Protein AF-0000000085069603 (afdb_homodimer)

Nearest PDB structures (foldseek):
  4pjw-assembly1_A  TM=3.486E-01  e=2.344E+00  Homo sapiens
  9dze-assembly1_h  TM=1.915E-01  e=5.834E-01  synthetic construct
  6xr2-assembly1_C  TM=2.823E-01  e=5.447E+00  synthetic construct
  6e9z-assembly1_B  TM=1.936E-01  e=4.055E+00  synthetic construct
  5cwm-assembly1_A  TM=2.375E-01  e=9.032E+00  synthetic construct

InterPro domains:
  IP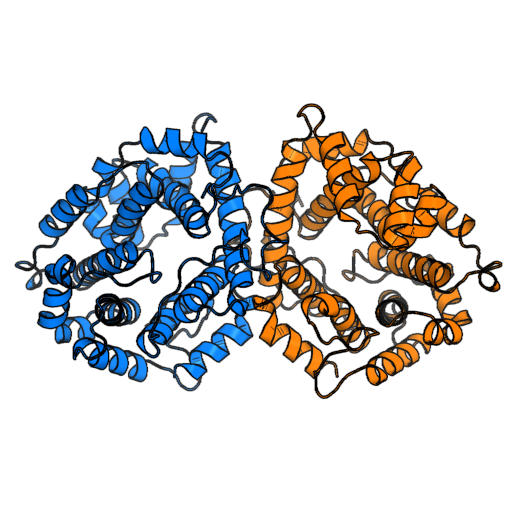R021928 Protein of unknown function DUF3541 [PF12060] (2-325)

Radius of gyration: 27.63 Å; Cα contacts (8 Å, |Δi|>4): 1005; chains: 2; bounding box: 57×89×57 Å

Secondary structure (DSSP, 8-state):
-HHHHHHHHHHHGGGS-HHHHHHHHHHHHHHH--GGGHHHHHHHHHHHHHHHHHHHTTTTSTTHHHHHHHHHHHTS-SSHHHHHHHHHHTT-TTHHIIIIIIIHHHHHHHHTTEE-TTHHHHHHHHHHS-HHHHHT-HHHHHHHHHHHHHHHHHHHHTTS---HHHHHHHHHHHS-GGGGGG--HHHHHHHHHHHHHHHHHHTTTTTS---TTTTHHHHHHHHHTHHHHHHHS-HHHHHHHHHHHHHTT-TTSHHHHHHHHHHHHH-BTTTTB---TT----HHHHHHHHHHHHHHHT--SS------GGG-TTTTTS--TT-EEPP-/-HHHHHHHHHHHGGGS-HHHHHHHHHHHHHHH--GGGHHHHHHHHHHHHHHHHHHHTTTTSTTHHHHHHHHHHHTS-SSHHHHHHHHHHTT-TTHHIIIIIIIHHHHHHHHTTEE-TTHHHHHHHHHHS-HHHHHT-HHHHHHHHHHHHHHHHHHHHHTS---HHHHHHHHHHHS-GGGGGG--HHHHHHHHHHHHHHHHHHTTTTTS---TTTTHHHHHHHHHTHHHHHHHS-HHHHHHHHHHHHHTT-TTSHHHHHHHHHHHHH-BTTTTB---TT----HHHHHHHHHHHHHHHT--SS------GGG-TTTTTS--TT-EEPP-

Sequence (656 aa):
MYQGIKNNLEEHLFELPPRVQGHYGIRQYRMTGDSKYANAALVDLFVVTEAQAFYACNLDKPDFIEDQAEQAISVLGKGPRAKARKKALQPFPEFIFYTDVLLRYSSRINEFGFNGPCHDKLIAALKKADLKTGLTDKAMIETWAAQLVNYVYWAKQIGVGDYLADYKKAFIEVYPDSKDAKLNKKQYRNKLYGMTHFIFAASEYYQHNVDAKEFAWILDHFENNIDRILKDATDDIIAEVGISFLLAGMPNHPVVEKTQQHMINAFDTKEQIIPSPRGNPDLVIGEHRNVLAMMLLDWPETLHKGPYLSELKATKKYLPKQVTPLKKMYQGIKNNLEEHLFELPPRVQGHYGIRQYRMTGDSKYANAALVDLFVVTEAQAFYACNLDKPDFIEDQAEQAISVLGKGPRAKARKKALQPFPEFIFYTDVLLRYSSRINEFGFNGPCHDKLIAALKKADLKTGLTDKAMIETWAAQLVNYVYWAKQIGVGDYLADYKKAFIEVYPDSKDAKLNKKQYRNKLYGMTHFIFAASEYYQHNVDAKEFAWILDHFENNIDRILKDATDDIIAEVGISFLLAGMPNHPVVEKTQQHMINAFDTKEQIIPSPRGNPDLVIGEHRNVLAMMLLDWPETLHKGPYLSELKATKKYLPKQVTPLKK

Foldseek 3Di:
DLVLQVCLCVVCVVVADLLLLLVLLFLVCQQPVDCVSVVSVQSNLVVLLVLCCVQLVCVPPPCSLVVVLVVQLVVLDDDPLSVLQNVLCVVPSSLCCLQVRLLVSQLSNVLLQWGHFNNVSNLVVLLPDDNLCSLLDLSNCQRCLLSSLLSQLSCVSSVSDHCNVVNVVSLCVSPPVVCLVVDDLSSNQSNLNNLLSNQCSQCVRSAAADACVVSVVSLVSCVVCVVVCLVRYFLLSLLSNLVSCVSNVNCPDVSLVVNLVSLVVQADPVLSFRAGPVRHSDCNVRVNSRSSSSCSNQRHPGTHGHNNQCPDPSRVVPHDPGIGGHDD/DLVLQVCLCVVCVVVADLLLLLVLLFLVCQQPVDCVSVVSVQSNLVVLLVLCCVQLVCVPPPCSLVVVLVVQLVVLDDDPLSVLQNVLCVVPSSLCCLQVRLLVSQLSNVLLQWGHFNNVSNLVVNLPDDNLCLLLDLSNCQRPLLSSLLSQLSCVSSVSDHCNVVNVVSLCVSPPVVCLVVDDLSSNQSNLNNLLSNQCSVCVRSNAADACVVSVVSLVSCVVCVVVCLVRYFLLSLLSNLVSCVSNVNCPDVSLVVNLVSLVVQADPVLSFRAGPVRHSDCNVRVNSRSSSSCSNQRHPGTHGHNNQCPDPSRVVPHDPRIGGHDD

Solvent-accessible surface area (backbone atoms only — not comparable to full-atom values): 34128 Å² total; per-residue (Å²): 106,58,65,44,35,50,50,52,47,49,52,45,35,47,45,32,48,48,61,57,30,10,54,53,16,32,53,51,21,11,48,65,63,47,66,59,26,48,22,17,29,48,41,27,50,37,52,36,42,40,44,32,39,55,52,31,63,39,60,83,43,85,66,37,61,59,53,49,11,51,51,58,59,67,66,59,62,82,47,72,69,32,49,50,43,55,60,44,31,63,89,44,52,51,52,55,35,55,37,75,42,53,37,48,33,51,36,55,37,39,54,35,44,26,42,46,37,45,44,68,55,39,48,55,52,51,53,70,48,77,56,66,63,60,56,46,30,66,59,33,47,70,66,36,27,34,59,46,39,42,46,33,48,31,31,40,72,72,68,50,44,82,43,55,71,58,32,53,53,38,51,43,69,74,56,40,78,91,51,53,87,74,44,52,65,71,53,44,39,40,51,51,40,21,53,39,27,52,52,36,46,70,14,63,67,53,29,41,68,46,61,46,76,80,43,36,78,51,53,51,50,48,62,77,38,42,70,57,42,72,71,63,40,54,72,53,51,41,28,39,54,22,37,47,38,45,37,33,71,36,73,84,41,67,60,31,53,54,32,42,51,52,50,62,71,52,48,35,80,86,78,29,39,47,43,42,99,88,60,51,71,52,58,80,82,26,43,64,49,40,51,41,42,38,44,52,71,61,66,56,96,55,60,23,67,47,59,45,44,76,75,35,86,81,33,42,88,69,62,68,76,57,51,41,71,55,83,130,105,58,66,44,34,50,51,51,47,49,54,44,34,48,45,32,47,49,61,58,30,10,55,52,16,34,52,50,22,10,48,63,63,47,66,59,25,46,23,18,30,49,42,27,49,37,52,35,41,40,44,32,39,55,52,31,62,39,60,84,44,85,65,36,59,60,53,48,12,53,52,58,60,67,67,60,62,82,47,71,68,31,50,50,44,54,60,43,31,62,89,46,53,50,52,54,34,54,36,76,43,52,38,48,33,50,37,54,37,38,55,35,42,26,42,45,34,43,43,68,58,38,48,55,53,51,52,71,48,76,57,64,62,62,55,46,29,66,58,34,45,71,66,35,28,34,59,45,39,41,44,32,48,29,30,42,73,73,68,51,42,85,42,55,71,60,31,52,53,38,50,43,69,74,58,41,77,90,48,52,88,75,44,52,62,70,54,43,41,37,50,52,41,21,53,38,26,51,52,37,45,69,16,64,67,52,30,43,68,47,62,46,77,82,42,37,80,51,53,51,50,48,63,77,38,42,71,58,44,73,69,64,41,52,72,53,52,42,28,40,53,24,37,46,38,45,37,34,73,36,73,83,40,68,59,33,54,54,33,41,52,51,50,60,70,53,47,35,80,86,78,28,40,46,43,43,99,86,59,51,70,52,58,80,82,26,44,66,50,40,50,41,42,37,44,52,70,60,64,56,96,56,59,24,67,48,60,48,42,76,76,34,88,82,34,42,89,69,62,67,77,57,52,40,72,57,82,129

pLDDT: mean 97.71, std 2.39, range [68.44, 98.94]

Structure (mmCIF, N/CA/C/O backbone):
data_AF-0000000085069603-model_v1
#
loop_
_entity.id
_entity.type
_entity.pdbx_description
1 polymer 'DUF3541 domain-containing protein'
#
loop_
_atom_site.group_PDB
_atom_site.id
_atom_site.type_symbol
_atom_site.label_atom_id
_atom_site.label_alt_id
_atom_site.label_comp_id
_atom_site.label_asym_id
_atom_site.label_entity_id
_atom_site.label_seq_id
_atom_site.pdbx_PDB_ins_code
_atom_site.Cartn_x
_atom_site.Cartn_y
_atom_site.Cartn_z
_atom_site.occupancy
_atom_site.B_iso_or_equiv
_atom_site.auth_seq_id
_atom_site.auth_comp_id
_atom_site.auth_asym_id
_atom_site.auth_atom_id
_atom_site.pdbx_PDB_model_num
ATOM 1 N N . MET A 1 1 ? -25.672 10.859 9.375 1 94.94 1 MET A N 1
ATOM 2 C CA . MET A 1 1 ? -24.531 11.445 8.672 1 94.94 1 MET A CA 1
ATOM 3 C C . MET A 1 1 ? -23.266 10.664 8.945 1 94.94 1 MET A C 1
ATOM 5 O O . MET A 1 1 ? -22.625 10.148 8.016 1 94.94 1 MET A O 1
ATOM 9 N N . TYR A 1 2 ? -22.891 10.438 10.211 1 96.56 2 TYR A N 1
ATOM 10 C CA . TYR A 1 2 ? -21.656 9.742 10.562 1 96.56 2 TYR A CA 1
ATOM 11 C C . TYR A 1 2 ? -21.594 8.367 9.906 1 96.56 2 TYR A C 1
ATOM 13 O O . TYR A 1 2 ? -20.656 8.062 9.164 1 96.56 2 TYR A O 1
ATOM 21 N N . GLN A 1 3 ? -22.656 7.602 10.07 1 96.81 3 GLN A N 1
ATOM 22 C CA . GLN A 1 3 ? -22.672 6.242 9.539 1 96.81 3 GLN A CA 1
ATOM 23 C C . GLN A 1 3 ? -22.672 6.246 8.016 1 96.81 3 GLN A C 1
ATOM 25 O O . GLN A 1 3 ? -22.078 5.367 7.391 1 96.81 3 GLN A O 1
ATOM 30 N N . GLY A 1 4 ? -23.391 7.168 7.496 1 97 4 GLY A N 1
ATOM 31 C CA . GLY A 1 4 ? -23.422 7.27 6.047 1 97 4 GLY A CA 1
ATOM 32 C C . GLY A 1 4 ? -22.047 7.52 5.445 1 97 4 GLY A C 1
ATOM 33 O O . GLY A 1 4 ? -21.656 6.852 4.48 1 97 4 GLY A O 1
ATOM 34 N N . ILE A 1 5 ? -21.297 8.484 6.023 1 97.81 5 ILE A N 1
ATOM 35 C CA . ILE A 1 5 ? -19.953 8.797 5.539 1 97.81 5 ILE A CA 1
ATOM 36 C C . ILE A 1 5 ? -19.031 7.598 5.742 1 97.81 5 ILE A C 1
ATOM 38 O O . ILE A 1 5 ? -18.312 7.207 4.828 1 97.81 5 ILE A O 1
ATOM 42 N N . LYS A 1 6 ? -19.078 6.992 6.902 1 98.06 6 LYS A N 1
ATOM 43 C CA . LYS A 1 6 ? -18.219 5.859 7.246 1 98.06 6 LYS A CA 1
ATOM 44 C C . LYS A 1 6 ? -18.438 4.699 6.277 1 98.06 6 LYS A C 1
ATOM 46 O O . LYS A 1 6 ? -17.469 4.141 5.742 1 98.06 6 LYS A O 1
ATOM 51 N N . ASN A 1 7 ? -19.656 4.344 6.051 1 96.81 7 ASN A N 1
ATOM 52 C CA . ASN A 1 7 ? -19.984 3.238 5.156 1 96.81 7 ASN A CA 1
ATOM 53 C C . ASN A 1 7 ? -19.516 3.52 3.729 1 96.81 7 ASN A C 1
ATOM 55 O O . ASN A 1 7 ? -18.969 2.639 3.062 1 96.81 7 ASN A O 1
ATOM 59 N N . ASN A 1 8 ? -19.812 4.723 3.295 1 97 8 ASN A N 1
ATOM 60 C CA . ASN A 1 8 ? -19.406 5.109 1.949 1 97 8 ASN A CA 1
ATOM 61 C C . ASN A 1 8 ? -17.891 5.016 1.77 1 97 8 ASN A C 1
ATOM 63 O O . ASN A 1 8 ? -17.422 4.43 0.796 1 97 8 ASN A O 1
ATOM 67 N N . LEU A 1 9 ? -17.125 5.543 2.699 1 97.88 9 LEU A N 1
ATOM 68 C CA . LEU A 1 9 ? -15.664 5.523 2.623 1 97.88 9 LEU A CA 1
ATOM 69 C C . LEU A 1 9 ? -15.133 4.098 2.73 1 97.88 9 LEU A C 1
ATOM 71 O O . LEU A 1 9 ? -14.32 3.67 1.909 1 97.88 9 LEU A O 1
ATOM 75 N N . GLU A 1 10 ? -15.656 3.314 3.66 1 97.62 10 GLU A N 1
ATOM 76 C CA . GLU A 1 10 ? -15.086 1.996 3.92 1 97.62 10 GLU A CA 1
ATOM 77 C C . GLU A 1 10 ? -15.445 1.011 2.812 1 97.62 10 GLU A C 1
ATOM 79 O O . GLU A 1 10 ? -14.656 0.117 2.488 1 97.62 10 GLU A O 1
ATOM 84 N N . GLU A 1 11 ? -16.578 1.19 2.215 1 95.25 11 GLU A N 1
ATOM 85 C CA . GLU A 1 11 ? -16.969 0.355 1.084 1 95.25 11 GLU A CA 1
ATOM 86 C C . GLU A 1 11 ? -16.078 0.602 -0.125 1 95.25 11 GLU A C 1
ATOM 88 O O . GLU A 1 11 ? -15.875 -0.292 -0.952 1 95.25 11 GLU A O 1
ATOM 93 N N . HIS A 1 12 ? -15.484 1.813 -0.223 1 97.12 12 HIS A N 1
ATOM 94 C CA . HIS A 1 12 ? -14.758 2.195 -1.429 1 97.12 12 HIS A CA 1
ATOM 95 C C . HIS A 1 12 ? -13.281 2.441 -1.13 1 97.12 12 HIS A C 1
ATOM 97 O O . HIS A 1 12 ? -12.523 2.846 -2.014 1 97.12 12 HIS A O 1
ATOM 103 N N . LEU A 1 13 ? -12.875 2.172 0.067 1 98.25 13 LEU A N 1
ATOM 104 C CA . LEU A 1 13 ? -11.547 2.58 0.505 1 98.25 13 LEU A CA 1
ATOM 105 C C . LEU A 1 13 ? -10.469 1.942 -0.365 1 98.25 13 LEU A C 1
ATOM 107 O O . LEU A 1 13 ? -9.5 2.604 -0.739 1 98.25 13 LEU A O 1
ATOM 111 N N . PHE A 1 14 ? -10.656 0.683 -0.821 1 97.62 14 PHE A N 1
ATOM 112 C CA . PHE A 1 14 ? -9.664 -0.039 -1.6 1 97.62 14 PHE A CA 1
ATOM 113 C C . PHE A 1 14 ? -9.508 0.576 -2.986 1 97.62 14 PHE A C 1
ATOM 115 O O . PHE A 1 14 ? -8.523 0.314 -3.682 1 97.62 14 PHE A O 1
ATOM 122 N N . GLU A 1 15 ? -10.492 1.395 -3.398 1 98.06 15 GLU A N 1
ATOM 123 C CA . GLU A 1 15 ? -10.469 2.025 -4.715 1 98.06 15 GLU A CA 1
ATOM 124 C C . GLU A 1 15 ? -9.656 3.314 -4.699 1 98.06 15 GLU A C 1
ATOM 126 O O . GLU A 1 15 ? -9.32 3.857 -5.754 1 98.06 15 GLU A O 1
ATOM 131 N N . LEU A 1 16 ? -9.305 3.812 -3.547 1 98.56 16 LEU A N 1
ATOM 132 C CA . LEU A 1 16 ? -8.664 5.113 -3.393 1 98.56 16 LEU A CA 1
ATOM 133 C C . LEU A 1 16 ? -7.148 4.977 -3.393 1 98.56 16 LEU A C 1
ATOM 135 O O . LEU A 1 16 ? -6.617 3.902 -3.092 1 98.56 16 LEU A O 1
ATOM 139 N N . PRO A 1 17 ? -6.438 6.059 -3.705 1 98.62 17 PRO A N 1
ATOM 140 C CA . PRO A 1 17 ? -4.973 5.996 -3.688 1 98.62 17 PRO A CA 1
ATOM 141 C C . PRO A 1 17 ? -4.418 5.562 -2.332 1 98.62 17 PRO A C 1
ATOM 143 O O . PRO A 1 17 ? -5.02 5.848 -1.294 1 98.62 17 PRO A O 1
ATOM 146 N N . PRO A 1 18 ? -3.262 4.949 -2.326 1 98.75 18 PRO A N 1
ATOM 147 C CA . PRO A 1 18 ? -2.713 4.332 -1.117 1 98.75 18 PRO A CA 1
ATOM 148 C C . PRO A 1 18 ? -2.604 5.316 0.047 1 98.75 18 PRO A C 1
ATOM 150 O O . PRO A 1 18 ? -2.955 4.977 1.181 1 98.75 18 PRO A O 1
ATOM 153 N N . ARG A 1 19 ? -2.193 6.551 -0.194 1 98.38 19 ARG A N 1
ATOM 154 C CA . ARG A 1 19 ? -2.023 7.508 0.896 1 98.38 19 ARG A CA 1
ATOM 155 C C . ARG A 1 19 ? -3.369 7.914 1.483 1 98.38 19 ARG A C 1
ATOM 157 O O . ARG A 1 19 ? -3.465 8.227 2.672 1 98.38 19 ARG A O 1
ATOM 164 N N . VAL A 1 20 ? -4.418 7.93 0.64 1 98.62 20 VAL A N 1
ATOM 165 C CA . VAL A 1 20 ? -5.758 8.25 1.119 1 98.62 20 VAL A CA 1
ATOM 166 C C . VAL A 1 20 ? -6.277 7.113 2 1 98.62 20 VAL A C 1
ATOM 168 O O . VAL A 1 20 ? -6.883 7.359 3.045 1 98.62 20 VAL A O 1
ATOM 171 N N . GLN A 1 21 ? -6.008 5.836 1.604 1 98.69 21 GLN A N 1
ATOM 172 C CA . GLN A 1 21 ? -6.348 4.691 2.443 1 98.69 21 GLN A CA 1
ATOM 173 C C . GLN A 1 21 ? -5.688 4.801 3.816 1 98.69 21 GLN A C 1
ATOM 175 O O . GLN A 1 21 ? -6.348 4.613 4.84 1 98.69 21 GLN A O 1
ATOM 180 N N . GLY A 1 22 ? -4.402 5.09 3.74 1 98.81 22 GLY A N 1
ATOM 181 C CA . GLY A 1 22 ? -3.637 5.223 4.969 1 98.81 22 GLY A CA 1
ATOM 182 C C . GLY A 1 22 ? -4.148 6.324 5.879 1 98.81 22 GLY A C 1
ATOM 183 O O . GLY A 1 22 ? -4.262 6.129 7.09 1 98.81 22 GLY A O 1
ATOM 184 N N . HIS A 1 23 ? -4.387 7.492 5.211 1 98.69 23 HIS A N 1
ATOM 185 C CA . HIS A 1 23 ? -4.895 8.633 5.961 1 98.69 23 HIS A CA 1
ATOM 186 C C . HIS A 1 23 ? -6.164 8.273 6.727 1 98.69 23 HIS A C 1
ATOM 188 O O . HIS A 1 23 ? -6.273 8.555 7.922 1 98.69 23 HIS A O 1
ATOM 194 N N . TYR A 1 24 ? -7.105 7.602 6.105 1 98.81 24 TYR A N 1
ATOM 195 C CA . TYR A 1 24 ? -8.344 7.164 6.738 1 98.81 24 TYR A CA 1
ATOM 196 C C . TYR A 1 24 ? -8.07 6.168 7.859 1 98.81 24 TYR A C 1
ATOM 198 O O . TYR A 1 24 ? -8.562 6.328 8.977 1 98.81 24 TYR A O 1
ATOM 206 N N . GLY A 1 25 ? -7.258 5.109 7.574 1 98.81 25 GLY A N 1
ATOM 207 C CA . GLY A 1 25 ? -6.969 4.059 8.539 1 98.81 25 GLY A CA 1
ATOM 208 C C . GLY A 1 25 ? -6.293 4.57 9.797 1 98.81 25 GLY A C 1
ATOM 209 O O . GLY A 1 25 ? -6.641 4.164 10.906 1 98.81 25 GLY A O 1
ATOM 210 N N . ILE A 1 26 ? -5.363 5.477 9.656 1 98.88 26 ILE A N 1
ATOM 211 C CA . ILE A 1 26 ? -4.613 6.027 10.781 1 98.88 26 ILE A CA 1
ATOM 212 C C . ILE A 1 26 ? -5.562 6.766 11.719 1 98.88 26 ILE A C 1
ATOM 214 O O . ILE A 1 26 ? -5.57 6.52 12.922 1 98.88 26 ILE A O 1
ATOM 218 N N . ARG A 1 27 ? -6.379 7.617 11.172 1 98.75 27 ARG A N 1
ATOM 219 C CA . ARG A 1 27 ? -7.277 8.414 12 1 98.75 27 ARG A CA 1
ATOM 220 C C . ARG A 1 27 ? -8.344 7.543 12.656 1 98.75 27 ARG A C 1
ATOM 222 O O . ARG A 1 27 ? -8.648 7.715 13.836 1 98.75 27 ARG A O 1
ATOM 229 N N . GLN A 1 28 ? -8.875 6.609 11.891 1 98.75 28 GLN A N 1
ATOM 230 C CA . GLN A 1 28 ? -9.883 5.73 12.484 1 98.75 28 GLN A CA 1
ATOM 231 C C . GLN A 1 28 ? -9.281 4.875 13.594 1 98.75 28 GLN A C 1
ATOM 233 O O . GLN A 1 28 ? -9.938 4.621 14.609 1 98.75 28 GLN A O 1
ATOM 238 N N . TYR A 1 29 ? -8.07 4.418 13.406 1 98.88 29 TYR A N 1
ATOM 239 C CA . TYR A 1 29 ? -7.414 3.678 14.477 1 98.88 29 TYR A CA 1
ATOM 240 C C . TYR A 1 29 ? -7.266 4.543 15.727 1 98.88 29 TYR A C 1
ATOM 242 O O . TYR A 1 29 ? -7.555 4.094 16.844 1 98.88 29 TYR A O 1
ATOM 250 N N . ARG A 1 30 ? -6.844 5.742 15.531 1 98.88 30 ARG A N 1
ATOM 251 C CA . ARG A 1 30 ? -6.586 6.625 16.656 1 98.88 30 ARG A CA 1
ATOM 252 C C . ARG A 1 30 ? -7.879 7 17.375 1 98.88 30 ARG A C 1
ATOM 254 O O . ARG A 1 30 ? -7.891 7.207 18.594 1 98.88 30 ARG A O 1
ATOM 261 N N . MET A 1 31 ? -9.016 7.051 16.625 1 98.69 31 MET A N 1
ATOM 262 C CA . MET A 1 31 ? -10.32 7.355 17.188 1 98.69 31 MET A CA 1
ATOM 263 C C . MET A 1 31 ? -10.898 6.137 17.906 1 98.69 31 MET A C 1
ATOM 265 O O . MET A 1 31 ? -11.617 6.281 18.906 1 98.69 31 MET A O 1
ATOM 269 N N . THR A 1 32 ? -10.531 4.863 17.453 1 98.44 32 THR A N 1
ATOM 270 C CA . THR A 1 32 ? -11.336 3.725 17.891 1 98.44 32 THR A CA 1
ATOM 271 C C . THR A 1 32 ? -10.469 2.689 18.594 1 98.44 32 THR A C 1
ATOM 273 O O . THR A 1 32 ? -10.977 1.856 19.344 1 98.44 32 THR A O 1
ATOM 276 N N . GLY A 1 33 ? -9.195 2.639 18.297 1 98.25 33 GLY A N 1
ATOM 277 C CA . GLY A 1 33 ? -8.328 1.583 18.797 1 98.25 33 GLY A CA 1
ATOM 278 C C . GLY A 1 33 ? -8.523 0.26 18.078 1 98.25 33 GLY A C 1
ATOM 279 O O . GLY A 1 33 ? -7.902 -0.743 18.422 1 98.25 33 GLY A O 1
ATOM 280 N N . ASP A 1 34 ? -9.375 0.226 17.062 1 98.25 34 ASP A N 1
ATOM 281 C CA . ASP A 1 34 ? -9.734 -1.01 16.375 1 98.25 34 ASP A CA 1
ATOM 282 C C . ASP A 1 34 ? -8.641 -1.426 15.383 1 98.25 34 ASP A C 1
ATOM 284 O O . ASP A 1 34 ? -8.328 -0.687 14.453 1 98.25 34 ASP A O 1
ATOM 288 N N . SER A 1 35 ? -8.141 -2.625 15.5 1 97.94 35 SER A N 1
ATOM 289 C CA . SER A 1 35 ? -7.035 -3.129 14.688 1 97.94 35 SER A CA 1
ATOM 290 C C . SER A 1 35 ? -7.477 -3.383 13.25 1 97.94 35 SER A C 1
ATOM 292 O O . SER A 1 35 ? -6.645 -3.574 12.367 1 97.94 35 SER A O 1
ATOM 294 N N . LYS A 1 36 ? -8.742 -3.373 12.961 1 97.69 36 LYS A N 1
ATOM 295 C CA . LYS A 1 36 ? -9.188 -3.584 11.586 1 97.69 36 LYS A CA 1
ATOM 296 C C . LYS A 1 36 ? -8.68 -2.475 10.664 1 97.69 36 LYS A C 1
ATOM 298 O O . LYS A 1 36 ? -8.625 -2.646 9.445 1 97.69 36 LYS A O 1
ATOM 303 N N . TYR A 1 37 ? -8.266 -1.306 11.234 1 98.69 37 TYR A N 1
ATOM 304 C CA . TYR A 1 37 ? -7.793 -0.173 10.445 1 98.69 37 TYR A CA 1
ATOM 305 C C . TYR A 1 37 ? -6.281 -0.222 10.266 1 98.69 37 TYR A C 1
ATOM 307 O O . TYR A 1 37 ? -5.711 0.591 9.531 1 98.69 37 TYR A O 1
ATOM 315 N N . ALA A 1 38 ? -5.617 -1.156 10.883 1 98.75 38 ALA A N 1
ATOM 316 C CA . ALA A 1 38 ? -4.156 -1.186 10.969 1 98.75 38 ALA A CA 1
ATOM 317 C C . ALA A 1 38 ? -3.535 -1.458 9.602 1 98.75 38 ALA A C 1
ATOM 319 O O . ALA A 1 38 ? -2.482 -0.906 9.273 1 98.75 38 ALA A O 1
ATOM 320 N N . ASN A 1 39 ? -4.16 -2.283 8.805 1 98.88 39 ASN A N 1
ATOM 321 C CA . ASN A 1 39 ? -3.578 -2.615 7.508 1 98.88 39 ASN A CA 1
ATOM 322 C C . ASN A 1 39 ? -3.67 -1.442 6.535 1 98.88 39 ASN A C 1
ATOM 324 O O . ASN A 1 39 ? -2.795 -1.262 5.688 1 98.88 39 ASN A O 1
ATOM 328 N N . ALA A 1 40 ? -4.734 -0.61 6.664 1 98.81 40 ALA A N 1
ATOM 329 C CA . ALA A 1 40 ? -4.766 0.631 5.895 1 98.81 40 ALA A CA 1
ATOM 330 C C . ALA A 1 40 ? -3.6 1.541 6.277 1 98.81 40 ALA A C 1
ATOM 332 O O . ALA A 1 40 ? -2.988 2.172 5.41 1 98.81 40 ALA A O 1
ATOM 333 N N . ALA A 1 41 ? -3.291 1.63 7.57 1 98.88 41 ALA A N 1
ATOM 334 C CA . ALA A 1 41 ? -2.125 2.379 8.031 1 98.88 41 ALA A CA 1
ATOM 335 C C . ALA A 1 41 ? -0.833 1.763 7.504 1 98.88 41 ALA A C 1
ATOM 337 O O . ALA A 1 41 ? 0.103 2.48 7.145 1 98.88 41 ALA A O 1
ATOM 338 N N . LEU A 1 42 ? -0.806 0.454 7.449 1 98.94 42 LEU A N 1
ATOM 339 C CA . LEU A 1 42 ? 0.361 -0.255 6.938 1 98.94 42 LEU A CA 1
ATOM 340 C C . LEU A 1 42 ? 0.605 0.092 5.473 1 98.94 42 LEU A C 1
ATOM 342 O O . LEU A 1 42 ? 1.754 0.231 5.047 1 98.94 42 LEU A O 1
ATOM 346 N N . VAL A 1 43 ? -0.442 0.233 4.676 1 98.94 43 VAL A N 1
ATOM 347 C CA . VAL A 1 43 ? -0.324 0.675 3.289 1 98.94 43 VAL A CA 1
ATOM 348 C C . VAL A 1 43 ? 0.389 2.023 3.236 1 98.94 43 VAL A C 1
ATOM 350 O O . VAL A 1 43 ? 1.275 2.232 2.402 1 98.94 43 VAL A O 1
ATOM 353 N N . ASP A 1 44 ? 0.047 2.953 4.137 1 98.94 44 ASP A N 1
ATOM 354 C CA . ASP A 1 44 ? 0.707 4.25 4.219 1 98.94 44 ASP A CA 1
ATOM 355 C C . ASP A 1 44 ? 2.193 4.094 4.523 1 98.94 44 ASP A C 1
ATOM 357 O O . ASP A 1 44 ? 3.031 4.781 3.934 1 98.94 44 ASP A O 1
ATOM 361 N N . LEU A 1 45 ? 2.514 3.234 5.461 1 98.94 45 LEU A N 1
ATOM 362 C CA . LEU A 1 45 ? 3.906 3.006 5.832 1 98.94 45 LEU A CA 1
ATOM 363 C C . LEU A 1 45 ? 4.723 2.557 4.625 1 98.94 45 LEU A C 1
ATOM 365 O O . LEU A 1 45 ? 5.863 2.988 4.441 1 98.94 45 LEU A O 1
ATOM 369 N N . PHE A 1 46 ? 4.129 1.684 3.799 1 98.94 46 PHE A N 1
ATOM 370 C CA . PHE A 1 46 ? 4.836 1.243 2.604 1 98.94 46 PHE A CA 1
ATOM 371 C C . PHE A 1 46 ? 5.121 2.422 1.679 1 98.94 46 PHE A C 1
ATOM 373 O O . PHE A 1 46 ? 6.227 2.549 1.148 1 98.94 46 PHE A O 1
ATOM 380 N N . VAL A 1 47 ? 4.156 3.287 1.507 1 98.94 47 VAL A N 1
ATOM 381 C CA . VAL A 1 47 ? 4.289 4.406 0.578 1 98.94 47 VAL A CA 1
ATOM 382 C C . VAL A 1 47 ? 5.387 5.352 1.061 1 98.94 47 VAL A C 1
ATOM 384 O O . VAL A 1 47 ? 6.273 5.727 0.293 1 98.94 47 VAL A O 1
ATOM 387 N N . VAL A 1 48 ? 5.363 5.684 2.342 1 98.88 48 VAL A N 1
ATOM 388 C CA . VAL A 1 48 ? 6.297 6.691 2.836 1 98.88 48 VAL A CA 1
ATOM 389 C C . VAL A 1 48 ? 7.688 6.078 2.98 1 98.88 48 VAL A C 1
ATOM 391 O O . VAL A 1 48 ? 8.695 6.758 2.783 1 98.88 48 VAL A O 1
ATOM 394 N N . THR A 1 49 ? 7.797 4.766 3.277 1 98.94 49 THR A N 1
ATOM 395 C CA . THR A 1 49 ? 9.086 4.09 3.342 1 98.94 49 THR A CA 1
ATOM 396 C C . THR A 1 49 ? 9.75 4.051 1.966 1 98.94 49 THR A C 1
ATOM 398 O O . THR A 1 49 ? 10.945 4.32 1.838 1 98.94 49 THR A O 1
ATOM 401 N N . GLU A 1 50 ? 8.953 3.711 0.983 1 98.88 50 GLU A N 1
ATOM 402 C CA . GLU A 1 50 ? 9.453 3.695 -0.389 1 98.88 50 GLU A CA 1
ATOM 403 C C . GLU A 1 50 ? 9.938 5.078 -0.814 1 98.88 50 GLU A C 1
ATOM 405 O O . GLU A 1 50 ? 11.016 5.207 -1.411 1 98.88 50 GLU A O 1
ATOM 410 N N . ALA A 1 51 ? 9.242 6.137 -0.485 1 98.69 51 ALA A N 1
ATOM 411 C CA . ALA A 1 51 ? 9.625 7.508 -0.8 1 98.69 51 ALA A CA 1
ATOM 412 C C . ALA A 1 51 ? 10.906 7.898 -0.069 1 98.69 51 ALA A C 1
ATOM 414 O O . ALA A 1 51 ? 11.828 8.461 -0.67 1 98.69 51 ALA A O 1
ATOM 415 N N . GLN A 1 52 ? 10.953 7.605 1.227 1 98.81 52 GLN A N 1
ATOM 416 C CA . GLN A 1 52 ? 12.148 7.953 1.985 1 98.81 52 GLN A CA 1
ATOM 417 C C . GLN A 1 52 ? 13.375 7.223 1.449 1 98.81 52 GLN A C 1
ATOM 419 O O . GLN A 1 52 ? 14.477 7.773 1.426 1 98.81 52 GLN A O 1
ATOM 424 N N . ALA A 1 53 ? 13.172 5.945 1.054 1 98.75 53 ALA A N 1
ATOM 425 C CA . ALA A 1 53 ? 14.281 5.199 0.467 1 98.75 53 ALA A CA 1
ATOM 426 C C . ALA A 1 53 ? 14.859 5.934 -0.742 1 98.75 53 ALA A C 1
ATOM 428 O O . ALA A 1 53 ? 16.078 6.066 -0.874 1 98.75 53 ALA A O 1
ATOM 429 N N . PHE A 1 54 ? 14.008 6.438 -1.569 1 98.75 54 PHE A N 1
ATOM 430 C CA . PHE A 1 54 ? 14.453 7.168 -2.75 1 98.75 54 PHE A CA 1
ATOM 431 C C . PHE A 1 54 ? 15.156 8.461 -2.354 1 98.75 54 PHE A C 1
ATOM 433 O O . PHE A 1 54 ? 16.25 8.75 -2.84 1 98.75 54 PHE A O 1
ATOM 440 N N . TYR A 1 55 ? 14.617 9.258 -1.474 1 98.75 55 TYR A N 1
ATOM 441 C CA . TYR A 1 55 ? 15.109 10.594 -1.17 1 98.75 55 TYR A CA 1
ATOM 442 C C . TYR A 1 55 ? 16.312 10.531 -0.231 1 98.75 55 TYR A C 1
ATOM 444 O O . TYR A 1 55 ? 17.375 11.055 -0.546 1 98.75 55 TYR A O 1
ATOM 452 N N . ALA A 1 56 ? 16.125 9.852 0.868 1 98.69 56 ALA A N 1
ATOM 453 C CA . ALA A 1 56 ? 17.141 9.883 1.922 1 98.69 56 ALA A CA 1
ATOM 454 C C . ALA A 1 56 ? 18.406 9.148 1.49 1 98.69 56 ALA A C 1
ATOM 456 O O . ALA A 1 56 ? 19.516 9.57 1.816 1 98.69 56 ALA A O 1
ATOM 457 N N . CYS A 1 57 ? 18.25 8.055 0.736 1 97.75 57 CYS A N 1
ATOM 458 C CA . CYS A 1 57 ? 19.422 7.254 0.378 1 97.75 57 CYS A CA 1
ATOM 459 C C . CYS A 1 57 ? 20.203 7.898 -0.759 1 97.75 57 CYS A C 1
ATOM 461 O O . CYS A 1 57 ? 21.328 7.496 -1.053 1 97.75 57 CYS A O 1
ATOM 463 N N . ASN A 1 58 ? 19.656 8.969 -1.324 1 98.19 58 ASN A N 1
ATOM 464 C CA . ASN A 1 58 ? 20.328 9.602 -2.449 1 98.19 58 ASN A CA 1
ATOM 465 C C . ASN A 1 58 ? 20.812 11.008 -2.092 1 98.19 58 ASN A C 1
ATOM 467 O O . ASN A 1 58 ? 21.281 11.75 -2.961 1 98.19 58 ASN A O 1
ATOM 471 N N . LEU A 1 59 ? 20.828 11.359 -0.836 1 98.5 59 LEU A N 1
ATOM 472 C CA . LEU A 1 59 ? 21.109 12.719 -0.385 1 98.5 59 LEU A CA 1
ATOM 473 C C . LEU A 1 59 ? 22.562 13.102 -0.677 1 98.5 59 LEU A C 1
ATOM 475 O O . LEU A 1 59 ? 22.875 14.289 -0.8 1 98.5 59 LEU A O 1
ATOM 479 N N . ASP A 1 60 ? 23.438 12.141 -0.82 1 97.12 60 ASP A N 1
ATOM 480 C CA . ASP A 1 60 ? 24.859 12.422 -1.018 1 97.12 60 ASP A CA 1
ATOM 481 C C . ASP A 1 60 ? 25.188 12.594 -2.5 1 97.12 60 ASP A C 1
ATOM 483 O O . ASP A 1 60 ? 26.297 12.961 -2.857 1 97.12 60 ASP A O 1
ATOM 487 N N . LYS A 1 61 ? 24.234 12.305 -3.381 1 97.62 61 LYS A N 1
ATOM 488 C CA . LYS A 1 61 ? 24.469 12.461 -4.812 1 97.62 61 LYS A CA 1
ATOM 489 C C . LYS A 1 61 ? 24.562 13.938 -5.199 1 97.62 61 LYS A C 1
ATOM 491 O O . LYS A 1 61 ? 23.812 14.766 -4.688 1 97.62 61 LYS A O 1
ATOM 496 N N . PRO A 1 62 ? 25.484 14.25 -6.117 1 97.94 62 PRO A N 1
ATOM 497 C CA . PRO A 1 62 ? 25.641 15.648 -6.523 1 97.94 62 PRO A CA 1
ATOM 498 C C . PRO A 1 62 ? 24.359 16.25 -7.074 1 97.94 62 PRO A C 1
ATOM 500 O O . PRO A 1 62 ? 23.641 15.602 -7.848 1 97.94 62 PRO A O 1
ATOM 503 N N . ASP A 1 63 ? 23.984 17.438 -6.629 1 98 63 ASP A N 1
ATOM 504 C CA . ASP A 1 63 ? 22.906 18.281 -7.125 1 98 63 ASP A CA 1
ATOM 505 C C . ASP A 1 63 ? 21.547 17.656 -6.824 1 98 63 ASP A C 1
ATOM 507 O O . ASP A 1 63 ? 20.516 18.156 -7.301 1 98 63 ASP A O 1
ATOM 511 N N . PHE A 1 64 ? 21.562 16.594 -6.051 1 98.56 64 PHE A N 1
ATOM 512 C CA . PHE A 1 64 ? 20.312 15.859 -5.824 1 98.56 64 PHE A CA 1
ATOM 513 C C . PHE A 1 64 ? 19.312 16.734 -5.078 1 98.56 64 PHE A C 1
ATOM 515 O O . PHE A 1 64 ? 18.141 16.797 -5.465 1 98.56 64 PHE A O 1
ATOM 522 N N . ILE A 1 65 ? 19.734 17.375 -4.043 1 98.44 65 ILE A N 1
ATOM 523 C CA . ILE A 1 65 ? 18.859 18.172 -3.209 1 98.44 65 ILE A CA 1
ATOM 524 C C . ILE A 1 65 ? 18.281 19.328 -4.031 1 98.44 65 ILE A C 1
ATOM 526 O O . ILE A 1 65 ? 17.062 19.562 -4.008 1 98.44 65 ILE A O 1
ATOM 530 N N . GLU A 1 66 ? 19.094 20 -4.762 1 98.19 66 GLU A N 1
ATOM 531 C CA . GLU A 1 66 ? 18.641 21.109 -5.602 1 98.19 66 GLU A CA 1
ATOM 532 C C . GLU A 1 66 ? 17.656 20.641 -6.656 1 98.19 66 GLU A C 1
ATOM 534 O O . GLU A 1 66 ? 16.625 21.281 -6.875 1 98.19 66 GLU A O 1
ATOM 539 N N . ASP A 1 67 ? 17.969 19.531 -7.273 1 98.56 67 ASP A N 1
ATOM 540 C CA . ASP A 1 67 ? 17.109 18.969 -8.312 1 98.56 67 ASP A CA 1
ATOM 541 C C . ASP A 1 67 ? 15.734 18.594 -7.75 1 98.56 67 ASP A C 1
ATOM 543 O O . ASP A 1 67 ? 14.703 18.891 -8.359 1 98.56 67 ASP A O 1
ATOM 547 N N . GLN A 1 68 ? 15.758 17.984 -6.598 1 98.56 68 GLN A N 1
ATOM 548 C CA . GLN A 1 68 ? 14.508 17.531 -5.996 1 98.56 68 GLN A CA 1
ATOM 549 C C . GLN A 1 68 ? 13.688 18.703 -5.469 1 98.56 68 GLN A C 1
ATOM 551 O O . GLN A 1 68 ? 12.461 18.672 -5.508 1 98.56 68 GLN A O 1
ATOM 556 N N . ALA A 1 69 ? 14.344 19.703 -4.961 1 98.44 69 ALA A N 1
ATOM 557 C CA . ALA A 1 69 ? 13.641 20.922 -4.562 1 98.44 69 ALA A CA 1
ATOM 558 C C . ALA A 1 69 ? 12.938 21.562 -5.754 1 98.44 69 ALA A C 1
ATOM 560 O O . ALA A 1 69 ? 11.773 21.969 -5.652 1 98.44 69 ALA A O 1
ATOM 561 N N . GLU A 1 70 ? 13.648 21.625 -6.859 1 98 70 GLU A N 1
ATOM 562 C CA . GLU A 1 70 ? 13.062 22.203 -8.07 1 98 70 GLU A CA 1
ATOM 563 C C . GLU A 1 70 ? 11.859 21.375 -8.539 1 98 70 GLU A C 1
ATOM 565 O O . GLU A 1 70 ? 10.859 21.938 -8.992 1 98 70 GLU A O 1
ATOM 570 N N . GLN A 1 71 ? 11.992 20.109 -8.453 1 97.56 71 GLN A N 1
ATOM 571 C CA . GLN A 1 71 ? 10.883 19.25 -8.828 1 97.56 71 GLN A CA 1
ATOM 572 C C . GLN A 1 71 ? 9.68 19.469 -7.914 1 97.56 71 GLN A C 1
ATOM 574 O O . GLN A 1 71 ? 8.539 19.516 -8.383 1 97.56 71 GLN A O 1
ATOM 579 N N . ALA A 1 72 ? 9.93 19.578 -6.605 1 97.38 72 ALA A N 1
ATOM 580 C CA . ALA A 1 72 ? 8.852 19.812 -5.648 1 97.38 72 ALA A CA 1
ATOM 581 C C . ALA A 1 72 ? 8.141 21.125 -5.934 1 97.38 72 ALA A C 1
ATOM 583 O O . ALA A 1 72 ? 6.918 21.219 -5.816 1 97.38 72 ALA A O 1
ATOM 584 N N . ILE A 1 73 ? 8.875 22.094 -6.301 1 97.69 73 ILE A N 1
ATOM 585 C CA . ILE A 1 73 ? 8.32 23.406 -6.613 1 97.69 73 ILE A CA 1
ATOM 586 C C . ILE A 1 73 ? 7.52 23.328 -7.91 1 97.69 73 ILE A C 1
ATOM 588 O O . ILE A 1 73 ? 6.445 23.922 -8.016 1 97.69 73 ILE A O 1
ATOM 592 N N . SER A 1 74 ? 7.957 22.547 -8.844 1 95.38 74 SER A N 1
ATOM 593 C CA . SER A 1 74 ? 7.363 22.484 -10.172 1 95.38 74 SER A CA 1
ATOM 594 C C . SER A 1 74 ? 5.969 21.859 -10.133 1 95.38 74 SER A C 1
ATOM 596 O O . SER A 1 74 ? 5.125 22.156 -10.977 1 95.38 74 SER A O 1
ATOM 598 N N . VAL A 1 75 ? 5.699 21.141 -9.07 1 93.31 75 VAL A N 1
ATOM 599 C CA . VAL A 1 75 ? 4.438 20.391 -9.07 1 93.31 75 VAL A CA 1
ATOM 600 C C . VAL A 1 75 ? 3.4 21.156 -8.242 1 93.31 75 VAL A C 1
ATOM 602 O O . VAL A 1 75 ? 2.258 20.703 -8.117 1 93.31 75 VAL A O 1
ATOM 605 N N . LEU A 1 76 ? 3.598 22.312 -7.508 1 93.12 76 LEU A N 1
ATOM 606 C CA . LEU A 1 76 ? 2.66 23.109 -6.715 1 93.12 76 LEU A CA 1
ATOM 607 C C . LEU A 1 76 ? 1.499 23.594 -7.578 1 93.12 76 LEU A C 1
ATOM 609 O O . LEU A 1 76 ? 0.421 23.891 -7.059 1 93.12 76 LEU A O 1
ATOM 613 N N . GLY A 1 77 ? 1.386 23.578 -8.742 1 89.62 77 GLY A N 1
ATOM 614 C CA . GLY A 1 77 ? 0.297 24.016 -9.602 1 89.62 77 GLY A CA 1
ATOM 615 C C . GLY A 1 77 ? 0.528 25.375 -10.211 1 89.62 77 GLY A C 1
ATOM 616 O O . GLY A 1 77 ? 1.666 25.844 -10.281 1 89.62 77 GLY A O 1
ATOM 617 N N . LYS A 1 78 ? -0.557 26.031 -10.688 1 90.62 78 LYS A N 1
ATOM 618 C CA . LYS A 1 78 ? -0.415 27.297 -11.414 1 90.62 78 LYS A CA 1
ATOM 619 C C . LYS A 1 78 ? -1.398 28.344 -10.898 1 90.62 78 LYS A C 1
ATOM 621 O O . LYS A 1 78 ? -1.396 29.484 -11.359 1 90.62 78 LYS A O 1
ATOM 626 N N . GLY A 1 79 ? -2.121 28 -9.852 1 90.81 79 GLY A N 1
ATOM 627 C CA . GLY A 1 79 ? -3.098 28.922 -9.305 1 90.81 79 GLY A CA 1
ATOM 628 C C . GLY A 1 79 ? -2.482 29.969 -8.398 1 90.81 79 GLY A C 1
ATOM 629 O O . GLY A 1 79 ? -1.269 29.969 -8.18 1 90.81 79 GLY A O 1
ATOM 630 N N . PRO A 1 80 ? -3.352 30.875 -8 1 90.62 80 PRO A N 1
ATOM 631 C CA . PRO A 1 80 ? -2.855 31.984 -7.195 1 90.62 80 PRO A CA 1
ATOM 632 C C . PRO A 1 80 ? -2.121 31.531 -5.938 1 90.62 80 PRO A C 1
ATOM 634 O O . PRO A 1 80 ? -1.082 32.094 -5.586 1 90.62 80 PRO A O 1
ATOM 637 N N . ARG A 1 81 ? -2.65 30.625 -5.301 1 90.88 81 ARG A N 1
ATOM 638 C CA . ARG A 1 81 ? -2 30.109 -4.102 1 90.88 81 ARG A CA 1
ATOM 639 C C . ARG A 1 81 ? -0.637 29.516 -4.43 1 90.88 81 ARG A C 1
ATOM 641 O O . ARG A 1 81 ? 0.339 29.75 -3.713 1 90.88 81 ARG A O 1
ATOM 648 N N . ALA A 1 82 ? -0.586 28.688 -5.473 1 94 82 ALA A N 1
ATOM 649 C CA . ALA A 1 82 ? 0.661 28.078 -5.914 1 94 82 ALA A CA 1
ATOM 650 C C . ALA A 1 82 ? 1.699 29.125 -6.281 1 94 82 ALA A C 1
ATOM 652 O O . ALA A 1 82 ? 2.877 29 -5.938 1 94 82 ALA A O 1
ATOM 653 N N . LYS A 1 83 ? 1.273 30.203 -6.934 1 95.56 83 LYS A N 1
ATOM 654 C CA . LYS A 1 83 ? 2.172 31.281 -7.32 1 95.56 83 LYS A CA 1
ATOM 655 C C . LYS A 1 83 ? 2.74 31.984 -6.094 1 95.56 83 LYS A C 1
ATOM 657 O O . LYS A 1 83 ? 3.926 32.312 -6.059 1 95.56 83 LYS A O 1
ATOM 662 N N . ALA A 1 84 ? 1.915 32.219 -5.152 1 95.81 84 ALA A N 1
ATOM 663 C CA . ALA A 1 84 ? 2.359 32.844 -3.914 1 95.81 84 ALA A CA 1
ATOM 664 C C . ALA A 1 84 ? 3.367 31.969 -3.18 1 95.81 84 ALA A C 1
ATOM 666 O O . ALA A 1 84 ? 4.348 32.469 -2.623 1 95.81 84 ALA A O 1
ATOM 667 N N . ARG A 1 85 ? 3.125 30.734 -3.211 1 96.75 85 ARG A N 1
ATOM 668 C CA . ARG A 1 85 ? 4.023 29.797 -2.557 1 96.75 85 ARG A CA 1
ATOM 669 C C . ARG A 1 85 ? 5.379 29.75 -3.256 1 96.75 85 ARG A C 1
ATOM 671 O O . ARG A 1 85 ? 6.422 29.734 -2.6 1 96.75 85 ARG A O 1
ATOM 678 N N . LYS A 1 86 ? 5.32 29.734 -4.59 1 97.38 86 LYS A N 1
ATOM 679 C CA . LYS A 1 86 ? 6.559 29.734 -5.359 1 97.38 86 LYS A CA 1
ATOM 680 C C . LYS A 1 86 ? 7.371 31 -5.082 1 97.38 86 LYS A C 1
ATOM 682 O O . LYS A 1 86 ? 8.594 30.938 -4.922 1 97.38 86 LYS A O 1
ATOM 687 N N . LYS A 1 87 ? 6.711 32.062 -5 1 97.5 87 LYS A N 1
ATOM 688 C CA . LYS A 1 87 ? 7.375 33.344 -4.711 1 97.5 87 LYS A CA 1
ATOM 689 C C . LYS A 1 87 ? 7.992 33.344 -3.316 1 97.5 87 LYS A C 1
ATOM 691 O O . LYS A 1 87 ? 9.117 33.781 -3.129 1 97.5 87 LYS A O 1
ATOM 696 N N . ALA A 1 88 ? 7.273 32.812 -2.369 1 97.69 88 ALA A N 1
ATOM 697 C CA . ALA A 1 88 ? 7.75 32.781 -0.989 1 97.69 88 ALA A CA 1
ATOM 698 C C . ALA A 1 88 ? 8.984 31.891 -0.862 1 97.69 88 ALA A C 1
ATOM 700 O O . ALA A 1 88 ? 9.852 32.125 -0.024 1 97.69 88 ALA A O 1
ATOM 701 N N . LEU A 1 89 ? 9.117 30.906 -1.742 1 98 89 LEU A N 1
ATOM 702 C CA . LEU A 1 89 ? 10.18 29.906 -1.657 1 98 89 LEU A CA 1
ATOM 703 C C . LEU A 1 89 ? 11.453 30.422 -2.326 1 98 89 LEU A C 1
ATOM 705 O O . LEU A 1 89 ? 12.539 29.859 -2.121 1 98 89 LEU A O 1
ATOM 709 N N . GLN A 1 90 ? 11.391 31.5 -3.086 1 97.56 90 GLN A N 1
ATOM 710 C CA . GLN A 1 90 ? 12.477 31.953 -3.949 1 97.56 90 GLN A CA 1
ATOM 711 C C . GLN A 1 90 ? 13.766 32.156 -3.152 1 97.56 90 GLN A C 1
ATOM 713 O O . GLN A 1 90 ? 14.844 31.781 -3.6 1 97.56 90 GLN A O 1
ATOM 718 N N . PRO A 1 91 ? 13.711 32.688 -1.986 1 97.19 91 PRO A N 1
ATOM 719 C CA . PRO A 1 91 ? 14.961 32.906 -1.255 1 97.19 91 PRO A CA 1
ATOM 720 C C . PRO A 1 91 ? 15.539 31.641 -0.658 1 97.19 91 PRO A C 1
ATOM 722 O O . PRO A 1 91 ? 16.703 31.609 -0.248 1 97.19 91 PRO A O 1
ATOM 725 N N . PHE A 1 92 ? 14.719 30.609 -0.546 1 95.88 92 PHE A N 1
ATOM 726 C CA . PHE A 1 92 ? 15.148 29.344 0.022 1 95.88 92 PHE A CA 1
ATOM 727 C C . PHE A 1 92 ? 14.492 28.172 -0.707 1 95.88 92 PHE A C 1
ATOM 729 O O . PHE A 1 92 ? 13.727 27.422 -0.109 1 95.88 92 PHE A O 1
ATOM 736 N N . PRO A 1 93 ? 14.9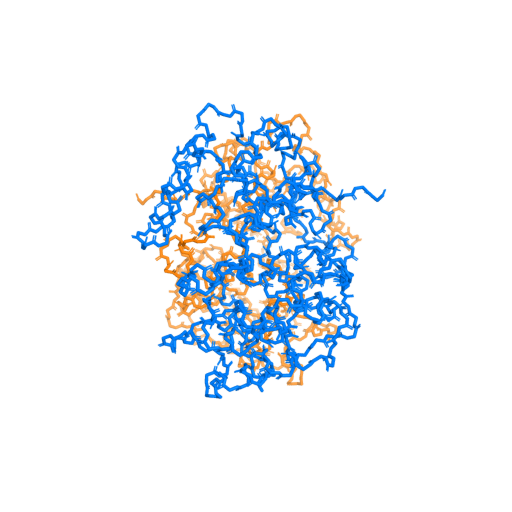06 27.906 -1.907 1 97.31 93 PRO A N 1
ATOM 737 C CA . PRO A 1 93 ? 14.227 26.922 -2.756 1 97.31 93 PRO A CA 1
ATOM 738 C C . PRO A 1 93 ? 14.32 25.5 -2.213 1 97.31 93 PRO A C 1
ATOM 740 O O . PRO A 1 93 ? 13.438 24.688 -2.461 1 97.31 93 PRO A O 1
ATOM 743 N N . GLU A 1 94 ? 15.375 25.203 -1.378 1 98.31 94 GLU A N 1
ATOM 744 C CA . GLU A 1 94 ? 15.555 23.844 -0.896 1 98.31 94 GLU A CA 1
ATOM 745 C C . GLU A 1 94 ? 14.695 23.562 0.336 1 98.31 94 GLU A C 1
ATOM 747 O O . GLU A 1 94 ? 14.539 22.422 0.75 1 98.31 94 GLU A O 1
ATOM 752 N N . PHE A 1 95 ? 14.078 24.641 0.872 1 98.62 95 PHE A N 1
ATOM 753 C CA . PHE A 1 95 ? 13.289 24.531 2.092 1 98.62 95 PHE A CA 1
ATOM 754 C C . PHE A 1 95 ? 12.18 23.5 1.93 1 98.62 95 PHE A C 1
ATOM 756 O O . PHE A 1 95 ? 11.953 22.672 2.82 1 98.62 95 PHE A O 1
ATOM 763 N N . ILE A 1 96 ? 11.594 23.516 0.774 1 98.5 96 ILE A N 1
ATOM 764 C CA . ILE A 1 96 ? 10.445 22.656 0.524 1 98.5 96 ILE A CA 1
ATOM 765 C C . ILE A 1 96 ? 10.898 21.188 0.507 1 98.5 96 ILE A C 1
ATOM 767 O O . ILE A 1 96 ? 10.148 20.297 0.927 1 98.5 96 ILE A O 1
ATOM 771 N N . PHE A 1 97 ? 12.094 20.922 0.04 1 98.81 97 PHE A N 1
ATOM 772 C CA . PHE A 1 97 ? 12.609 19.547 0.017 1 98.81 97 PHE A CA 1
ATOM 773 C C . PHE A 1 97 ? 12.859 19.047 1.432 1 98.81 97 PHE A C 1
ATOM 775 O O . PHE A 1 97 ? 12.477 17.922 1.773 1 98.81 97 PHE A O 1
ATOM 782 N N . TYR A 1 98 ? 13.477 19.828 2.299 1 98.88 98 TYR A N 1
ATOM 783 C CA . TYR A 1 98 ? 13.789 19.438 3.668 1 98.88 98 TYR A CA 1
ATOM 784 C C . TYR A 1 98 ? 12.516 19.219 4.477 1 98.88 98 TYR A C 1
ATOM 786 O O . TYR A 1 98 ? 12.445 18.312 5.309 1 98.88 98 TYR A O 1
ATOM 794 N N . THR A 1 99 ? 11.531 19.984 4.176 1 98.69 99 THR A N 1
ATOM 795 C CA . THR A 1 99 ? 10.367 20 5.047 1 98.69 99 THR A CA 1
ATOM 796 C C . THR A 1 99 ? 9.25 19.125 4.473 1 98.69 99 THR A C 1
ATOM 798 O O . THR A 1 99 ? 9.023 18.016 4.941 1 98.69 99 THR A O 1
ATOM 801 N N . ASP A 1 100 ? 8.719 19.438 3.254 1 98.06 100 ASP A N 1
ATOM 802 C CA . ASP A 1 100 ? 7.559 18.781 2.658 1 98.06 100 ASP A CA 1
ATOM 803 C C . ASP A 1 100 ? 7.934 17.406 2.117 1 98.06 100 ASP A C 1
ATOM 805 O O . ASP A 1 100 ? 7.059 16.625 1.713 1 98.06 100 ASP A O 1
ATOM 809 N N . VAL A 1 101 ? 9.227 17.078 2.09 1 98.44 101 VAL A N 1
ATOM 810 C CA . VAL A 1 101 ? 9.664 15.758 1.641 1 98.44 101 VAL A CA 1
ATOM 811 C C . VAL A 1 101 ? 10.328 15.008 2.797 1 98.44 101 VAL A C 1
ATOM 813 O O . VAL A 1 101 ? 9.719 14.109 3.389 1 98.44 101 VAL A O 1
ATOM 816 N N . LEU A 1 102 ? 11.477 15.461 3.287 1 98.88 102 LEU A N 1
ATOM 817 C CA . LEU A 1 102 ? 12.25 14.695 4.254 1 98.88 102 LEU A CA 1
ATOM 818 C C . LEU A 1 102 ? 11.539 14.633 5.602 1 98.88 102 LEU A C 1
ATOM 820 O O . LEU A 1 102 ? 11.352 13.555 6.164 1 98.88 102 LEU A O 1
ATOM 824 N N . LEU A 1 103 ? 11.117 15.758 6.152 1 98.88 103 LEU A N 1
ATOM 825 C CA . LEU A 1 103 ? 10.43 15.766 7.441 1 98.88 103 LEU A CA 1
ATOM 826 C C . LEU A 1 103 ? 9.102 15.016 7.352 1 98.88 103 LEU A C 1
ATOM 828 O O . LEU A 1 103 ? 8.742 14.273 8.266 1 98.88 103 LEU A O 1
ATOM 832 N N . ARG A 1 104 ? 8.398 15.258 6.254 1 98.62 104 ARG A N 1
ATOM 833 C CA . ARG A 1 104 ? 7.074 14.672 6.094 1 98.62 104 ARG A CA 1
ATOM 834 C C . ARG A 1 104 ? 7.133 13.148 6.18 1 98.62 104 ARG A C 1
ATOM 836 O O . ARG A 1 104 ? 6.414 12.539 6.977 1 98.62 104 ARG A O 1
ATOM 843 N N . TYR A 1 105 ? 7.977 12.484 5.438 1 98.69 105 TYR A N 1
ATOM 844 C CA . TYR A 1 105 ? 8.008 11.031 5.371 1 98.69 105 TYR A CA 1
ATOM 845 C C . TYR A 1 105 ? 8.641 10.445 6.633 1 98.69 105 TYR A C 1
ATOM 847 O O . TYR A 1 105 ? 8.141 9.461 7.18 1 98.69 105 TYR A O 1
ATOM 855 N N . SER A 1 106 ? 9.688 11.094 7.133 1 98.88 106 SER A N 1
ATOM 856 C CA . SER A 1 106 ? 10.367 10.547 8.297 1 98.88 106 SER A CA 1
ATOM 857 C C . SER A 1 106 ? 9.5 10.656 9.547 1 98.88 106 SER A C 1
ATOM 859 O O . SER A 1 106 ? 9.5 9.758 10.391 1 98.88 106 SER A O 1
ATOM 861 N N . SER A 1 107 ? 8.773 11.766 9.688 1 98.81 107 SER A N 1
ATOM 862 C CA . SER A 1 107 ? 7.906 11.922 10.852 1 98.81 107 SER A CA 1
ATOM 863 C C . SER A 1 107 ? 6.773 10.898 10.836 1 98.81 107 SER A C 1
ATOM 865 O O . SER A 1 107 ? 6.387 10.375 11.883 1 98.81 107 SER A O 1
ATOM 867 N N . ARG A 1 108 ? 6.211 10.648 9.656 1 98.81 108 ARG A N 1
ATOM 868 C CA . ARG A 1 108 ? 5.152 9.656 9.516 1 98.81 108 ARG A CA 1
ATOM 869 C C . ARG A 1 108 ? 5.656 8.266 9.883 1 98.81 108 ARG A C 1
ATOM 871 O O . ARG A 1 108 ? 4.977 7.516 10.586 1 98.81 108 ARG A O 1
ATOM 878 N N . ILE A 1 109 ? 6.797 7.875 9.375 1 98.88 109 ILE A N 1
ATOM 879 C CA . ILE A 1 109 ? 7.395 6.586 9.711 1 98.88 109 ILE A CA 1
ATOM 880 C C . ILE A 1 109 ? 7.617 6.496 11.219 1 98.88 109 ILE A C 1
ATOM 882 O O . ILE A 1 109 ? 7.312 5.473 11.836 1 98.88 109 ILE A O 1
ATOM 886 N N . ASN A 1 110 ? 8.086 7.602 11.773 1 98.81 110 ASN A N 1
ATOM 887 C CA . ASN A 1 110 ? 8.328 7.68 13.211 1 98.81 110 ASN A CA 1
ATOM 888 C C . ASN A 1 110 ? 7.043 7.496 14.016 1 98.81 110 ASN A C 1
ATOM 890 O O . ASN A 1 110 ? 7.043 6.848 15.062 1 98.81 110 ASN A O 1
ATOM 894 N N . GLU A 1 111 ? 5.922 8.055 13.539 1 98.38 111 GLU A N 1
ATOM 895 C CA . GLU A 1 111 ? 4.621 7.93 14.195 1 98.38 111 GLU A CA 1
ATOM 896 C C . GLU A 1 111 ? 4.219 6.461 14.328 1 98.38 111 GLU A C 1
ATOM 898 O O . GLU A 1 111 ? 3.479 6.102 15.25 1 98.38 111 GLU A O 1
ATOM 903 N N . PHE A 1 112 ? 4.719 5.641 13.445 1 98.69 112 PHE A N 1
ATOM 904 C CA . PHE A 1 112 ? 4.355 4.23 13.445 1 98.69 112 PHE A CA 1
ATOM 905 C C . PHE A 1 112 ? 5.32 3.424 14.312 1 98.69 112 PHE A C 1
ATOM 907 O O . PHE A 1 112 ? 5.176 2.207 14.438 1 98.69 112 PHE A O 1
ATOM 914 N N . GLY A 1 113 ? 6.34 4.066 14.883 1 97.94 113 GLY A N 1
ATOM 915 C CA . GLY A 1 113 ? 7.281 3.408 15.773 1 97.94 113 GLY A CA 1
ATOM 916 C C . GLY A 1 113 ? 8.531 2.912 15.062 1 97.94 113 GLY A C 1
ATOM 917 O O . GLY A 1 113 ? 9.133 1.923 15.477 1 97.94 113 GLY A O 1
ATOM 918 N N . PHE A 1 114 ? 8.914 3.607 13.906 1 98.81 114 PHE A N 1
ATOM 919 C CA . PHE A 1 114 ? 10.047 3.117 13.141 1 98.81 114 PHE A CA 1
ATOM 920 C C . PHE A 1 114 ? 10.977 4.262 12.75 1 98.81 114 PHE A C 1
ATOM 922 O O . PHE A 1 114 ? 10.57 5.426 12.75 1 98.81 114 PHE A O 1
ATOM 929 N N . ASN A 1 115 ? 12.242 3.93 12.523 1 98.69 115 ASN A N 1
ATOM 930 C CA . ASN A 1 115 ? 13.109 4.703 11.641 1 98.69 115 ASN A CA 1
ATOM 931 C C . ASN A 1 115 ? 13.086 4.16 10.211 1 98.69 115 ASN A C 1
ATOM 933 O O . ASN A 1 115 ? 13 2.949 10.008 1 98.69 115 ASN A O 1
ATOM 937 N N . GLY A 1 116 ? 13.117 5.055 9.258 1 98.62 116 GLY A N 1
ATOM 938 C CA . GLY A 1 116 ? 13.086 4.648 7.859 1 98.62 116 GLY A CA 1
ATOM 939 C C . GLY A 1 116 ? 14.461 4.41 7.27 1 98.62 116 GLY A C 1
ATOM 940 O O . GLY A 1 116 ? 15.469 4.496 7.98 1 98.62 116 GLY A O 1
ATOM 941 N N . PRO A 1 117 ? 14.539 4.035 5.988 1 98.75 117 PRO A N 1
ATOM 942 C CA . PRO A 1 117 ? 15.82 3.797 5.312 1 98.75 117 PRO A CA 1
ATOM 943 C C . PRO A 1 117 ? 16.688 5.047 5.25 1 98.75 117 PRO A C 1
ATOM 945 O O . PRO A 1 117 ? 16.188 6.156 5.07 1 98.75 117 PRO A O 1
ATOM 948 N N . CYS A 1 118 ? 18.062 4.871 5.453 1 98.31 118 CYS A N 1
ATOM 949 C CA . CYS A 1 118 ? 19.047 5.941 5.367 1 98.31 118 CYS A CA 1
ATOM 950 C C . CYS A 1 118 ? 18.75 7.031 6.391 1 98.31 118 CYS A C 1
ATOM 952 O O . CYS A 1 118 ? 18.938 8.219 6.113 1 98.31 118 CYS A O 1
ATOM 954 N N . HIS A 1 119 ? 18.297 6.602 7.551 1 98.5 119 HIS A N 1
ATOM 955 C CA . HIS A 1 119 ? 17.812 7.488 8.609 1 98.5 119 HIS A CA 1
ATOM 956 C C . HIS A 1 119 ? 18.922 8.438 9.07 1 98.5 119 HIS A C 1
ATOM 958 O O . HIS A 1 119 ? 18.688 9.641 9.195 1 98.5 119 HIS A O 1
ATOM 964 N N . ASP A 1 120 ? 20.141 7.867 9.281 1 98.25 120 ASP A N 1
ATOM 965 C CA . ASP A 1 120 ? 21.219 8.688 9.812 1 98.25 120 ASP A CA 1
ATOM 966 C C . ASP A 1 120 ? 21.625 9.766 8.805 1 98.25 120 ASP A C 1
ATOM 968 O O . ASP A 1 120 ? 21.922 10.898 9.195 1 98.25 120 ASP A O 1
ATOM 972 N N . LYS A 1 121 ? 21.641 9.391 7.551 1 98.06 121 LYS A N 1
ATOM 973 C CA . LYS A 1 121 ? 21.938 10.352 6.492 1 98.06 121 LYS A CA 1
ATOM 974 C C . LYS A 1 121 ? 20.891 11.453 6.441 1 98.06 121 LYS A C 1
ATOM 976 O O . LYS A 1 121 ? 21.234 12.633 6.27 1 98.06 121 LYS A O 1
ATOM 981 N N . LEU A 1 122 ? 19.656 11.078 6.562 1 98.81 122 LEU A N 1
ATOM 982 C CA . LEU A 1 122 ? 18.531 12.008 6.562 1 98.81 122 LEU A CA 1
ATOM 983 C C . LEU A 1 122 ? 18.641 12.977 7.734 1 98.81 122 LEU A C 1
ATOM 985 O O . LEU A 1 122 ? 18.5 14.195 7.551 1 98.81 122 LEU A O 1
ATOM 989 N N . ILE A 1 123 ? 18.922 12.469 8.914 1 98.81 123 ILE A N 1
ATOM 990 C CA . ILE A 1 123 ? 19.031 13.281 10.117 1 98.81 123 ILE A CA 1
ATOM 991 C C . ILE A 1 123 ? 20.172 14.281 9.977 1 98.81 123 ILE A C 1
ATOM 993 O O . ILE A 1 123 ? 20.031 15.461 10.305 1 98.81 123 ILE A O 1
ATOM 997 N N . ALA A 1 124 ? 21.312 13.781 9.484 1 98.56 124 ALA A N 1
ATOM 998 C CA . ALA A 1 124 ? 22.484 14.648 9.297 1 98.56 124 ALA A CA 1
ATOM 999 C C . ALA A 1 124 ? 22.156 15.797 8.344 1 98.56 124 ALA A C 1
ATOM 1001 O O . ALA A 1 124 ? 22.547 16.938 8.586 1 98.56 124 ALA A O 1
ATOM 1002 N N . ALA A 1 125 ? 21.453 15.5 7.281 1 98.62 125 ALA A N 1
ATOM 1003 C CA . ALA A 1 125 ? 21.094 16.516 6.293 1 98.62 125 ALA A CA 1
ATOM 1004 C C . ALA A 1 125 ? 20.156 17.562 6.895 1 98.62 125 ALA A C 1
ATOM 1006 O O . ALA A 1 125 ? 20.328 18.766 6.664 1 98.62 125 ALA A O 1
ATOM 1007 N N . LEU A 1 126 ? 19.203 17.125 7.664 1 98.75 126 LEU A N 1
ATOM 1008 C CA . LEU A 1 126 ? 18.203 18.016 8.25 1 98.75 126 LEU A CA 1
ATOM 1009 C C . LEU A 1 126 ? 18.828 18.891 9.328 1 98.75 126 LEU A C 1
ATOM 1011 O O . LEU A 1 126 ? 18.469 20.062 9.477 1 98.75 126 LEU A O 1
ATOM 1015 N N . LYS A 1 127 ? 19.797 18.359 10.039 1 98.44 127 LYS A N 1
ATOM 1016 C CA . LYS A 1 127 ? 20.453 19.125 11.086 1 98.44 127 LYS A CA 1
ATOM 1017 C C . LYS A 1 127 ? 21.328 20.219 10.5 1 98.44 127 LYS A C 1
ATOM 1019 O O . LYS A 1 127 ? 21.562 21.25 11.133 1 98.44 127 LYS A O 1
ATOM 1024 N N . LYS A 1 128 ? 21.797 20 9.32 1 97.56 128 LYS A N 1
ATOM 1025 C CA . LYS A 1 128 ? 22.656 20.969 8.648 1 97.56 128 LYS A CA 1
ATOM 1026 C C . LYS A 1 128 ? 21.844 22.078 7.977 1 97.56 128 LYS A C 1
ATOM 1028 O O . LYS A 1 128 ? 22.359 23.141 7.68 1 97.56 128 LYS A O 1
ATOM 1033 N N . ALA A 1 129 ? 20.594 21.859 7.715 1 97.5 129 ALA A N 1
ATOM 1034 C CA . ALA A 1 129 ? 19.734 22.781 6.977 1 97.5 129 ALA A CA 1
ATOM 1035 C C . ALA A 1 129 ? 19.328 23.969 7.848 1 97.5 129 ALA A C 1
ATOM 1037 O O . ALA A 1 129 ? 19.094 23.797 9.047 1 97.5 129 ALA A O 1
ATOM 1038 N N . ASP A 1 130 ? 19.234 25.125 7.246 1 96.69 130 ASP A N 1
ATOM 1039 C CA . ASP A 1 130 ? 18.688 26.281 7.922 1 96.69 130 ASP A CA 1
ATOM 1040 C C . ASP A 1 130 ? 17.172 26.312 7.828 1 96.69 130 ASP A C 1
ATOM 1042 O O . ASP A 1 130 ? 16.594 27.047 7.02 1 96.69 130 ASP A O 1
ATOM 1046 N N . LEU A 1 131 ? 16.516 25.656 8.734 1 98.38 131 LEU A N 1
ATOM 1047 C CA . LEU A 1 131 ? 15.062 25.562 8.703 1 98.38 131 LEU A CA 1
ATOM 1048 C C . LEU A 1 131 ? 14.43 26.812 9.312 1 98.38 131 LEU A C 1
ATOM 1050 O O . LEU A 1 131 ? 13.344 27.234 8.898 1 98.38 131 LEU A O 1
ATOM 1054 N N . LYS A 1 132 ? 15.062 27.422 10.258 1 98.31 132 LYS A N 1
ATOM 1055 C CA . LYS A 1 132 ? 14.5 28.547 11.016 1 98.31 132 LYS A CA 1
ATOM 1056 C C . LYS A 1 132 ? 14.125 29.703 10.094 1 98.31 132 LYS A C 1
ATOM 1058 O O . LYS A 1 132 ? 13.07 30.312 10.266 1 98.31 132 LYS A O 1
ATOM 1063 N N . THR A 1 133 ? 15.023 29.969 9.133 1 98.31 133 THR A N 1
ATOM 1064 C CA . THR A 1 133 ? 14.797 31.109 8.25 1 98.31 133 THR A CA 1
ATOM 1065 C C . THR A 1 133 ? 13.5 30.953 7.469 1 98.31 133 THR A C 1
ATOM 1067 O O . THR A 1 133 ? 12.68 31.859 7.418 1 98.31 133 THR A O 1
ATOM 1070 N N . GLY A 1 134 ? 13.305 29.734 6.832 1 98.38 134 GLY A N 1
ATOM 1071 C CA . GLY A 1 134 ? 12.078 29.484 6.094 1 98.38 134 GLY A CA 1
ATOM 1072 C C . GLY A 1 134 ? 10.852 29.375 6.984 1 98.38 134 GLY A C 1
ATOM 1073 O O . GLY A 1 134 ? 9.773 29.828 6.613 1 98.38 134 GLY A O 1
ATOM 1074 N N . LEU A 1 135 ? 10.977 28.906 8.172 1 98.75 135 LEU A N 1
ATOM 1075 C CA . LEU A 1 135 ? 9.875 28.688 9.109 1 98.75 135 LEU A CA 1
ATOM 1076 C C . LEU A 1 135 ? 9.336 30.016 9.633 1 98.75 135 LEU A C 1
ATOM 1078 O O . LEU A 1 135 ? 8.148 30.125 9.922 1 98.75 135 LEU A O 1
ATOM 1082 N N . THR A 1 136 ? 10.203 31 9.789 1 98.69 136 THR A N 1
ATOM 1083 C CA . THR A 1 136 ? 9.789 32.25 10.453 1 98.69 136 THR A CA 1
ATOM 1084 C C . THR A 1 136 ? 9.602 33.375 9.445 1 98.69 136 THR A C 1
ATOM 1086 O O . THR A 1 136 ? 9.367 34.5 9.828 1 98.69 136 THR A O 1
ATOM 1089 N N . ASP A 1 137 ? 9.742 33.031 8.141 1 98.69 137 ASP A N 1
ATOM 1090 C CA . ASP A 1 137 ? 9.602 34.031 7.094 1 98.69 137 ASP A CA 1
ATOM 1091 C C . ASP A 1 137 ? 8.148 34.469 6.926 1 98.69 137 ASP A C 1
ATOM 1093 O O . ASP A 1 137 ? 7.254 33.625 6.852 1 98.69 137 ASP A O 1
ATOM 1097 N N . LYS A 1 138 ? 7.926 35.781 6.801 1 98.56 138 LYS A N 1
ATOM 1098 C CA . LYS A 1 138 ? 6.574 36.344 6.746 1 98.56 138 LYS A CA 1
ATOM 1099 C C . LYS A 1 138 ? 5.824 35.844 5.52 1 98.56 138 LYS A C 1
ATOM 1101 O O . LYS A 1 138 ? 4.652 35.469 5.617 1 98.56 138 LYS A O 1
ATOM 1106 N N . ALA A 1 139 ? 6.453 35.812 4.355 1 98.12 139 ALA A N 1
ATOM 1107 C CA . ALA A 1 139 ? 5.805 35.375 3.123 1 98.12 139 ALA A CA 1
ATOM 1108 C C . ALA A 1 139 ? 5.438 33.906 3.191 1 98.12 139 ALA A C 1
ATOM 1110 O O . ALA A 1 139 ? 4.398 33.5 2.67 1 98.12 139 ALA A O 1
ATOM 1111 N N . MET A 1 140 ? 6.305 33.125 3.814 1 98.44 140 MET A N 1
ATOM 1112 C CA . MET A 1 140 ? 6.023 31.719 4.016 1 98.44 140 MET A CA 1
ATOM 1113 C C . MET A 1 140 ? 4.824 31.531 4.941 1 98.44 140 MET A C 1
ATOM 1115 O O . MET A 1 140 ? 3.926 30.734 4.648 1 98.44 140 MET A O 1
ATOM 1119 N N . ILE A 1 141 ? 4.746 32.219 6.043 1 98.75 141 ILE A N 1
ATOM 1120 C CA . ILE A 1 141 ? 3.654 32.094 7.004 1 98.75 141 ILE A CA 1
ATOM 1121 C C . ILE A 1 141 ? 2.342 32.531 6.348 1 98.75 141 ILE A C 1
ATOM 1123 O O . ILE A 1 141 ? 1.297 31.922 6.59 1 98.75 141 ILE A O 1
ATOM 1127 N N . GLU A 1 142 ? 2.375 33.469 5.457 1 98.31 142 GLU A N 1
ATOM 1128 C CA . GLU A 1 142 ? 1.176 33.969 4.801 1 98.31 142 GLU A CA 1
ATOM 1129 C C . GLU A 1 142 ? 0.663 33 3.75 1 98.31 142 GLU A C 1
ATOM 1131 O O . GLU A 1 142 ? -0.445 33.156 3.232 1 98.31 142 GLU A O 1
ATOM 1136 N N . THR A 1 143 ? 1.423 31.938 3.445 1 97.12 143 THR A N 1
ATOM 1137 C CA . THR A 1 143 ? 0.996 31.031 2.377 1 97.12 143 THR A CA 1
ATOM 1138 C C . THR A 1 143 ? 1.006 29.594 2.854 1 97.12 143 THR A C 1
ATOM 1140 O O . THR A 1 143 ? 0.34 28.734 2.268 1 97.12 143 THR A O 1
ATOM 1143 N N . TRP A 1 144 ? 1.745 29.25 3.938 1 97.31 144 TRP A N 1
ATOM 1144 C CA . TRP A 1 144 ? 1.962 27.859 4.344 1 97.31 144 TRP A CA 1
ATOM 1145 C C . TRP A 1 144 ? 1.735 27.703 5.844 1 97.31 144 TRP A C 1
ATOM 1147 O O . TRP A 1 144 ? 2.342 26.828 6.477 1 97.31 144 TRP A O 1
ATOM 1157 N N . ALA A 1 145 ? 0.904 28.469 6.441 1 98.06 145 ALA A N 1
ATOM 1158 C CA . ALA A 1 145 ? 0.811 28.562 7.895 1 98.06 145 ALA A CA 1
ATOM 1159 C C . ALA A 1 145 ? 0.64 27.188 8.523 1 98.06 145 ALA A C 1
ATOM 1161 O O . ALA A 1 145 ? 1.404 26.812 9.414 1 98.06 145 ALA A O 1
ATOM 1162 N N . ALA A 1 146 ? -0.364 26.391 8.055 1 98.06 146 ALA A N 1
ATOM 1163 C CA . ALA A 1 146 ? -0.645 25.078 8.648 1 98.06 146 ALA A CA 1
ATOM 1164 C C . ALA A 1 146 ? 0.517 24.109 8.43 1 98.06 146 ALA A C 1
ATOM 1166 O O . ALA A 1 146 ? 0.905 23.375 9.336 1 98.06 146 ALA A O 1
ATOM 1167 N N . GLN A 1 147 ? 1.095 24.109 7.211 1 98.31 147 GLN A N 1
ATOM 1168 C CA . GLN A 1 147 ? 2.209 23.234 6.887 1 98.31 147 GLN A CA 1
ATOM 1169 C C . GLN A 1 147 ? 3.434 23.562 7.738 1 98.31 147 GLN A C 1
ATOM 1171 O O . GLN A 1 147 ? 4.133 22.656 8.203 1 98.31 147 GLN A O 1
ATOM 1176 N N . LEU A 1 148 ? 3.639 24.828 7.953 1 98.88 148 LEU A N 1
ATOM 1177 C CA . LEU A 1 148 ? 4.805 25.25 8.727 1 98.88 148 LEU A CA 1
ATOM 1178 C C . LEU A 1 148 ? 4.695 24.781 10.172 1 98.88 148 LEU A C 1
ATOM 1180 O O . LEU A 1 148 ? 5.699 24.406 10.781 1 98.88 148 LEU A O 1
ATOM 1184 N N . VAL A 1 149 ? 3.5 24.781 10.727 1 98.81 149 VAL A N 1
ATOM 1185 C CA . VAL A 1 149 ? 3.322 24.266 12.078 1 98.81 149 VAL A CA 1
ATOM 1186 C C . VAL A 1 149 ? 3.695 22.781 12.109 1 98.81 149 VAL A C 1
ATOM 1188 O O . VAL A 1 149 ? 4.391 22.328 13.016 1 98.81 149 VAL A O 1
ATOM 1191 N N . ASN A 1 150 ? 3.246 22.031 11.117 1 98.81 150 ASN A N 1
ATOM 1192 C CA . ASN A 1 150 ? 3.607 20.625 11.031 1 98.81 150 ASN A CA 1
ATOM 1193 C C . ASN A 1 150 ? 5.121 20.422 11.008 1 98.81 150 ASN A C 1
ATOM 1195 O O . ASN A 1 150 ? 5.66 19.594 11.727 1 98.81 150 ASN A O 1
ATOM 1199 N N . TYR A 1 151 ? 5.785 21.266 10.148 1 98.88 151 TYR A N 1
ATOM 1200 C CA . TYR A 1 151 ? 7.227 21.125 9.992 1 98.88 151 TYR A CA 1
ATOM 1201 C C . TYR A 1 151 ? 7.949 21.344 11.312 1 98.88 151 TYR A C 1
ATOM 1203 O O . TYR A 1 151 ? 8.906 20.625 11.625 1 98.88 151 TYR A O 1
ATOM 1211 N N . VAL A 1 152 ? 7.457 22.281 12.078 1 98.81 152 VAL A N 1
ATOM 1212 C CA . VAL A 1 152 ? 8.055 22.609 13.367 1 98.81 152 VAL A CA 1
ATOM 1213 C C . VAL A 1 152 ? 7.914 21.422 14.32 1 98.81 152 VAL A C 1
ATOM 1215 O O . VAL A 1 152 ? 8.883 21.016 14.969 1 98.81 152 VAL A O 1
ATOM 1218 N N . TYR A 1 153 ? 6.766 20.859 14.375 1 98.88 153 TYR A N 1
ATOM 1219 C CA . TYR A 1 153 ? 6.52 19.734 15.273 1 98.88 153 TYR A CA 1
ATOM 1220 C C . TYR A 1 153 ? 7.227 18.469 14.781 1 98.88 153 TYR A C 1
ATOM 1222 O O . TYR A 1 153 ? 7.73 17.688 15.586 1 98.88 153 TYR A O 1
ATOM 1230 N N . TRP A 1 154 ? 7.285 18.312 13.484 1 98.88 154 TRP A N 1
ATOM 1231 C CA . TRP A 1 154 ? 7.965 17.141 12.914 1 98.88 154 TRP A CA 1
ATOM 1232 C C . TRP A 1 154 ? 9.469 17.219 13.18 1 98.88 154 TRP A C 1
ATOM 1234 O O . TRP A 1 154 ? 10.102 16.188 13.469 1 98.88 154 TRP A O 1
ATOM 1244 N N . ALA A 1 155 ? 10.039 18.422 13.016 1 98.94 155 ALA A N 1
ATOM 1245 C CA . ALA A 1 155 ? 11.461 18.594 13.297 1 98.94 155 ALA A CA 1
ATOM 1246 C C . ALA A 1 155 ? 11.781 18.203 14.742 1 98.94 155 ALA A C 1
ATOM 1248 O O . ALA A 1 155 ? 12.766 17.516 15 1 98.94 155 ALA A O 1
ATOM 1249 N N . LYS A 1 156 ? 10.945 18.625 15.625 1 98.75 156 LYS A N 1
ATOM 1250 C CA . LYS A 1 156 ? 11.133 18.281 17.031 1 98.75 156 LYS A CA 1
ATOM 1251 C C . LYS A 1 156 ? 10.945 16.781 17.25 1 98.75 156 LYS A C 1
ATOM 1253 O O . LYS A 1 156 ? 11.727 16.156 17.969 1 98.75 156 LYS A O 1
ATOM 1258 N N . GLN A 1 157 ? 9.938 16.234 16.656 1 98.62 157 GLN A N 1
ATOM 1259 C CA . GLN A 1 157 ? 9.586 14.82 16.781 1 98.62 157 GLN A CA 1
ATOM 1260 C C . GLN A 1 157 ? 10.758 13.922 16.422 1 98.62 157 GLN A C 1
ATOM 1262 O O . GLN A 1 157 ? 11.039 12.945 17.109 1 98.62 157 GLN A O 1
ATOM 1267 N N . ILE A 1 158 ? 11.5 14.266 15.305 1 98.38 158 ILE A N 1
ATOM 1268 C CA . ILE A 1 158 ? 12.539 13.352 14.852 1 98.38 158 ILE A CA 1
ATOM 1269 C C . ILE A 1 158 ? 13.906 13.836 15.328 1 98.38 158 ILE A C 1
ATOM 1271 O O . ILE A 1 158 ? 14.938 13.281 14.945 1 98.38 158 ILE A O 1
ATOM 1275 N N . GLY A 1 159 ? 13.945 14.945 16.094 1 98.12 159 GLY A N 1
ATOM 1276 C CA . GLY A 1 159 ? 15.133 15.344 16.844 1 98.12 159 GLY A CA 1
ATOM 1277 C C . GLY A 1 159 ? 16.094 16.172 16.016 1 98.12 159 GLY A C 1
ATOM 1278 O O . GLY A 1 159 ? 17.312 16.078 16.203 1 98.12 159 GLY A O 1
ATOM 1279 N N . VAL A 1 160 ? 15.57 16.984 15.086 1 98.75 160 VAL A N 1
ATOM 1280 C CA . VAL A 1 160 ? 16.516 17.719 14.234 1 98.75 160 VAL A CA 1
ATOM 1281 C C . VAL A 1 160 ? 16.453 19.203 14.562 1 98.75 160 VAL A C 1
ATOM 1283 O O . VAL A 1 160 ? 17.188 20 13.977 1 98.75 160 VAL A O 1
ATOM 1286 N N . GLY A 1 161 ? 15.602 19.578 15.484 1 98.44 161 GLY A N 1
ATOM 1287 C CA . GLY A 1 161 ? 15.516 20.969 15.914 1 98.44 161 GLY A CA 1
ATOM 1288 C C . GLY A 1 161 ? 14.219 21.297 16.609 1 98.44 161 GLY A C 1
ATOM 1289 O O . GLY A 1 161 ? 13.188 20.656 16.359 1 98.44 161 GLY A O 1
ATOM 1290 N N . ASP A 1 162 ? 14.258 22.266 17.5 1 98.56 162 ASP A N 1
ATOM 1291 C CA . ASP A 1 162 ? 13.078 22.797 18.172 1 98.56 162 ASP A CA 1
ATOM 1292 C C . ASP A 1 162 ? 12.852 24.25 17.812 1 98.56 162 ASP A C 1
ATOM 1294 O O . ASP A 1 162 ? 13.555 25.141 18.297 1 98.56 162 ASP A O 1
ATOM 1298 N N . TYR A 1 163 ? 11.836 24.469 16.984 1 98.75 163 TYR A N 1
ATOM 1299 C CA . TYR A 1 163 ? 11.586 25.797 16.422 1 98.75 163 TYR A CA 1
ATOM 1300 C C . TYR A 1 163 ? 10.227 26.328 16.875 1 98.75 163 TYR A C 1
ATOM 1302 O O . TYR A 1 163 ? 9.719 27.297 16.312 1 98.75 163 TYR A O 1
ATOM 1310 N N . LEU A 1 164 ? 9.586 25.672 17.812 1 98.62 164 LEU A N 1
ATOM 1311 C CA . LEU A 1 164 ? 8.203 25.953 18.172 1 98.62 164 LEU A CA 1
ATOM 1312 C C . LEU A 1 164 ? 8.055 27.391 18.672 1 98.62 164 LEU A C 1
ATOM 1314 O O . LEU A 1 164 ? 7.168 28.125 18.234 1 98.62 164 LEU A O 1
ATOM 1318 N N . ALA A 1 165 ? 8.906 27.797 19.625 1 98.5 165 ALA A N 1
ATOM 1319 C CA . ALA A 1 165 ? 8.82 29.141 20.188 1 98.5 165 ALA A CA 1
ATOM 1320 C C . ALA A 1 165 ? 9.055 30.203 19.109 1 98.5 165 ALA A C 1
ATOM 1322 O O . ALA A 1 165 ? 8.359 31.219 19.078 1 98.5 165 ALA A O 1
ATOM 1323 N N . ASP A 1 166 ? 10.086 29.953 18.266 1 98.62 166 ASP A N 1
ATOM 1324 C CA . ASP A 1 166 ? 10.414 30.875 17.188 1 98.62 166 ASP A CA 1
ATOM 1325 C C . ASP A 1 166 ? 9.242 31.016 16.219 1 98.62 166 ASP A C 1
ATOM 1327 O O . ASP A 1 166 ? 8.883 32.125 15.836 1 98.62 166 ASP A O 1
ATOM 1331 N N . TYR A 1 167 ? 8.695 29.922 15.812 1 98.81 167 TYR A N 1
ATOM 1332 C CA . TYR A 1 167 ? 7.602 29.953 14.852 1 98.81 167 TYR A CA 1
ATOM 1333 C C . TYR A 1 167 ? 6.359 30.594 15.461 1 98.81 167 TYR A C 1
ATOM 1335 O O . TYR A 1 167 ? 5.676 31.391 14.805 1 98.81 167 TYR A O 1
ATOM 1343 N N . LYS A 1 168 ? 5.988 30.188 16.688 1 98.75 168 LYS A N 1
ATOM 1344 C CA . LYS A 1 168 ? 4.816 30.766 17.344 1 98.75 168 LYS A CA 1
ATOM 1345 C C . LYS A 1 168 ? 4.91 32.281 17.391 1 98.75 168 LYS A C 1
ATOM 1347 O O . LYS A 1 168 ? 3.939 32.969 17.078 1 98.75 168 LYS A O 1
ATOM 1352 N N . LYS A 1 169 ? 6.082 32.781 17.797 1 98.69 169 LYS A N 1
ATOM 1353 C CA . LYS A 1 169 ? 6.293 34.219 17.844 1 98.69 169 LYS A CA 1
ATOM 1354 C C . LYS A 1 169 ? 6.086 34.844 16.469 1 98.69 169 LYS A C 1
ATOM 1356 O O . LYS A 1 169 ? 5.371 35.844 16.344 1 98.69 169 LYS A O 1
ATOM 1361 N N . ALA A 1 170 ? 6.719 34.281 15.445 1 98.88 170 ALA A N 1
ATOM 1362 C CA . ALA A 1 170 ? 6.617 34.781 14.086 1 98.88 170 ALA A CA 1
ATOM 1363 C C . ALA A 1 170 ? 5.176 34.75 13.586 1 98.88 170 ALA A C 1
ATOM 1365 O O . ALA A 1 170 ? 4.707 35.656 12.922 1 98.88 170 ALA A O 1
ATOM 1366 N N . PHE A 1 171 ? 4.473 33.656 13.867 1 98.88 171 PHE A N 1
ATOM 1367 C CA . PHE A 1 171 ? 3.084 33.469 13.461 1 98.88 171 PHE A CA 1
ATOM 1368 C C . PHE A 1 171 ? 2.203 34.562 14.047 1 98.88 171 PHE A C 1
ATOM 1370 O O . PHE A 1 171 ? 1.397 35.188 13.336 1 98.88 171 PHE A O 1
ATOM 1377 N N . ILE A 1 172 ? 2.346 34.875 15.336 1 98.69 172 ILE A N 1
ATOM 1378 C CA . ILE A 1 172 ? 1.529 35.844 16.031 1 98.69 172 ILE A CA 1
ATOM 1379 C C . ILE A 1 172 ? 1.853 37.25 15.5 1 98.69 172 ILE A C 1
ATOM 1381 O O . ILE A 1 172 ? 0.962 38.094 15.375 1 98.69 172 ILE A O 1
ATOM 1385 N N . GLU A 1 173 ? 3.111 37.438 15.156 1 98.56 173 GLU A N 1
ATOM 1386 C CA . GLU A 1 173 ? 3.504 38.75 14.586 1 98.56 173 GLU A CA 1
ATOM 1387 C C . GLU A 1 173 ? 2.854 38.938 13.219 1 98.56 173 GLU A C 1
ATOM 1389 O O . GLU A 1 173 ? 2.479 40.062 12.875 1 98.56 173 GLU A O 1
ATOM 1394 N N . VAL A 1 174 ? 2.746 37.875 12.414 1 98.69 174 VAL A N 1
ATOM 1395 C CA . VAL A 1 174 ? 2.15 37.969 11.086 1 98.69 174 VAL A CA 1
ATOM 1396 C C . VAL A 1 174 ? 0.635 38.094 11.203 1 98.69 174 VAL A C 1
ATOM 1398 O O . VAL A 1 174 ? 0.001 38.781 10.406 1 98.69 174 VAL A O 1
ATOM 1401 N N . TYR A 1 175 ? 0.078 37.406 12.219 1 98.44 175 TYR A N 1
ATOM 1402 C CA . TYR A 1 175 ? -1.371 37.344 12.375 1 98.44 175 TYR A CA 1
ATOM 1403 C C . TYR A 1 175 ? -1.794 37.812 13.766 1 98.44 175 TYR A C 1
ATOM 1405 O O . TYR A 1 175 ? -2.449 37.062 14.492 1 98.44 175 TYR A O 1
ATOM 1413 N N . PRO A 1 176 ? -1.51 39.031 14.109 1 97.56 176 PRO A N 1
ATOM 1414 C CA . PRO A 1 176 ? -2.057 39.531 15.383 1 97.56 176 PRO A CA 1
ATOM 1415 C C . PRO A 1 176 ? -3.576 39.656 15.359 1 97.56 176 PRO A C 1
ATOM 1417 O O . PRO A 1 176 ? -4.148 40.062 14.336 1 97.56 176 PRO A O 1
ATOM 1420 N N . ASP A 1 177 ? -4.215 39.344 16.484 1 96.38 177 ASP A N 1
ATOM 1421 C CA . ASP A 1 177 ? -5.672 39.375 16.562 1 96.38 177 ASP A CA 1
ATOM 1422 C C . ASP A 1 177 ? -6.203 40.781 16.219 1 96.38 177 ASP A C 1
ATOM 1424 O O . ASP A 1 177 ? -7.285 40.906 15.641 1 96.38 177 ASP A O 1
ATOM 1428 N N . SER A 1 178 ? -5.445 41.781 16.5 1 95.88 178 SER A N 1
ATOM 1429 C CA . SER A 1 178 ? -5.871 43.188 16.328 1 95.88 178 SER A CA 1
ATOM 1430 C C . SER A 1 178 ? -6.039 43.531 14.852 1 95.88 178 SER A C 1
ATOM 1432 O O . SER A 1 178 ? -6.672 44.531 14.516 1 95.88 178 SER A O 1
ATOM 1434 N N . LYS A 1 179 ? -5.531 42.688 14 1 96.88 179 LYS A N 1
ATOM 1435 C CA . LYS A 1 179 ? -5.582 43.031 12.578 1 96.88 179 LYS A CA 1
ATOM 1436 C C . LYS A 1 179 ? -6.527 42.094 11.828 1 96.88 179 LYS A C 1
ATOM 1438 O O . LYS A 1 179 ? -6.574 42.094 10.594 1 96.88 179 LYS A O 1
ATOM 1443 N N . ASP A 1 180 ? -7.273 41.312 12.484 1 96.88 180 ASP A N 1
ATOM 1444 C CA . ASP A 1 180 ? -8.156 40.312 11.867 1 96.88 180 ASP A CA 1
ATOM 1445 C C . ASP A 1 180 ? -9.156 40.969 10.922 1 96.88 180 ASP A C 1
ATOM 1447 O O . ASP A 1 180 ? -9.492 40.406 9.883 1 96.88 180 ASP A O 1
ATOM 1451 N N . ALA A 1 181 ? -9.633 42.125 11.352 1 95.56 181 ALA A N 1
ATOM 1452 C CA . ALA A 1 181 ? -10.648 42.812 10.562 1 95.56 181 ALA A CA 1
ATOM 1453 C C . ALA A 1 181 ? -10.102 43.188 9.18 1 95.56 181 ALA A C 1
ATOM 1455 O O . ALA A 1 181 ? -10.867 43.344 8.227 1 95.56 181 ALA A O 1
ATOM 1456 N N . LYS A 1 182 ? -8.82 43.281 9.078 1 96.62 182 LYS A N 1
ATOM 1457 C CA . LYS A 1 182 ? -8.195 43.719 7.828 1 96.62 182 LYS A CA 1
ATOM 1458 C C . LYS A 1 182 ? -7.848 42.5 6.941 1 96.62 182 LYS A C 1
ATOM 1460 O O . LYS A 1 182 ? -7.516 42.688 5.77 1 96.62 182 LYS A O 1
ATOM 1465 N N . LEU A 1 183 ? -7.961 41.344 7.484 1 97.56 183 LEU A N 1
ATOM 1466 C CA . LEU A 1 183 ? -7.633 40.156 6.703 1 97.56 183 LEU A CA 1
ATOM 1467 C C . LEU A 1 183 ? -8.734 39.844 5.695 1 97.56 183 LEU A C 1
ATOM 1469 O O . LEU A 1 183 ? -9.922 39.875 6.031 1 97.56 183 LEU A O 1
ATOM 1473 N N . ASN A 1 184 ? -8.352 39.625 4.41 1 95.88 184 ASN A N 1
ATOM 1474 C CA . ASN A 1 184 ? -9.312 39.062 3.475 1 95.88 184 ASN A CA 1
ATOM 1475 C C . ASN A 1 184 ? -9.586 37.594 3.779 1 95.88 184 ASN A C 1
ATOM 1477 O O . ASN A 1 184 ? -8.953 37 4.664 1 95.88 184 ASN A O 1
ATOM 1481 N N . LYS A 1 185 ? -10.484 36.969 3.092 1 95.38 185 LYS A N 1
ATOM 1482 C CA . LYS A 1 185 ? -10.945 35.625 3.377 1 95.38 185 LYS A CA 1
ATOM 1483 C C . LYS A 1 185 ? -9.797 34.625 3.289 1 95.38 185 LYS A C 1
ATOM 1485 O O . LYS A 1 185 ? -9.68 33.719 4.137 1 95.38 185 LYS A O 1
ATOM 1490 N N . LYS A 1 186 ? -9 34.75 2.275 1 95.5 186 LYS A N 1
ATOM 1491 C CA . LYS A 1 186 ? -7.887 33.812 2.059 1 95.5 186 LYS A CA 1
ATOM 1492 C C . LYS A 1 186 ? -6.91 33.844 3.229 1 95.5 186 LYS A C 1
ATOM 1494 O O . LYS A 1 186 ? -6.516 32.812 3.746 1 95.5 186 LYS A O 1
ATOM 1499 N N . GLN A 1 187 ? -6.504 35.062 3.656 1 97.5 187 GLN A N 1
ATOM 1500 C CA . GLN A 1 187 ? -5.551 35.219 4.75 1 97.5 187 GLN A CA 1
ATOM 1501 C C . GLN A 1 187 ? -6.18 34.812 6.086 1 97.5 187 GLN A C 1
ATOM 1503 O O . GLN A 1 187 ? -5.508 34.281 6.961 1 97.5 187 GLN A O 1
ATOM 1508 N N . TYR A 1 188 ? -7.461 35.156 6.207 1 98.19 188 TYR A N 1
ATOM 1509 C CA . TYR A 1 188 ? -8.156 34.75 7.422 1 98.19 188 TYR A CA 1
ATOM 1510 C C . TYR A 1 188 ? -8.188 33.219 7.543 1 98.19 188 TYR A C 1
ATOM 1512 O O . TYR A 1 188 ? -7.918 32.656 8.617 1 98.19 188 TYR A O 1
ATOM 1520 N N . ARG A 1 189 ? -8.469 32.531 6.512 1 97.81 189 ARG A N 1
ATOM 1521 C CA . ARG A 1 189 ? -8.477 31.078 6.48 1 97.81 189 ARG A CA 1
ATOM 1522 C C . ARG A 1 189 ? -7.086 30.516 6.773 1 97.81 189 ARG A C 1
ATOM 1524 O O . ARG A 1 189 ? -6.945 29.547 7.504 1 97.81 189 ARG A O 1
ATOM 1531 N N . ASN A 1 190 ? -6.078 31.125 6.164 1 98.19 190 ASN A N 1
ATOM 1532 C CA . ASN A 1 190 ? -4.707 30.688 6.41 1 98.19 190 ASN A CA 1
ATOM 1533 C C . ASN A 1 190 ? -4.336 30.812 7.887 1 98.19 190 ASN A C 1
ATOM 1535 O O . ASN A 1 190 ? -3.676 29.938 8.438 1 98.19 190 ASN A O 1
ATOM 1539 N N . LYS A 1 191 ? -4.738 31.906 8.508 1 98.75 191 LYS A N 1
ATOM 1540 C CA . LYS A 1 191 ? -4.527 32.094 9.938 1 98.75 191 LYS A CA 1
ATOM 1541 C C . LYS A 1 191 ? -5.203 31 10.742 1 98.75 191 LYS A C 1
ATOM 1543 O O . LYS A 1 191 ? -4.578 30.375 11.609 1 98.75 191 LYS A O 1
ATOM 1548 N N . LEU A 1 192 ? -6.5 30.766 10.43 1 98.81 192 LEU A N 1
ATOM 1549 C CA . LEU A 1 192 ? -7.273 29.75 11.148 1 98.81 192 LEU A CA 1
ATOM 1550 C C . LEU A 1 192 ? -6.637 28.375 11.008 1 98.81 192 LEU A C 1
ATOM 1552 O O . LEU A 1 192 ? -6.531 27.641 11.984 1 98.81 192 LEU A O 1
ATOM 1556 N N . TYR A 1 193 ? -6.246 28.109 9.812 1 98.38 193 TYR A N 1
ATOM 1557 C CA . TYR A 1 193 ? -5.676 26.797 9.523 1 98.38 193 TYR A CA 1
ATOM 1558 C C . TYR A 1 193 ? -4.375 26.594 10.289 1 98.38 193 TYR A C 1
ATOM 1560 O O . TYR A 1 193 ? -4.121 25.5 10.812 1 98.38 193 TYR A O 1
ATOM 1568 N N . GLY A 1 194 ? -3.529 27.641 10.336 1 98.75 194 GLY A N 1
ATOM 1569 C CA . GLY A 1 194 ? -2.348 27.578 11.18 1 98.75 194 GLY A CA 1
ATOM 1570 C C . GLY A 1 194 ? -2.67 27.312 12.641 1 98.75 194 GLY A C 1
ATOM 1571 O O . GLY A 1 194 ? -2.039 26.453 13.273 1 98.75 194 GLY A O 1
ATOM 1572 N N . MET A 1 195 ? -3.652 27.984 13.125 1 98.94 195 MET A N 1
ATOM 1573 C CA . MET A 1 195 ? -4.039 27.891 14.531 1 98.94 195 MET A CA 1
ATOM 1574 C C . MET A 1 195 ? -4.508 26.469 14.859 1 98.94 195 MET A C 1
ATOM 1576 O O . MET A 1 195 ? -4.109 25.906 15.875 1 98.94 195 MET A O 1
ATOM 1580 N N . THR A 1 196 ? -5.34 25.859 14.008 1 98.88 196 THR A N 1
ATOM 1581 C CA . THR A 1 196 ? -5.801 24.5 14.273 1 98.88 196 THR A CA 1
ATOM 1582 C C . THR A 1 196 ? -4.633 23.516 14.281 1 98.88 196 THR A C 1
ATOM 1584 O O . THR A 1 196 ? -4.602 22.594 15.078 1 98.88 196 THR A O 1
ATOM 1587 N N . HIS A 1 197 ? -3.639 23.766 13.438 1 98.88 197 HIS A N 1
ATOM 1588 C CA . HIS A 1 197 ? -2.551 22.812 13.281 1 98.88 197 HIS A CA 1
ATOM 1589 C C . HIS A 1 197 ? -1.576 22.891 14.453 1 98.88 197 HIS A C 1
ATOM 1591 O O . HIS A 1 197 ? -0.885 21.922 14.758 1 98.88 197 HIS A O 1
ATOM 1597 N N . PHE A 1 198 ? -1.512 24.078 15.195 1 98.94 198 PHE A N 1
ATOM 1598 C CA . PHE A 1 198 ? -0.773 24.094 16.453 1 98.94 198 PHE A CA 1
ATOM 1599 C C . PHE A 1 198 ? -1.31 23.031 17.406 1 98.94 198 PHE A C 1
ATOM 1601 O O . PHE A 1 198 ? -0.536 22.328 18.062 1 98.94 198 PHE A O 1
ATOM 1608 N N . ILE A 1 199 ? -2.617 22.922 17.469 1 98.94 199 ILE A N 1
ATOM 1609 C CA . ILE A 1 199 ? -3.279 22.016 18.406 1 98.94 199 ILE A CA 1
ATOM 1610 C C . ILE A 1 199 ? -3.184 20.578 17.891 1 98.94 199 ILE A C 1
ATOM 1612 O O . ILE A 1 199 ? -2.863 19.656 18.656 1 98.94 199 ILE A O 1
ATOM 1616 N N . PHE A 1 200 ? -3.438 20.328 16.594 1 98.88 200 PHE A N 1
ATOM 1617 C CA . PHE A 1 200 ? -3.383 18.984 16 1 98.88 200 PHE A CA 1
ATOM 1618 C C . PHE A 1 200 ? -1.982 18.406 16.125 1 98.88 200 PHE A C 1
ATOM 1620 O O . PHE A 1 200 ? -1.821 17.25 16.547 1 98.88 200 PHE A O 1
ATOM 1627 N N . ALA A 1 201 ? -1.002 19.219 15.773 1 98.81 201 ALA A N 1
ATOM 1628 C CA . ALA A 1 201 ? 0.373 18.719 15.828 1 98.81 201 ALA A CA 1
ATOM 1629 C C . ALA A 1 201 ? 0.794 18.438 17.266 1 98.81 201 ALA A C 1
ATOM 1631 O O . ALA A 1 201 ? 1.501 17.469 17.531 1 98.81 201 ALA A O 1
ATOM 1632 N N . ALA A 1 202 ? 0.357 19.312 18.172 1 98.81 202 ALA A N 1
ATOM 1633 C CA . ALA A 1 202 ? 0.679 19.109 19.594 1 98.81 202 ALA A CA 1
ATOM 1634 C C . ALA A 1 202 ? 0.099 17.797 20.094 1 98.81 202 ALA A C 1
ATOM 1636 O O . ALA A 1 202 ? 0.679 17.156 20.984 1 98.81 202 ALA A O 1
ATOM 1637 N N . SER A 1 203 ? -1.048 17.406 19.578 1 98.88 203 SER A N 1
ATOM 1638 C CA . SER A 1 203 ? -1.678 16.156 19.969 1 98.88 203 SER A CA 1
ATOM 1639 C C . SER A 1 203 ? -1.038 14.977 19.25 1 98.88 203 SER A C 1
ATOM 1641 O O . SER A 1 203 ? -1.499 13.836 19.375 1 98.88 203 SER A O 1
ATOM 1643 N N . GLU A 1 204 ? -0.003 15.258 18.406 1 98.56 204 GLU A N 1
ATOM 1644 C CA . GLU A 1 204 ? 0.568 14.258 17.5 1 98.56 204 GLU A CA 1
ATOM 1645 C C . GLU A 1 204 ? -0.503 13.648 16.609 1 98.56 204 GLU A C 1
ATOM 1647 O O . GLU A 1 204 ? -0.523 12.43 16.391 1 98.56 204 GLU A O 1
ATOM 1652 N N . TYR A 1 205 ? -1.4 14.57 16.188 1 98.5 205 TYR A N 1
ATOM 1653 C CA . TYR A 1 205 ? -2.457 14.258 15.227 1 98.5 205 TYR A CA 1
ATOM 1654 C C . TYR A 1 205 ? -3.422 13.227 15.797 1 98.5 205 TYR A C 1
ATOM 1656 O O . TYR A 1 205 ? -3.6 12.148 15.227 1 98.5 205 TYR A O 1
ATOM 1664 N N . TYR A 1 206 ? -4.02 13.547 16.969 1 98.62 206 TYR A N 1
ATOM 1665 C CA . TYR A 1 206 ? -5.18 12.906 17.578 1 98.62 206 TYR A CA 1
ATOM 1666 C C . TYR A 1 206 ? -4.766 11.664 18.359 1 98.62 206 TYR A C 1
ATOM 1668 O O . TYR A 1 206 ? -5.543 10.719 18.484 1 98.62 206 TYR A O 1
ATOM 1676 N N . GLN A 1 207 ? -3.545 11.641 18.844 1 98.69 207 GLN A N 1
ATOM 1677 C CA . GLN A 1 207 ? -3.111 10.477 19.609 1 98.69 207 GLN A CA 1
ATOM 1678 C C . GLN A 1 207 ? -3.357 10.68 21.109 1 98.69 207 GLN A C 1
ATOM 1680 O O . GLN A 1 207 ? -3.346 9.719 21.875 1 98.69 207 GLN A O 1
ATOM 1685 N N . HIS A 1 208 ? -3.482 11.945 21.562 1 98.56 208 HIS A N 1
ATOM 1686 C CA . HIS A 1 208 ? -3.752 12.312 22.953 1 98.56 208 HIS A CA 1
ATOM 1687 C C . HIS A 1 208 ? -4.332 13.719 23.047 1 98.56 208 HIS A C 1
ATOM 1689 O O . HIS A 1 208 ? -4.242 14.492 22.094 1 98.56 208 HIS A O 1
ATOM 1695 N N . ASN A 1 209 ? -4.891 14.055 24.125 1 98.62 209 ASN A N 1
ATOM 1696 C CA . ASN A 1 209 ? -5.418 15.391 24.375 1 98.62 209 ASN A CA 1
ATOM 1697 C C . ASN A 1 209 ? -4.297 16.406 24.562 1 98.62 209 ASN A C 1
ATOM 1699 O O . ASN A 1 209 ? -3.141 16.031 24.766 1 98.62 209 ASN A O 1
ATOM 1703 N N . VAL A 1 210 ? -4.68 17.672 24.453 1 98.69 210 VAL A N 1
ATOM 1704 C CA . VAL A 1 210 ? -3.74 18.75 24.719 1 98.69 210 VAL A CA 1
ATOM 1705 C C . VAL A 1 210 ? -4.211 19.562 25.922 1 98.69 210 VAL A C 1
ATOM 1707 O O . VAL A 1 210 ? -5.344 19.406 26.375 1 98.69 210 VAL A O 1
ATOM 1710 N N . ASP A 1 211 ? -3.352 20.391 26.453 1 98.44 211 ASP A N 1
ATOM 1711 C CA . ASP A 1 211 ? -3.678 21.266 27.578 1 98.44 211 ASP A CA 1
ATOM 1712 C C . ASP A 1 211 ? -4.426 22.516 27.094 1 98.44 211 ASP A C 1
ATOM 1714 O O . ASP A 1 211 ? -3.857 23.359 26.391 1 98.44 211 ASP A O 1
ATOM 1718 N N . ALA A 1 212 ? -5.645 22.641 27.547 1 98.44 212 ALA A N 1
ATOM 1719 C CA . ALA A 1 212 ? -6.473 23.781 27.141 1 98.44 212 ALA A CA 1
ATOM 1720 C C . ALA A 1 212 ? -5.816 25.094 27.516 1 98.44 212 ALA A C 1
ATOM 1722 O O . ALA A 1 212 ? -5.945 26.094 26.797 1 98.44 212 ALA A O 1
ATOM 1723 N N . LYS A 1 213 ? -5.137 25.141 28.609 1 98.56 213 LYS A N 1
ATOM 1724 C CA . LYS A 1 213 ? -4.492 26.359 29.078 1 98.56 213 LYS A CA 1
ATOM 1725 C C . LYS A 1 213 ? -3.352 26.766 28.141 1 98.56 213 LYS A C 1
ATOM 1727 O O . LYS A 1 213 ? -3.158 27.953 27.859 1 98.56 213 LYS A O 1
ATOM 1732 N N . GLU A 1 214 ? -2.652 25.766 27.703 1 98.31 214 GLU A N 1
ATOM 1733 C CA . GLU A 1 214 ? -1.551 26.016 26.781 1 98.31 214 GLU A CA 1
ATOM 1734 C C . GLU A 1 214 ? -2.051 26.641 25.469 1 98.31 214 GLU A C 1
ATOM 1736 O O . GLU A 1 214 ? -1.378 27.5 24.891 1 98.31 214 GLU A O 1
ATOM 1741 N N . PHE A 1 215 ? -3.23 26.297 25.109 1 98.75 215 PHE A N 1
ATOM 1742 C CA . PHE A 1 215 ? -3.715 26.734 23.812 1 98.75 215 PHE A CA 1
ATOM 1743 C C . PHE A 1 215 ? -4.883 27.703 23.969 1 98.75 215 PHE A C 1
ATOM 1745 O O . PHE A 1 215 ? -5.691 27.859 23.047 1 98.75 215 PHE A O 1
ATOM 1752 N N . ALA A 1 216 ? -4.988 28.359 25.094 1 98.69 216 ALA A N 1
ATOM 1753 C CA . ALA A 1 216 ? -6.059 29.312 25.359 1 98.69 216 ALA A CA 1
ATOM 1754 C C . ALA A 1 216 ? -6.055 30.438 24.328 1 98.69 216 ALA A C 1
ATOM 1756 O O . ALA A 1 216 ? -7.117 30.922 23.938 1 98.69 216 ALA A O 1
ATOM 1757 N N . TRP A 1 217 ? -4.852 30.828 23.859 1 98.31 217 TRP A N 1
ATOM 1758 C CA . TRP A 1 217 ? -4.746 31.922 22.906 1 98.31 217 TRP A CA 1
ATOM 1759 C C . TRP A 1 217 ? -5.434 31.578 21.594 1 98.31 217 TRP A C 1
ATOM 1761 O O . TRP A 1 217 ? -5.891 32.469 20.875 1 98.31 217 TRP A O 1
ATOM 1771 N N . ILE A 1 218 ? -5.531 30.312 21.281 1 98.88 218 ILE A N 1
ATOM 1772 C CA . ILE A 1 218 ? -6.195 29.844 20.062 1 98.88 218 ILE A CA 1
ATOM 1773 C C . ILE A 1 218 ? -7.668 29.578 20.344 1 98.88 218 ILE A C 1
ATOM 1775 O O . ILE A 1 218 ? -8.547 30.047 19.609 1 98.88 218 ILE A O 1
ATOM 1779 N N . LEU A 1 219 ? -7.988 28.875 21.406 1 98.88 219 LEU A N 1
ATOM 1780 C CA . LEU A 1 219 ? -9.359 28.5 21.75 1 98.88 219 LEU A CA 1
ATOM 1781 C C . LEU A 1 219 ? -10.211 29.734 22 1 98.88 219 LEU A C 1
ATOM 1783 O O . LEU A 1 219 ? -11.352 29.812 21.547 1 98.88 219 LEU A O 1
ATOM 1787 N N . ASP A 1 220 ? -9.641 30.734 22.734 1 98.75 220 ASP A N 1
ATOM 1788 C CA . ASP A 1 220 ? -10.352 31.984 22.969 1 98.75 220 ASP A CA 1
ATOM 1789 C C . ASP A 1 220 ? -10.648 32.688 21.656 1 98.75 220 ASP A C 1
ATOM 1791 O O . ASP A 1 220 ? -11.742 33.25 21.469 1 98.75 220 ASP A O 1
ATOM 1795 N N . HIS A 1 221 ? -9.641 32.719 20.812 1 98.75 221 HIS A N 1
ATOM 1796 C CA . HIS A 1 221 ? -9.852 33.344 19.5 1 98.75 221 HIS A CA 1
ATOM 1797 C C . HIS A 1 221 ? -10.992 32.656 18.75 1 98.75 221 HIS A C 1
ATOM 1799 O O . HIS A 1 221 ? -11.836 33.344 18.172 1 98.75 221 HIS A O 1
ATOM 1805 N N . PHE A 1 222 ? -11.031 31.328 18.688 1 98.88 222 PHE A N 1
ATOM 1806 C CA . PHE A 1 222 ? -12.086 30.594 18 1 98.88 222 PHE A CA 1
ATOM 1807 C C . PHE A 1 222 ? -13.445 30.906 18.609 1 98.88 222 PHE A C 1
ATOM 1809 O O . PHE A 1 222 ? -14.414 31.172 17.875 1 98.88 222 PHE A O 1
ATOM 1816 N N . GLU A 1 223 ? -13.523 30.906 19.891 1 98.81 223 GLU A N 1
ATOM 1817 C CA . GLU A 1 223 ? -14.773 31.188 20.594 1 98.81 223 GLU A CA 1
ATOM 1818 C C . GLU A 1 223 ? -15.273 32.594 20.266 1 98.81 223 GLU A C 1
ATOM 1820 O O . GLU A 1 223 ? -16.438 32.781 19.906 1 98.81 223 GLU A O 1
ATOM 1825 N N . ASN A 1 224 ? -14.398 33.531 20.359 1 98.38 224 ASN A N 1
ATOM 1826 C CA . ASN A 1 224 ? -14.766 34.938 20.203 1 98.38 224 ASN A CA 1
ATOM 1827 C C . ASN A 1 224 ? -15.133 35.281 18.766 1 98.38 224 ASN A C 1
ATOM 1829 O O . ASN A 1 224 ? -15.789 36.281 18.5 1 98.38 224 ASN A O 1
ATOM 1833 N N . ASN A 1 225 ? -14.711 34.438 17.828 1 98.44 225 ASN A N 1
ATOM 1834 C CA . ASN A 1 225 ? -14.922 34.75 16.422 1 98.44 225 ASN A CA 1
ATOM 1835 C C . ASN A 1 225 ? -15.734 33.656 15.727 1 98.44 225 ASN A C 1
ATOM 1837 O O . ASN A 1 225 ? -15.695 33.531 14.5 1 98.44 225 ASN A O 1
ATOM 1841 N N . ILE A 1 226 ? -16.469 32.844 16.422 1 98.75 226 ILE A N 1
ATOM 1842 C CA . ILE A 1 226 ? -17.109 31.641 15.891 1 98.75 226 ILE A CA 1
ATOM 1843 C C . ILE A 1 226 ? -18.109 32 14.805 1 98.75 226 ILE A C 1
ATOM 1845 O O . ILE A 1 226 ? -18.25 31.297 13.805 1 98.75 226 ILE A O 1
ATOM 1849 N N . ASP A 1 227 ? -18.812 33.125 14.938 1 98 227 ASP A N 1
ATOM 1850 C CA . ASP A 1 227 ? -19.781 33.531 13.922 1 98 227 ASP A CA 1
ATOM 1851 C C . ASP A 1 227 ? -19.094 33.812 12.594 1 98 227 ASP A C 1
ATOM 1853 O O . ASP A 1 227 ? -19.562 33.406 11.539 1 98 227 ASP A O 1
ATOM 1857 N N . ARG A 1 228 ? -18.031 34.562 12.68 1 98.12 228 ARG A N 1
ATOM 1858 C CA . ARG A 1 228 ? -17.297 34.844 11.461 1 98.12 228 ARG A CA 1
ATOM 1859 C C . ARG A 1 228 ? -16.688 33.562 10.867 1 98.12 228 ARG A C 1
ATOM 1861 O O . ARG A 1 228 ? -16.656 33.406 9.648 1 98.12 228 ARG A O 1
ATOM 1868 N N . ILE A 1 229 ? -16.141 32.719 11.719 1 98.62 229 ILE A N 1
ATOM 1869 C CA . ILE A 1 229 ? -15.539 31.469 11.273 1 98.62 229 ILE A CA 1
ATOM 1870 C C . ILE A 1 229 ? -16.562 30.641 10.508 1 98.62 229 ILE A C 1
ATOM 1872 O O . ILE A 1 229 ? -16.297 30.172 9.398 1 98.62 229 ILE A O 1
ATOM 1876 N N . LEU A 1 230 ? -17.797 30.531 10.992 1 98.44 230 LEU A N 1
ATOM 1877 C CA . LEU A 1 230 ? -18.844 29.75 10.352 1 98.44 230 LEU A CA 1
ATOM 1878 C C . LEU A 1 230 ? -19.219 30.344 9 1 98.44 230 LEU A C 1
ATOM 1880 O O . LEU A 1 230 ? -19.625 29.625 8.086 1 98.44 230 LEU A O 1
ATOM 1884 N N . LYS A 1 231 ? -19.016 31.625 8.867 1 97.06 231 LYS A N 1
ATOM 1885 C CA . LYS A 1 231 ? -19.406 32.344 7.652 1 97.06 231 LYS A CA 1
ATOM 1886 C C . LYS A 1 231 ? -18.297 32.281 6.605 1 97.06 231 LYS A C 1
ATOM 1888 O O . LYS A 1 231 ? -18.562 32.094 5.414 1 97.06 231 LYS A O 1
ATOM 1893 N N . ASP A 1 232 ? -17.031 32.375 7.055 1 96.88 232 ASP A N 1
ATOM 1894 C CA . ASP A 1 232 ? -15.961 32.688 6.109 1 96.88 232 ASP A CA 1
ATOM 1895 C C . ASP A 1 232 ? -15.031 31.5 5.91 1 96.88 232 ASP A C 1
ATOM 1897 O O . ASP A 1 232 ? -14.281 31.453 4.938 1 96.88 232 ASP A O 1
ATOM 1901 N N . ALA A 1 233 ? -15.023 30.578 6.812 1 96.88 233 ALA A N 1
ATOM 1902 C CA . ALA A 1 233 ? -14.078 29.469 6.719 1 96.88 233 ALA A CA 1
ATOM 1903 C C . ALA A 1 233 ? -14.648 28.328 5.879 1 96.88 233 ALA A C 1
ATOM 1905 O O . ALA A 1 233 ? -15.836 28.328 5.539 1 96.88 233 ALA A O 1
ATOM 1906 N N . THR A 1 234 ? -13.828 27.422 5.391 1 94.56 234 THR A N 1
ATOM 1907 C CA . THR A 1 234 ? -14.242 26.234 4.66 1 94.56 234 THR A CA 1
ATOM 1908 C C . THR A 1 234 ? -14.68 25.125 5.621 1 94.56 234 THR A C 1
ATOM 1910 O O . THR A 1 234 ? -14.383 25.188 6.816 1 94.56 234 THR A O 1
ATOM 1913 N N . ASP A 1 235 ? -15.336 24.094 5.102 1 95.69 235 ASP A N 1
ATOM 1914 C CA . ASP A 1 235 ? -15.844 22.984 5.918 1 95.69 235 ASP A CA 1
ATOM 1915 C C . ASP A 1 235 ? -14.711 22.297 6.676 1 95.69 235 ASP A C 1
ATOM 1917 O O . ASP A 1 235 ? -14.859 21.953 7.848 1 95.69 235 ASP A O 1
ATOM 1921 N N . ASP A 1 236 ? -13.539 22.172 6.078 1 95.88 236 ASP A N 1
ATOM 1922 C CA . ASP A 1 236 ? -12.398 21.547 6.73 1 95.88 236 ASP A CA 1
ATOM 1923 C C . ASP A 1 236 ? -11.945 22.344 7.949 1 95.88 236 ASP A C 1
ATOM 1925 O O . ASP A 1 236 ? -11.734 21.781 9.023 1 95.88 236 ASP A O 1
ATOM 1929 N N . ILE A 1 237 ? -11.82 23.609 7.734 1 97.69 237 ILE A N 1
ATOM 1930 C CA . ILE A 1 237 ? -11.359 24.469 8.812 1 97.69 237 ILE A CA 1
ATOM 1931 C C . ILE A 1 237 ? -12.391 24.484 9.945 1 97.69 237 ILE A C 1
ATOM 1933 O O . ILE A 1 237 ? -12.031 24.422 11.117 1 97.69 237 ILE A O 1
ATOM 1937 N N . ILE A 1 238 ? -13.672 24.578 9.578 1 98.69 238 ILE A N 1
ATOM 1938 C CA . ILE A 1 238 ? -14.742 24.609 10.57 1 98.69 238 ILE A CA 1
ATOM 1939 C C . ILE A 1 238 ? -14.719 23.328 11.391 1 98.69 238 ILE A C 1
ATOM 1941 O O . ILE A 1 238 ? -14.82 23.359 12.617 1 98.69 238 ILE A O 1
ATOM 1945 N N . ALA A 1 239 ? -14.57 22.156 10.75 1 98.69 239 ALA A N 1
ATOM 1946 C CA . ALA A 1 239 ? -14.469 20.906 11.469 1 98.69 239 ALA A CA 1
ATOM 1947 C C . ALA A 1 239 ? -13.258 20.906 12.406 1 98.69 239 ALA A C 1
ATOM 1949 O O . ALA A 1 239 ? -13.352 20.453 13.547 1 98.69 239 ALA A O 1
ATOM 1950 N N . GLU A 1 240 ? -12.148 21.438 11.922 1 98.88 240 GLU A N 1
ATOM 1951 C CA . GLU A 1 240 ? -10.914 21.438 12.711 1 98.88 240 GLU A CA 1
ATOM 1952 C C . GLU A 1 240 ? -11.039 22.359 13.922 1 98.88 240 GLU A C 1
ATOM 1954 O O . GLU A 1 240 ? -10.469 22.078 14.977 1 98.88 240 GLU A O 1
ATOM 1959 N N . VAL A 1 241 ? -11.766 23.422 13.758 1 98.94 241 VAL A N 1
ATOM 1960 C CA . VAL A 1 241 ? -12.016 24.328 14.883 1 98.94 241 VAL A CA 1
ATOM 1961 C C . VAL A 1 241 ? -12.766 23.578 15.984 1 98.94 241 VAL A C 1
ATOM 1963 O O . VAL A 1 241 ? -12.383 23.625 17.156 1 98.94 241 VAL A O 1
ATOM 1966 N N . GLY A 1 242 ? -13.828 22.859 15.617 1 98.94 242 GLY A N 1
ATOM 1967 C CA . GLY A 1 242 ? -14.539 22.062 16.594 1 98.94 242 GLY A CA 1
ATOM 1968 C C . GLY A 1 242 ? -13.68 21 17.25 1 98.94 242 GLY A C 1
ATOM 1969 O O . GLY A 1 242 ? -13.703 20.828 18.469 1 98.94 242 GLY A O 1
ATOM 1970 N N . ILE A 1 243 ? -12.875 20.312 16.469 1 98.94 243 ILE A N 1
ATOM 1971 C CA . ILE A 1 243 ? -12.023 19.219 16.938 1 98.94 243 ILE A CA 1
ATOM 1972 C C . ILE A 1 243 ? -10.961 19.781 17.891 1 98.94 243 ILE A C 1
ATOM 1974 O O . ILE A 1 243 ? -10.555 19.094 18.828 1 98.94 243 ILE A O 1
ATOM 1978 N N . SER A 1 244 ? -10.539 21.047 17.656 1 98.94 244 SER A N 1
ATOM 1979 C CA . SER A 1 244 ? -9.578 21.672 18.562 1 98.94 244 SER A CA 1
ATOM 1980 C C . SER A 1 244 ? -10.094 21.719 19.984 1 98.94 244 SER A C 1
ATOM 1982 O O . SER A 1 244 ? -9.344 21.438 20.938 1 98.94 244 SER A O 1
ATOM 1984 N N . PHE A 1 245 ? -11.352 22.016 20.172 1 98.94 245 PHE A N 1
ATOM 1985 C CA . PHE A 1 245 ? -11.953 22.031 21.5 1 98.94 245 PHE A CA 1
ATOM 1986 C C . PHE A 1 245 ? -12.062 20.625 22.047 1 98.94 245 PHE A C 1
ATOM 1988 O O . PHE A 1 245 ? -11.859 20.406 23.25 1 98.94 245 PHE A O 1
ATOM 1995 N N . LEU A 1 246 ? -12.391 19.656 21.141 1 98.94 246 LEU A N 1
ATOM 1996 C CA . LEU A 1 246 ? -12.477 18.266 21.562 1 98.94 246 LEU A CA 1
ATOM 1997 C C . LEU A 1 246 ? -11.125 17.75 22.047 1 98.94 246 LEU A C 1
ATOM 1999 O O . LEU A 1 246 ? -11.031 17.125 23.094 1 98.94 246 LEU A O 1
ATOM 2003 N N . LEU A 1 247 ? -10.047 18.109 21.359 1 98.94 247 LEU A N 1
ATOM 2004 C CA . LEU A 1 247 ? -8.695 17.734 21.734 1 98.94 247 LEU A CA 1
ATOM 2005 C C . LEU A 1 247 ? -8.297 18.391 23.047 1 98.94 247 LEU A C 1
ATOM 2007 O O . LEU A 1 247 ? -7.492 17.828 23.797 1 98.94 247 LEU A O 1
ATOM 2011 N N . ALA A 1 248 ? -8.875 19.531 23.328 1 98.81 248 ALA A N 1
ATOM 2012 C CA . ALA A 1 248 ? -8.555 20.266 24.547 1 98.81 248 ALA A CA 1
ATOM 2013 C C . ALA A 1 248 ? -9.414 19.797 25.719 1 98.81 248 ALA A C 1
ATOM 2015 O O . ALA A 1 248 ? -9.375 20.375 26.797 1 98.81 248 ALA A O 1
ATOM 2016 N N . GLY A 1 249 ? -10.28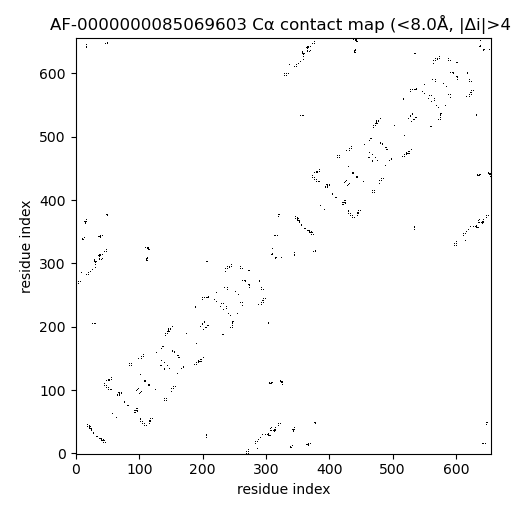9 18.766 25.5 1 98.38 249 GLY A N 1
ATOM 2017 C CA . GLY A 1 249 ? -11.086 18.188 26.578 1 98.38 249 GLY A CA 1
ATOM 2018 C C . GLY A 1 249 ? -12.32 19 26.906 1 98.38 249 GLY A C 1
ATOM 2019 O O . GLY A 1 249 ? -12.742 19.078 28.062 1 98.38 249 GLY A O 1
ATOM 2020 N N . MET A 1 250 ? -12.859 19.656 25.844 1 98.25 250 MET A N 1
ATOM 2021 C CA . MET A 1 250 ? -14.023 20.516 26.047 1 98.25 250 MET A CA 1
ATOM 2022 C C . MET A 1 250 ? -15.172 20.094 25.141 1 98.25 250 MET A C 1
ATOM 2024 O O . MET A 1 250 ? -15.703 20.922 24.391 1 98.25 250 MET A O 1
ATOM 2028 N N . PRO A 1 251 ? -15.633 18.891 25.266 1 98 251 PRO A N 1
ATOM 2029 C CA . PRO A 1 251 ? -16.625 18.375 24.328 1 98 251 PRO A CA 1
ATOM 2030 C C . PRO A 1 251 ? -17.969 19.109 24.422 1 98 251 PRO A C 1
ATOM 2032 O O . PRO A 1 251 ? -18.734 19.094 23.453 1 98 251 PRO A O 1
ATOM 2035 N N . ASN A 1 252 ? -18.266 19.766 25.547 1 98.06 252 ASN A N 1
ATOM 2036 C CA . ASN A 1 252 ? -19.562 20.406 25.734 1 98.06 252 ASN A CA 1
ATOM 2037 C C . ASN A 1 252 ? -19.5 21.906 25.422 1 98.06 252 ASN A C 1
ATOM 2039 O O . ASN A 1 252 ? -20.453 22.641 25.672 1 98.06 252 ASN A O 1
ATOM 2043 N N . HIS A 1 253 ? -18.344 22.359 25 1 98.5 253 HIS A N 1
ATOM 2044 C CA . HIS A 1 253 ? -18.219 23.766 24.641 1 98.5 253 HIS A CA 1
ATOM 2045 C C . HIS A 1 253 ? -19.172 24.141 23.516 1 98.5 253 HIS A C 1
ATOM 2047 O O . HIS A 1 253 ? -19.344 23.375 22.562 1 98.5 253 HIS A O 1
ATOM 2053 N N . PRO A 1 254 ? -19.797 25.297 23.5 1 98.69 254 PRO A N 1
ATOM 2054 C CA . PRO A 1 254 ? -20.781 25.688 22.484 1 98.69 254 PRO A CA 1
ATOM 2055 C C . PRO A 1 254 ? -20.203 25.688 21.062 1 98.69 254 PRO A C 1
ATOM 2057 O O . PRO A 1 254 ? -20.922 25.406 20.109 1 98.69 254 PRO A O 1
ATOM 2060 N N . VAL A 1 255 ? -18.984 25.953 20.922 1 98.88 255 VAL A N 1
ATOM 2061 C CA . VAL A 1 255 ? -18.344 25.969 19.625 1 98.88 255 VAL A CA 1
ATOM 2062 C C . VAL A 1 255 ? -18.422 24.578 18.984 1 98.88 255 VAL A C 1
ATOM 2064 O O . VAL A 1 255 ? -18.594 24.469 17.766 1 98.88 255 VAL A O 1
ATOM 2067 N N . VAL A 1 256 ? -18.281 23.516 19.75 1 98.88 256 VAL A N 1
ATOM 2068 C CA . VAL A 1 256 ? -18.359 22.141 19.25 1 98.88 256 VAL A CA 1
ATOM 2069 C C . VAL A 1 256 ? -19.734 21.891 18.641 1 98.88 256 VAL A C 1
ATOM 2071 O O . VAL A 1 256 ? -19.844 21.406 17.516 1 98.88 256 VAL A O 1
ATOM 2074 N N . GLU A 1 257 ? -20.766 22.281 19.359 1 98.69 257 GLU A N 1
ATOM 2075 C CA . GLU A 1 257 ? -22.125 22.094 18.859 1 98.69 257 GLU A CA 1
ATOM 2076 C C . GLU A 1 257 ? -22.359 22.875 17.578 1 98.69 257 GLU A C 1
ATOM 2078 O O . GLU A 1 257 ? -22.984 22.375 16.641 1 98.69 257 GLU A O 1
ATOM 2083 N N . LYS A 1 258 ? -21.922 24.109 17.562 1 98.81 258 LYS A N 1
ATOM 2084 C CA . LYS A 1 258 ? -22.125 24.953 16.391 1 98.81 258 LYS A CA 1
ATOM 2085 C C . LYS A 1 258 ? -21.422 24.359 15.156 1 98.81 258 LYS A C 1
ATOM 2087 O O . LYS A 1 258 ? -21.984 24.359 14.062 1 98.81 258 LYS A O 1
ATOM 2092 N N . THR A 1 259 ? -20.234 23.875 15.344 1 98.88 259 THR A N 1
ATOM 2093 C CA . THR A 1 259 ? -19.5 23.297 14.219 1 98.88 259 THR A CA 1
ATOM 2094 C C . THR A 1 259 ? -20.109 21.953 13.805 1 98.88 259 THR A C 1
ATOM 2096 O O . THR A 1 259 ? -20.141 21.625 12.617 1 98.88 259 THR A O 1
ATOM 2099 N N . GLN A 1 260 ? -20.562 21.156 14.75 1 98.69 260 GLN A N 1
ATOM 2100 C CA . GLN A 1 260 ? -21.281 19.922 14.422 1 98.69 260 GLN A CA 1
ATOM 2101 C C . GLN A 1 260 ? -22.516 20.203 13.57 1 98.69 260 GLN A C 1
ATOM 2103 O O . GLN A 1 260 ? -22.75 19.547 12.562 1 98.69 260 GLN A O 1
ATOM 2108 N N . GLN A 1 261 ? -23.25 21.203 14.031 1 98.56 261 GLN A N 1
ATOM 2109 C CA . GLN A 1 261 ? -24.453 21.547 13.297 1 98.56 261 GLN A CA 1
ATOM 2110 C C . GLN A 1 261 ? -24.125 22.016 11.883 1 98.56 261 GLN A C 1
ATOM 2112 O O . GLN A 1 261 ? -24.859 21.719 10.938 1 98.56 261 GLN A O 1
ATOM 2117 N N . HIS A 1 262 ? -23.078 22.766 11.781 1 98.19 262 HIS A N 1
ATOM 2118 C CA . HIS A 1 262 ? -22.641 23.188 10.461 1 98.19 262 HIS A CA 1
ATOM 2119 C C . HIS A 1 262 ? -22.359 22 9.555 1 98.19 262 HIS A C 1
ATOM 2121 O O . HIS A 1 262 ? -22.781 21.984 8.391 1 98.19 262 HIS A O 1
ATOM 2127 N N . MET A 1 263 ? -21.656 20.969 10.047 1 97.69 263 MET A N 1
ATOM 2128 C CA . MET A 1 263 ? -21.312 19.781 9.266 1 97.69 263 MET A CA 1
ATOM 2129 C C . MET A 1 263 ? -22.547 18.984 8.898 1 97.69 263 MET A C 1
ATOM 2131 O O . MET A 1 263 ? -22.656 18.469 7.781 1 97.69 263 MET A O 1
ATOM 2135 N N . ILE A 1 264 ? -23.469 18.875 9.828 1 97.81 264 ILE A N 1
ATOM 2136 C CA . ILE A 1 264 ? -24.719 18.172 9.586 1 97.81 264 ILE A CA 1
ATOM 2137 C C . ILE A 1 264 ? -25.484 18.828 8.438 1 97.81 264 ILE A C 1
ATOM 2139 O O . ILE A 1 264 ? -26.016 18.141 7.562 1 97.81 264 ILE A O 1
ATOM 2143 N N . ASN A 1 265 ? -25.422 20.125 8.406 1 97 265 ASN A N 1
ATOM 2144 C CA . ASN A 1 265 ? -26.125 20.875 7.375 1 97 265 ASN A CA 1
ATOM 2145 C C . ASN A 1 265 ? -25.438 20.734 6.016 1 97 265 ASN A C 1
ATOM 2147 O O . ASN A 1 265 ? -26.094 20.859 4.977 1 97 265 ASN A O 1
ATOM 2151 N N . ALA A 1 266 ? -24.188 20.438 6.031 1 96.25 266 ALA A N 1
ATOM 2152 C CA . ALA A 1 266 ? -23.406 20.359 4.797 1 96.25 266 ALA A CA 1
ATOM 2153 C C . ALA A 1 266 ? -23.5 18.953 4.184 1 96.25 266 ALA A C 1
ATOM 2155 O O . ALA A 1 266 ? -23.062 18.75 3.045 1 96.25 266 ALA A O 1
ATOM 2156 N N . PHE A 1 267 ? -24.062 18 4.867 1 97.25 267 PHE A N 1
ATOM 2157 C CA . PHE A 1 267 ? -24.094 16.594 4.477 1 97.25 267 PHE A CA 1
ATOM 2158 C C . PHE A 1 267 ? -25.094 16.375 3.338 1 97.25 267 PHE A C 1
ATOM 2160 O O . PHE A 1 267 ? -26.219 16.875 3.381 1 97.25 267 PHE A O 1
ATOM 2167 N N . ASP A 1 268 ? -24.625 15.766 2.258 1 97.38 268 ASP A N 1
ATOM 2168 C CA . ASP A 1 268 ? -25.484 15.328 1.165 1 97.38 268 ASP A CA 1
ATOM 2169 C C . ASP A 1 268 ? -26.016 13.922 1.416 1 97.38 268 ASP A C 1
ATOM 2171 O O . ASP A 1 268 ? -25.281 12.938 1.272 1 97.38 268 ASP A O 1
ATOM 2175 N N . THR A 1 269 ? -27.234 13.781 1.654 1 96 269 THR A N 1
ATOM 2176 C CA . THR A 1 269 ? -27.844 12.523 2.072 1 96 269 THR A CA 1
ATOM 2177 C C . THR A 1 269 ? -27.859 11.523 0.921 1 96 269 THR A C 1
ATOM 2179 O O . THR A 1 269 ? -27.812 10.312 1.145 1 96 269 THR A O 1
ATOM 2182 N N . LYS A 1 270 ? -27.922 12.008 -0.222 1 96.44 270 LYS A N 1
ATOM 2183 C CA . LYS A 1 270 ? -27.953 11.133 -1.388 1 96.44 270 LYS A CA 1
ATOM 2184 C C . LYS A 1 270 ? -26.578 10.547 -1.665 1 96.44 270 LYS A C 1
ATOM 2186 O O . LYS A 1 270 ? -26.438 9.336 -1.855 1 96.44 270 LYS A O 1
ATOM 2191 N N . GLU A 1 271 ? -25.594 11.383 -1.642 1 96.44 271 GLU A N 1
ATOM 2192 C CA . GLU A 1 271 ? -24.234 10.961 -1.962 1 96.44 271 GLU A CA 1
ATOM 2193 C C . GLU A 1 271 ? -23.531 10.391 -0.734 1 96.44 271 GLU A C 1
ATOM 2195 O O . GLU A 1 271 ? -22.453 9.789 -0.85 1 96.44 271 GLU A O 1
ATOM 2200 N N . GLN A 1 272 ? -24.109 10.602 0.454 1 97.12 272 GLN A N 1
ATOM 2201 C CA . GLN A 1 272 ? -23.562 10.125 1.722 1 97.12 272 GLN A CA 1
ATOM 2202 C C . GLN A 1 272 ? -22.141 10.656 1.945 1 97.12 272 GLN A C 1
ATOM 2204 O O . GLN A 1 272 ? -21.25 9.898 2.311 1 97.12 272 GLN A O 1
ATOM 2209 N N . ILE A 1 273 ? -21.953 11.93 1.641 1 97.5 273 ILE A N 1
ATOM 2210 C CA . ILE A 1 273 ? -20.672 12.617 1.792 1 97.5 273 ILE A CA 1
ATOM 2211 C C . ILE A 1 273 ? -20.922 14.117 1.962 1 97.5 273 ILE A C 1
ATOM 2213 O O . ILE A 1 273 ? -22 14.617 1.636 1 97.5 273 ILE A O 1
ATOM 2217 N N . ILE A 1 274 ? -20.047 14.82 2.561 1 97.5 274 ILE A N 1
ATOM 2218 C CA . ILE A 1 274 ? -19.953 16.266 2.42 1 97.5 274 ILE A CA 1
ATOM 2219 C C . ILE A 1 274 ? -19.188 16.609 1.149 1 97.5 274 ILE A C 1
ATOM 2221 O O . ILE A 1 274 ? -17.969 16.391 1.071 1 97.5 274 ILE A O 1
ATOM 2225 N N . PRO A 1 275 ? -19.844 17.125 0.153 1 96.69 275 PRO A N 1
ATOM 2226 C CA . PRO A 1 275 ? -19.188 17.406 -1.127 1 96.69 275 PRO A CA 1
ATOM 2227 C C . PRO A 1 275 ? -18.234 18.594 -1.06 1 96.69 275 PRO A C 1
ATOM 2229 O O . PRO A 1 275 ? -18.203 19.297 -0.048 1 96.69 275 PRO A O 1
ATOM 2232 N N . SER A 1 276 ? -17.469 18.781 -2.096 1 93 276 SER A N 1
ATOM 2233 C CA . SER A 1 276 ? -16.656 19.984 -2.199 1 93 276 SER A CA 1
ATOM 2234 C C . SER A 1 276 ? -17.516 21.234 -2.264 1 93 276 SER A C 1
ATOM 2236 O O . SER A 1 276 ? -18.734 21.141 -2.443 1 93 276 SER A O 1
ATOM 2238 N N . PRO A 1 277 ? -16.891 22.391 -2.02 1 85.5 277 PRO A N 1
ATOM 2239 C CA . PRO A 1 277 ? -17.672 23.625 -2.127 1 85.5 277 PRO A CA 1
ATOM 2240 C C . PRO A 1 277 ? -18.422 23.734 -3.455 1 85.5 277 PRO A C 1
ATOM 2242 O O . PRO A 1 277 ? -19.484 24.359 -3.523 1 85.5 277 PRO A O 1
ATOM 2245 N N . ARG A 1 278 ? -17.906 23.078 -4.492 1 91.19 278 ARG A N 1
ATOM 2246 C CA . ARG A 1 278 ? -18.531 23.141 -5.805 1 91.19 278 ARG A CA 1
ATOM 2247 C C . ARG A 1 278 ? -19.469 21.953 -6.023 1 91.19 278 ARG A C 1
ATOM 2249 O O . ARG A 1 278 ? -19.938 21.719 -7.141 1 91.19 278 ARG A O 1
ATOM 2256 N N . GLY A 1 279 ? -19.609 21.109 -4.977 1 91.62 279 GLY A N 1
ATOM 2257 C CA . GLY A 1 279 ? -20.594 20.031 -5.02 1 91.62 279 GLY A CA 1
ATOM 2258 C C . GLY A 1 279 ? -20.031 18.719 -5.484 1 91.62 279 GLY A C 1
ATOM 2259 O O . GLY A 1 279 ? -20.766 17.75 -5.672 1 91.62 279 GLY A O 1
ATOM 2260 N N . ASN A 1 280 ? -18.781 18.609 -5.73 1 93.75 280 ASN A N 1
ATOM 2261 C CA . ASN A 1 280 ? -18.141 17.391 -6.191 1 93.75 280 ASN A CA 1
ATOM 2262 C C . ASN A 1 280 ? -18.078 16.344 -5.086 1 93.75 280 ASN A C 1
ATOM 2264 O O . ASN A 1 280 ? -17.469 16.562 -4.039 1 93.75 280 ASN A O 1
ATOM 2268 N N . PRO A 1 281 ? -18.719 15.172 -5.32 1 95.62 281 PRO A N 1
ATOM 2269 C CA . PRO A 1 281 ? -18.75 14.125 -4.289 1 95.62 281 PRO A CA 1
ATOM 2270 C C . PRO A 1 281 ? -17.547 13.195 -4.352 1 95.62 281 PRO A C 1
ATOM 2272 O O . PRO A 1 281 ? -17.531 12.156 -3.684 1 95.62 281 PRO A O 1
ATOM 2275 N N . ASP A 1 282 ? -16.531 13.484 -5.094 1 95.81 282 ASP A N 1
ATOM 2276 C CA . ASP A 1 282 ? -15.359 12.625 -5.293 1 95.81 282 ASP A CA 1
ATOM 2277 C C . ASP A 1 282 ? -14.703 12.273 -3.961 1 95.81 282 ASP A C 1
ATOM 2279 O O . ASP A 1 282 ? -14.391 13.156 -3.164 1 95.81 282 ASP A O 1
ATOM 2283 N N . LEU A 1 283 ? -14.422 10.969 -3.711 1 96 283 LEU A N 1
ATOM 2284 C CA . LEU A 1 283 ? -13.938 10.508 -2.416 1 96 283 LEU A CA 1
ATOM 2285 C C . LEU A 1 283 ? -12.445 10.797 -2.266 1 96 283 LEU A C 1
ATOM 2287 O O . LEU A 1 283 ? -11.953 10.969 -1.149 1 96 283 LEU A O 1
ATOM 2291 N N . VAL A 1 284 ? -11.758 10.828 -3.377 1 96.19 284 VAL A N 1
ATOM 2292 C CA . VAL A 1 284 ? -10.312 11.039 -3.307 1 96.19 284 VAL A CA 1
ATOM 2293 C C . VAL A 1 284 ? -10.023 12.422 -2.727 1 96.19 284 VAL A C 1
ATOM 2295 O O . VAL A 1 284 ? -9.219 12.555 -1.804 1 96.19 284 VAL A O 1
ATOM 2298 N N . ILE A 1 285 ? -10.727 13.422 -3.229 1 94.44 285 ILE A N 1
ATOM 2299 C CA . ILE A 1 285 ? -10.461 14.789 -2.783 1 94.44 285 ILE A CA 1
ATOM 2300 C C . ILE A 1 285 ? -11.305 15.102 -1.55 1 94.44 285 ILE A C 1
ATOM 2302 O O . ILE A 1 285 ? -11 16.031 -0.801 1 94.44 285 ILE A O 1
ATOM 2306 N N . GLY A 1 286 ? -12.344 14.305 -1.315 1 96.44 286 GLY A N 1
ATOM 2307 C CA . GLY A 1 286 ? -13.273 14.602 -0.236 1 96.44 286 GLY A CA 1
ATOM 2308 C C . GLY A 1 286 ? -12.945 13.867 1.051 1 96.44 286 GLY A C 1
ATOM 2309 O O . GLY A 1 286 ? -13.5 14.172 2.105 1 96.44 286 GLY A O 1
ATOM 2310 N N . GLU A 1 287 ? -12.062 12.836 0.959 1 97.69 287 GLU A N 1
ATOM 2311 C CA . GLU A 1 287 ? -11.781 11.977 2.107 1 97.69 287 GLU A CA 1
ATOM 2312 C C . GLU A 1 287 ? -11.398 12.805 3.332 1 97.69 287 GLU A C 1
ATOM 2314 O O . GLU A 1 287 ? -11.953 12.609 4.414 1 97.69 287 GLU A O 1
ATOM 2319 N N . HIS A 1 288 ? -10.539 13.75 3.238 1 97 288 HIS A N 1
ATOM 2320 C CA . HIS A 1 288 ? -10.031 14.516 4.367 1 97 288 HIS A CA 1
ATOM 2321 C C . HIS A 1 288 ? -11.156 15.258 5.082 1 97 288 HIS A C 1
ATOM 2323 O O . HIS A 1 288 ? -11.305 15.148 6.301 1 97 288 HIS A O 1
ATOM 2329 N N . ARG A 1 289 ? -11.945 15.977 4.305 1 97.06 289 ARG A N 1
ATOM 2330 C CA . ARG A 1 289 ? -13.062 16.75 4.836 1 97.06 289 ARG A CA 1
ATOM 2331 C C . ARG A 1 289 ? -14.062 15.852 5.543 1 97.06 289 ARG A C 1
ATOM 2333 O O . ARG A 1 289 ? -14.586 16.203 6.605 1 97.06 289 ARG A O 1
ATOM 2340 N N . ASN A 1 290 ? -14.289 14.75 5.023 1 98.44 290 ASN A N 1
ATOM 2341 C CA . ASN A 1 290 ? -15.328 13.867 5.543 1 98.44 290 ASN A CA 1
ATOM 2342 C C . ASN A 1 290 ? -14.844 13.078 6.754 1 98.44 290 ASN A C 1
ATOM 2344 O O . ASN A 1 290 ? -15.617 12.797 7.672 1 98.44 290 ASN A O 1
ATOM 2348 N N . VAL A 1 291 ? -13.578 12.742 6.797 1 98.44 291 VAL A N 1
ATOM 2349 C CA . VAL A 1 291 ? -13.023 12.102 7.984 1 98.44 291 VAL A CA 1
ATOM 2350 C C . VAL A 1 291 ? -13.031 13.078 9.156 1 98.44 291 VAL A C 1
ATOM 2352 O O . VAL A 1 291 ? -13.328 12.703 10.289 1 98.44 291 VAL A O 1
ATOM 2355 N N . LEU A 1 292 ? -12.672 14.344 8.867 1 98.62 292 LEU A N 1
ATOM 2356 C CA . LEU A 1 292 ? -12.75 15.367 9.906 1 98.62 292 LEU A CA 1
ATOM 2357 C C . LEU A 1 292 ? -14.172 15.484 10.445 1 98.62 292 LEU A C 1
ATOM 2359 O O . LEU A 1 292 ? -14.375 15.602 11.656 1 98.62 292 LEU A O 1
ATOM 2363 N N . ALA A 1 293 ? -15.133 15.469 9.531 1 98.44 293 ALA A N 1
ATOM 2364 C CA . ALA A 1 293 ? -16.531 15.539 9.938 1 98.44 293 ALA A CA 1
ATOM 2365 C C . ALA A 1 293 ? -16.906 14.352 10.812 1 98.44 293 ALA A C 1
ATOM 2367 O O . ALA A 1 293 ? -17.594 14.5 11.828 1 98.44 293 ALA A O 1
ATOM 2368 N N . MET A 1 294 ? -16.531 13.164 10.422 1 98.62 294 MET A N 1
ATOM 2369 C CA . MET A 1 294 ? -16.781 11.961 11.211 1 98.62 294 MET A CA 1
ATOM 2370 C C . MET A 1 294 ? -16.203 12.109 12.617 1 98.62 294 MET A C 1
ATOM 2372 O O . MET A 1 294 ? -16.875 11.812 13.602 1 98.62 294 MET A O 1
ATOM 2376 N N . MET A 1 295 ? -14.961 12.594 12.695 1 98.75 295 MET A N 1
ATOM 2377 C CA . MET A 1 295 ? -14.289 12.758 13.984 1 98.75 295 MET A CA 1
ATOM 2378 C C . MET A 1 295 ? -15.023 13.773 14.859 1 98.75 295 MET A C 1
ATOM 2380 O O . MET A 1 295 ? -15.234 13.539 16.047 1 98.75 295 MET A O 1
ATOM 2384 N N . LEU A 1 296 ? -15.375 14.891 14.242 1 98.81 296 LEU A N 1
ATOM 2385 C CA . LEU A 1 296 ? -16.078 15.953 14.953 1 98.81 296 LEU A CA 1
ATOM 2386 C C . LEU A 1 296 ? -17.422 15.445 15.5 1 98.81 296 LEU A C 1
ATOM 2388 O O . LEU A 1 296 ? -17.812 15.797 16.625 1 98.81 296 LEU A O 1
ATOM 2392 N N . LEU A 1 297 ? -18.094 14.586 14.766 1 98.25 297 LEU A N 1
ATOM 2393 C CA . LEU A 1 297 ? -19.453 14.172 15.102 1 98.25 297 LEU A CA 1
ATOM 2394 C C . LEU A 1 297 ? -19.438 13.008 16.078 1 98.25 297 LEU A C 1
ATOM 2396 O O . LEU A 1 297 ? -20.406 12.82 16.844 1 98.25 297 LEU A O 1
ATOM 2400 N N . ASP A 1 298 ? -18.375 12.25 16.047 1 97.44 298 ASP A N 1
ATOM 2401 C CA . ASP A 1 298 ? -18.312 11.062 16.906 1 97.44 298 ASP A CA 1
ATOM 2402 C C . ASP A 1 298 ? -16.953 10.961 17.578 1 97.44 298 ASP A C 1
ATOM 2404 O O . ASP A 1 298 ? -16.266 9.945 17.453 1 97.44 298 ASP A O 1
ATOM 2408 N N . TRP A 1 299 ? -16.609 12 18.359 1 98.44 299 TRP A N 1
ATOM 2409 C CA . TRP A 1 299 ? -15.352 12.047 19.094 1 98.44 299 TRP A CA 1
ATOM 2410 C C . TRP A 1 299 ? -15.359 11.023 20.234 1 98.44 299 TRP A C 1
ATOM 2412 O O . TRP A 1 299 ? -16.328 10.93 20.984 1 98.44 299 TRP A O 1
ATOM 2422 N N . PRO A 1 300 ? -14.359 10.258 20.375 1 98.06 300 PRO A N 1
ATOM 2423 C CA . PRO A 1 300 ? -14.367 9.172 21.375 1 98.06 300 PRO A CA 1
ATOM 2424 C C . PRO A 1 300 ? -13.992 9.656 22.766 1 98.06 300 PRO A C 1
ATOM 2426 O O . PRO A 1 300 ? -13.453 10.758 22.922 1 98.06 300 PRO A O 1
ATOM 2429 N N . GLU A 1 301 ? -14.281 8.812 23.734 1 96.56 301 GLU A N 1
ATOM 2430 C CA . GLU A 1 301 ? -13.875 9.07 25.109 1 96.56 301 GLU A CA 1
ATOM 2431 C C . GLU A 1 301 ? -12.367 8.938 25.281 1 96.56 301 GLU A C 1
ATOM 2433 O O . GLU A 1 301 ? -11.766 9.633 26.109 1 96.56 301 GLU A O 1
ATOM 2438 N N . THR A 1 302 ? -11.859 8.008 24.5 1 97.56 302 THR A N 1
ATOM 2439 C CA . THR A 1 302 ? -10.43 7.73 24.609 1 97.56 302 THR A CA 1
ATOM 2440 C C . THR A 1 302 ? -9.766 7.746 23.25 1 97.56 302 THR A C 1
ATOM 2442 O O . THR A 1 302 ? -10.266 7.133 22.297 1 97.56 302 THR A O 1
ATOM 2445 N N . LEU A 1 303 ? -8.656 8.484 23.141 1 98.56 303 LEU A N 1
ATOM 2446 C CA . LEU A 1 303 ? -7.801 8.461 21.953 1 98.56 303 LEU A CA 1
ATOM 2447 C C . LEU A 1 303 ? -6.746 7.363 22.062 1 98.56 303 LEU A C 1
ATOM 2449 O O . LEU A 1 303 ? -6.488 6.855 23.156 1 98.56 303 LEU A O 1
ATOM 2453 N N . HIS A 1 304 ? -6.18 6.961 20.938 1 98.56 304 HIS A N 1
ATOM 2454 C CA . HIS A 1 304 ? -5.223 5.859 20.922 1 98.56 304 HIS A CA 1
ATOM 2455 C C . HIS A 1 304 ? -3.953 6.246 20.172 1 98.56 304 HIS A C 1
ATOM 2457 O O . HIS A 1 304 ? -4.02 6.871 19.109 1 98.56 304 HIS A O 1
ATOM 2463 N N . LYS A 1 305 ? -2.844 5.863 20.672 1 97.94 305 LYS A N 1
ATOM 2464 C CA . LYS A 1 305 ? -1.552 6.133 20.047 1 97.94 305 LYS A CA 1
ATOM 2465 C C . LYS A 1 305 ? -1.285 5.164 18.906 1 97.94 305 LYS A C 1
ATOM 2467 O O . LYS A 1 305 ? -1.787 4.039 18.906 1 97.94 305 LYS A O 1
ATOM 2472 N N . GLY A 1 306 ? -0.44 5.66 17.953 1 96.69 306 GLY A N 1
ATOM 2473 C CA . GLY A 1 306 ? -0.014 4.805 16.859 1 96.69 306 GLY A CA 1
ATOM 2474 C C . GLY A 1 306 ? -0.905 4.918 15.633 1 96.69 306 GLY A C 1
ATOM 2475 O O . GLY A 1 306 ? -1.356 6.008 15.289 1 96.69 306 GLY A O 1
ATOM 2476 N N . PRO A 1 307 ? -1.149 3.832 14.953 1 98.44 307 PRO A N 1
ATOM 2477 C CA . PRO A 1 307 ? -0.902 2.451 15.375 1 98.44 307 PRO A CA 1
ATOM 2478 C C . PRO A 1 307 ? 0.582 2.09 15.367 1 98.44 307 PRO A C 1
ATOM 2480 O O . PRO A 1 307 ? 1.302 2.445 14.43 1 98.44 307 PRO A O 1
A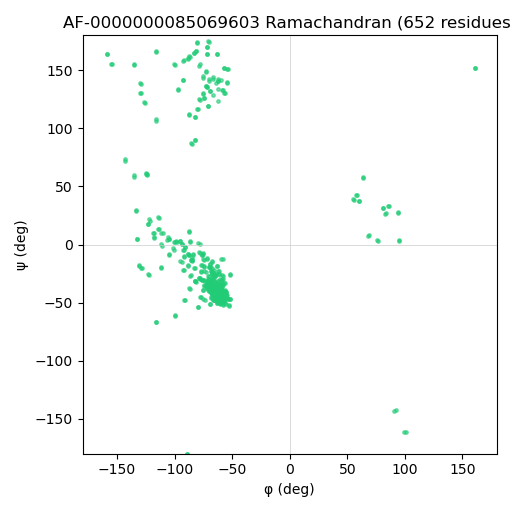TOM 2483 N N . TYR A 1 308 ? 1.087 1.395 16.406 1 98.5 308 TYR A N 1
ATOM 2484 C CA . TYR A 1 308 ? 2.41 0.784 16.453 1 98.5 308 TYR A CA 1
ATOM 2485 C C . TYR A 1 308 ? 2.406 -0.577 15.758 1 98.5 308 TYR A C 1
ATOM 2487 O O . TYR A 1 308 ? 2.238 -1.608 16.422 1 98.5 308 TYR A O 1
ATOM 2495 N N . LEU A 1 309 ? 2.666 -0.614 14.5 1 98.56 309 LEU A N 1
ATOM 2496 C CA . LEU A 1 309 ? 2.355 -1.682 13.555 1 98.56 309 LEU A CA 1
ATOM 2497 C C . LEU A 1 309 ? 3.174 -2.932 13.859 1 98.56 309 LEU A C 1
ATOM 2499 O O . LEU A 1 309 ? 2.748 -4.047 13.555 1 98.56 309 LEU A O 1
ATOM 2503 N N . SER A 1 310 ? 4.332 -2.801 14.484 1 98.12 310 SER A N 1
ATOM 2504 C CA . SER A 1 310 ? 5.156 -3.955 14.828 1 98.12 310 SER A CA 1
ATOM 2505 C C . SER A 1 310 ? 4.574 -4.715 16.016 1 98.12 310 SER A C 1
ATOM 2507 O O . SER A 1 310 ? 4.984 -5.844 16.297 1 98.12 310 SER A O 1
ATOM 2509 N N . GLU A 1 311 ? 3.623 -4.129 16.719 1 97.75 311 GLU A N 1
ATOM 2510 C CA . GLU A 1 311 ? 3.086 -4.707 17.953 1 97.75 311 GLU A CA 1
ATOM 2511 C C . GLU A 1 311 ? 1.709 -5.32 17.719 1 97.75 311 GLU A C 1
ATOM 2513 O O . GLU A 1 311 ? 1.155 -5.973 18.609 1 97.75 311 GLU A O 1
ATOM 2518 N N . LEU A 1 312 ? 1.155 -5.09 16.578 1 98 312 LEU A N 1
ATOM 2519 C CA . LEU A 1 312 ? -0.19 -5.574 16.297 1 98 312 LEU A CA 1
ATOM 2520 C C . LEU A 1 312 ? -0.14 -6.895 15.531 1 98 312 LEU A C 1
ATOM 2522 O O . LEU A 1 312 ? 0.604 -7.031 14.555 1 98 312 LEU A O 1
ATOM 2526 N N . LYS A 1 313 ? -0.925 -7.871 15.938 1 97.5 313 LYS A N 1
ATOM 2527 C CA . LYS A 1 313 ? -1.013 -9.172 15.266 1 97.5 313 LYS A CA 1
ATOM 2528 C C . LYS A 1 313 ? -1.398 -9.008 13.805 1 97.5 313 LYS A C 1
ATOM 2530 O O . LYS A 1 313 ? -0.917 -9.75 12.945 1 97.5 313 LYS A O 1
ATOM 2535 N N . ALA A 1 314 ? -2.213 -8.008 13.484 1 97.06 314 ALA A N 1
ATOM 2536 C CA . ALA A 1 314 ? -2.773 -7.793 12.148 1 97.06 314 ALA A CA 1
ATOM 2537 C C . ALA A 1 314 ? -1.686 -7.391 11.156 1 97.06 314 ALA A C 1
ATOM 2539 O O . ALA A 1 314 ? -1.827 -7.602 9.953 1 97.06 314 ALA A O 1
ATOM 2540 N N . THR A 1 315 ? -0.53 -6.816 11.742 1 98.44 315 THR A N 1
ATOM 2541 C CA . THR A 1 315 ? 0.365 -6.172 10.781 1 98.44 315 THR A CA 1
ATOM 2542 C C . THR A 1 315 ? 1.804 -6.637 10.992 1 98.44 315 THR A C 1
ATOM 2544 O O . THR A 1 315 ? 2.645 -6.492 10.102 1 98.44 315 THR A O 1
ATOM 2547 N N . LYS A 1 316 ? 2.195 -7.211 12.117 1 97.81 316 LYS A N 1
ATOM 2548 C CA . LYS A 1 316 ? 3.576 -7.414 12.547 1 97.81 316 LYS A CA 1
ATOM 2549 C C . LYS A 1 316 ? 4.332 -8.305 11.57 1 97.81 316 LYS A C 1
ATOM 2551 O O . LYS A 1 316 ? 5.551 -8.18 11.414 1 97.81 316 LYS A O 1
ATOM 2556 N N . LYS A 1 317 ? 3.654 -9.156 10.82 1 96 317 LYS A N 1
ATOM 2557 C CA . LYS A 1 317 ? 4.312 -10.094 9.922 1 96 317 LYS A CA 1
ATOM 2558 C C . LYS A 1 317 ? 4.43 -9.516 8.508 1 96 317 LYS A C 1
ATOM 2560 O O . LYS A 1 317 ? 4.992 -10.156 7.617 1 96 317 LYS A O 1
ATOM 2565 N N . TYR A 1 318 ? 3.949 -8.297 8.305 1 98 318 TYR A N 1
ATOM 2566 C CA . TYR A 1 318 ? 3.822 -7.785 6.945 1 98 318 TYR A CA 1
ATOM 2567 C C . TYR A 1 318 ? 4.59 -6.477 6.785 1 98 318 TYR A C 1
ATOM 2569 O O . TYR A 1 318 ? 4.391 -5.75 5.805 1 98 318 TYR A O 1
ATOM 2577 N N . LEU A 1 319 ? 5.488 -6.16 7.637 1 98.75 319 LEU A N 1
ATOM 2578 C CA . LEU A 1 319 ? 6.156 -4.867 7.703 1 98.75 319 LEU A CA 1
ATOM 2579 C C . LEU A 1 319 ? 7.148 -4.707 6.559 1 98.75 319 LEU A C 1
ATOM 2581 O O . LEU A 1 319 ? 7.676 -5.699 6.043 1 98.75 319 LEU A O 1
ATOM 2585 N N . PRO A 1 320 ? 7.375 -3.449 6.043 1 98.81 320 PRO A N 1
ATOM 2586 C CA . PRO A 1 320 ? 8.453 -3.209 5.086 1 98.81 320 PRO A CA 1
ATOM 2587 C C . PRO A 1 320 ? 9.812 -3.701 5.586 1 98.81 320 PRO A C 1
ATOM 2589 O O . PRO A 1 320 ? 10.086 -3.639 6.789 1 98.81 320 PRO A O 1
ATOM 2592 N N . LYS A 1 321 ? 10.648 -4.066 4.656 1 98.25 321 LYS A N 1
ATOM 2593 C CA . LYS A 1 321 ? 11.969 -4.598 4.98 1 98.25 321 LYS A CA 1
ATOM 2594 C C . LYS A 1 321 ? 12.914 -3.49 5.434 1 98.25 321 LYS A C 1
ATOM 2596 O O . LYS A 1 321 ? 13.883 -3.75 6.145 1 98.25 321 LYS A O 1
ATOM 2601 N N . GLN A 1 322 ? 12.594 -2.254 5.113 1 98.62 322 GLN A N 1
ATOM 2602 C CA . GLN A 1 322 ? 13.609 -1.217 5.223 1 98.62 322 GLN A CA 1
ATOM 2603 C C . GLN A 1 322 ? 13.375 -0.34 6.449 1 98.62 322 GLN A C 1
ATOM 2605 O O . GLN A 1 322 ? 14.047 0.678 6.629 1 98.62 322 GLN A O 1
ATOM 2610 N N . VAL A 1 323 ? 12.391 -0.674 7.277 1 98.75 323 VAL A N 1
ATOM 2611 C CA . VAL A 1 323 ? 12.172 0.097 8.492 1 98.75 323 VAL A CA 1
ATOM 2612 C C . VAL A 1 323 ? 12.797 -0.63 9.688 1 98.75 323 VAL A C 1
ATOM 2614 O O . VAL A 1 323 ? 12.961 -1.853 9.656 1 98.75 323 VAL A O 1
ATOM 2617 N N . THR A 1 324 ? 13.133 0.088 10.68 1 98.12 324 THR A N 1
ATOM 2618 C CA . THR A 1 324 ? 13.68 -0.452 11.922 1 98.12 324 THR A CA 1
ATOM 2619 C C . THR A 1 324 ? 12.875 0.031 13.125 1 98.12 324 THR A C 1
ATOM 2621 O O . THR A 1 324 ? 12.688 1.234 13.305 1 98.12 324 THR A O 1
ATOM 2624 N N . PRO A 1 325 ? 12.328 -0.841 13.914 1 96.88 325 PRO A N 1
ATOM 2625 C CA . PRO A 1 325 ? 11.578 -0.417 15.094 1 96.88 325 PRO A CA 1
ATOM 2626 C C . PRO A 1 325 ? 12.383 0.5 16.016 1 96.88 325 PRO A C 1
ATOM 2628 O O . PRO A 1 325 ? 13.586 0.295 16.188 1 96.88 325 PRO A O 1
ATOM 2631 N N . LEU A 1 326 ? 11.688 1.48 16.484 1 95.44 326 LEU A N 1
ATOM 2632 C CA . LEU A 1 326 ? 12.32 2.355 17.469 1 95.44 326 LEU A CA 1
ATOM 2633 C C . LEU A 1 326 ? 12.695 1.582 18.734 1 95.44 326 LEU A C 1
ATOM 2635 O O . LEU A 1 326 ? 11.969 0.679 19.141 1 95.44 326 LEU A O 1
ATOM 2639 N N . LYS A 1 327 ? 13.828 1.771 19.203 1 83.5 327 LYS A N 1
ATOM 2640 C CA . LYS A 1 327 ? 14.258 1.145 20.453 1 83.5 327 LYS A CA 1
ATOM 2641 C C . LYS A 1 327 ? 13.398 1.61 21.625 1 83.5 327 LYS A C 1
ATOM 2643 O O . LYS A 1 327 ? 13.047 2.789 21.703 1 83.5 327 LYS A O 1
ATOM 2648 N N . LYS A 1 328 ? 12.766 0.736 22.375 1 68.44 328 LYS A N 1
ATOM 2649 C CA . LYS A 1 328 ? 12.008 1.039 23.578 1 68.44 328 LYS A CA 1
ATOM 2650 C C . LYS A 1 328 ? 12.93 1.573 24.672 1 68.44 328 LYS A C 1
ATOM 2652 O O . LYS A 1 328 ? 14.055 1.106 24.828 1 68.44 328 LYS A O 1
ATOM 2657 N N . MET B 1 1 ? -23.828 -16.766 -4.812 1 95 1 MET B N 1
ATOM 2658 C CA . MET B 1 1 ? -22.484 -17.078 -4.332 1 95 1 MET B CA 1
ATOM 2659 C C . MET B 1 1 ? -21.484 -16.031 -4.812 1 95 1 MET B C 1
ATOM 2661 O O . MET B 1 1 ? -20.828 -15.383 -4.004 1 95 1 MET B O 1
ATOM 2665 N N . TYR B 1 2 ? -21.406 -15.758 -6.125 1 96.56 2 TYR B N 1
ATOM 2666 C CA . TYR B 1 2 ? -20.453 -14.812 -6.68 1 96.56 2 TYR B CA 1
ATOM 2667 C C . TYR B 1 2 ? -20.578 -13.445 -6.016 1 96.56 2 TYR B C 1
ATOM 2669 O O . TYR B 1 2 ? -19.625 -12.93 -5.445 1 96.56 2 TYR B O 1
ATOM 2677 N N . GLN B 1 3 ? -21.797 -12.93 -5.977 1 96.81 3 GLN B N 1
ATOM 2678 C CA . GLN B 1 3 ? -22.016 -11.602 -5.422 1 96.81 3 GLN B CA 1
ATOM 2679 C C . GLN B 1 3 ? -21.734 -11.578 -3.92 1 96.81 3 GLN B C 1
ATOM 2681 O O . GLN B 1 3 ? -21.25 -10.578 -3.389 1 96.81 3 GLN B O 1
ATOM 2686 N N . GLY B 1 4 ? -22.125 -12.633 -3.291 1 97.06 4 GLY B N 1
ATOM 2687 C CA . GLY B 1 4 ? -21.875 -12.711 -1.863 1 97.06 4 GLY B CA 1
ATOM 2688 C C . GLY B 1 4 ? -20.391 -12.641 -1.521 1 97.06 4 GLY B C 1
ATOM 2689 O O . GLY B 1 4 ? -20 -11.891 -0.628 1 97.06 4 GLY B O 1
ATOM 2690 N N . ILE B 1 5 ? -19.562 -13.414 -2.254 1 97.88 5 ILE B N 1
ATOM 2691 C CA . ILE B 1 5 ? -18.125 -13.422 -2.025 1 97.88 5 ILE B CA 1
ATOM 2692 C C . ILE B 1 5 ? -17.547 -12.047 -2.359 1 97.88 5 ILE B C 1
ATOM 2694 O O . ILE B 1 5 ? -16.766 -11.484 -1.582 1 97.88 5 ILE B O 1
ATOM 2698 N N . LYS B 1 6 ? -17.938 -11.484 -3.492 1 98.06 6 LYS B N 1
ATOM 2699 C CA . LYS B 1 6 ? -17.422 -10.195 -3.951 1 98.06 6 LYS B CA 1
ATOM 2700 C C . LYS B 1 6 ? -17.719 -9.102 -2.932 1 98.06 6 LYS B C 1
ATOM 2702 O O . LYS B 1 6 ? -16.828 -8.336 -2.562 1 98.06 6 LYS B O 1
ATOM 2707 N N . ASN B 1 7 ? -18.938 -9.023 -2.479 1 96.81 7 ASN B N 1
ATOM 2708 C CA . ASN B 1 7 ? -19.328 -8.008 -1.51 1 96.81 7 ASN B CA 1
ATOM 2709 C C . ASN B 1 7 ? -18.562 -8.156 -0.198 1 96.81 7 ASN B C 1
ATOM 2711 O O . ASN B 1 7 ? -18.109 -7.16 0.381 1 96.81 7 ASN B O 1
ATOM 2715 N N . ASN B 1 8 ? -18.484 -9.391 0.259 1 97.06 8 ASN B N 1
ATOM 2716 C CA . ASN B 1 8 ? -17.766 -9.656 1.5 1 97.06 8 ASN B CA 1
ATOM 2717 C C . ASN B 1 8 ? -16.312 -9.219 1.407 1 97.06 8 ASN B C 1
ATOM 2719 O O . ASN B 1 8 ? -15.812 -8.516 2.291 1 97.06 8 ASN B O 1
ATOM 2723 N N . LEU B 1 9 ? -15.625 -9.578 0.345 1 97.88 9 LEU B N 1
ATOM 2724 C CA . LEU B 1 9 ? -14.219 -9.227 0.159 1 97.88 9 LEU B CA 1
ATOM 2725 C C . LEU B 1 9 ? -14.047 -7.723 -0.008 1 97.88 9 LEU B C 1
ATOM 2727 O O . LEU B 1 9 ? -13.219 -7.105 0.667 1 97.88 9 LEU B O 1
ATOM 2731 N N . GLU B 1 10 ? -14.898 -7.09 -0.815 1 97.62 10 GLU B N 1
ATOM 2732 C CA . GLU B 1 10 ? -14.688 -5.684 -1.144 1 97.62 10 GLU B CA 1
ATOM 2733 C C . GLU B 1 10 ? -15.062 -4.781 0.03 1 97.62 10 GLU B C 1
ATOM 2735 O O . GLU B 1 10 ? -14.453 -3.727 0.226 1 97.62 10 GLU B O 1
ATOM 2740 N N . GLU B 1 11 ? -15.992 -5.191 0.818 1 95.31 11 GLU B N 1
ATOM 2741 C CA . GLU B 1 11 ? -16.359 -4.441 2.018 1 95.31 11 GLU B CA 1
ATOM 2742 C C . GLU B 1 11 ? -15.234 -4.461 3.045 1 95.31 11 GLU B C 1
ATOM 2744 O O . GLU B 1 11 ? -15.109 -3.537 3.852 1 95.31 11 GLU B O 1
ATOM 2749 N N . HIS B 1 12 ? -14.367 -5.512 3.002 1 97.12 12 HIS B N 1
ATOM 2750 C CA . HIS B 1 12 ? -13.367 -5.695 4.051 1 97.12 12 HIS B CA 1
ATOM 2751 C C . HIS B 1 12 ? -11.953 -5.605 3.486 1 97.12 12 HIS B C 1
ATOM 2753 O O . HIS B 1 12 ? -10.977 -5.805 4.211 1 97.12 12 HIS B O 1
ATOM 2759 N N . LEU B 1 13 ? -11.844 -5.27 2.248 1 98.25 13 LEU B N 1
ATOM 2760 C CA . LEU B 1 13 ? -10.555 -5.375 1.565 1 98.25 13 LEU B CA 1
ATOM 2761 C C . LEU B 1 13 ? -9.508 -4.496 2.24 1 98.25 13 LEU B C 1
ATOM 2763 O O . LEU B 1 13 ? -8.359 -4.91 2.412 1 98.25 13 LEU B O 1
ATOM 2767 N N . PHE B 1 14 ? -9.898 -3.301 2.746 1 97.56 14 PHE B N 1
ATOM 2768 C CA . PHE B 1 14 ? -8.961 -2.359 3.348 1 97.56 14 PHE B CA 1
ATOM 2769 C C . PHE B 1 14 ? -8.43 -2.898 4.668 1 97.56 14 PHE B C 1
ATOM 2771 O O . PHE B 1 14 ? -7.418 -2.41 5.18 1 97.56 14 PHE B O 1
ATOM 2778 N N . GLU B 1 15 ? -9.109 -3.906 5.234 1 98.12 15 GLU B N 1
ATOM 2779 C CA . GLU B 1 15 ? -8.711 -4.488 6.516 1 98.12 15 GLU B CA 1
ATOM 2780 C C . GLU B 1 15 ? -7.641 -5.559 6.324 1 98.12 15 GLU B C 1
ATOM 2782 O O . GLU B 1 15 ? -7.008 -5.988 7.293 1 98.12 15 GLU B O 1
ATOM 2787 N N . LEU B 1 16 ? -7.418 -5.992 5.121 1 98.56 16 LEU B N 1
ATOM 2788 C CA . LEU B 1 16 ? -6.543 -7.125 4.828 1 98.56 16 LEU B CA 1
ATOM 2789 C C . LEU B 1 16 ? -5.117 -6.652 4.566 1 98.56 16 LEU B C 1
ATOM 2791 O O . LEU B 1 16 ? -4.898 -5.496 4.199 1 98.56 16 LEU B O 1
ATOM 2795 N N . PRO B 1 17 ? -4.137 -7.551 4.723 1 98.62 17 PRO B N 1
ATOM 2796 C CA . PRO B 1 17 ? -2.75 -7.168 4.445 1 98.62 17 PRO B CA 1
ATOM 2797 C C . PRO B 1 17 ? -2.553 -6.652 3.021 1 98.62 17 PRO B C 1
ATOM 2799 O O . PRO B 1 17 ? -3.25 -7.086 2.102 1 98.62 17 PRO B O 1
ATOM 2802 N N . PRO B 1 18 ? -1.582 -5.801 2.82 1 98.75 18 PRO B N 1
ATOM 2803 C CA . PRO B 1 18 ? -1.407 -5.105 1.543 1 98.75 18 PRO B CA 1
ATOM 2804 C C . PRO B 1 18 ? -1.292 -6.062 0.36 1 98.75 18 PRO B C 1
ATOM 2806 O O . PRO B 1 18 ? -1.905 -5.836 -0.686 1 98.75 18 PRO B O 1
ATOM 2809 N N . ARG B 1 19 ? -0.587 -7.16 0.503 1 98.38 19 ARG B N 1
ATOM 2810 C CA . ARG B 1 19 ? -0.403 -8.078 -0.618 1 98.38 19 ARG B CA 1
ATOM 2811 C C . ARG B 1 19 ? -1.709 -8.781 -0.968 1 98.38 19 ARG B C 1
ATOM 2813 O O . ARG B 1 19 ? -1.945 -9.125 -2.129 1 98.38 19 ARG B O 1
ATOM 2820 N N . VAL B 1 20 ? -2.555 -9.016 0.05 1 98.62 20 VAL B N 1
ATOM 2821 C CA . VAL B 1 20 ? -3.854 -9.641 -0.191 1 98.62 20 VAL B CA 1
ATOM 2822 C C . VAL B 1 20 ? -4.762 -8.664 -0.941 1 98.62 20 VAL B C 1
ATOM 2824 O O . VAL B 1 20 ? -5.473 -9.062 -1.868 1 98.62 20 VAL B O 1
ATOM 2827 N N . GLN B 1 21 ? -4.723 -7.355 -0.571 1 98.69 21 GLN B N 1
ATOM 2828 C CA . GLN B 1 21 ? -5.449 -6.332 -1.314 1 98.69 21 GLN B CA 1
ATOM 2829 C C . GLN B 1 21 ? -5.039 -6.32 -2.783 1 98.69 21 GLN B C 1
ATOM 2831 O O . GLN B 1 21 ? -5.891 -6.305 -3.674 1 98.69 21 GLN B O 1
ATOM 2836 N N . GLY B 1 22 ? -3.727 -6.316 -2.949 1 98.81 22 GLY B N 1
ATOM 2837 C CA . GLY B 1 22 ? -3.176 -6.293 -4.297 1 98.81 22 GLY B CA 1
ATOM 2838 C C . GLY B 1 22 ? -3.584 -7.496 -5.125 1 98.81 22 GLY B C 1
ATOM 2839 O O . GLY B 1 22 ? -3.953 -7.355 -6.293 1 98.81 22 GLY B O 1
ATOM 2840 N N . HIS B 1 23 ? -3.434 -8.68 -4.453 1 98.69 23 HIS B N 1
ATOM 2841 C CA . HIS B 1 23 ? -3.799 -9.914 -5.129 1 98.69 23 HIS B CA 1
ATOM 2842 C C . HIS B 1 23 ? -5.23 -9.859 -5.652 1 98.69 23 HIS B C 1
ATOM 2844 O O . HIS B 1 23 ? -5.484 -10.172 -6.816 1 98.69 23 HIS B O 1
ATOM 2850 N N . TYR B 1 24 ? -6.176 -9.406 -4.848 1 98.81 24 TYR B N 1
ATOM 2851 C CA . TYR B 1 24 ? -7.574 -9.273 -5.238 1 98.81 24 TYR B CA 1
ATOM 2852 C C . TYR B 1 24 ? -7.73 -8.266 -6.371 1 98.81 24 TYR B C 1
ATOM 2854 O O . TYR B 1 24 ? -8.367 -8.555 -7.387 1 98.81 24 TYR B O 1
ATOM 2862 N N . GLY B 1 25 ? -7.137 -7.047 -6.215 1 98.81 25 GLY B N 1
ATOM 2863 C CA . GLY B 1 25 ? -7.266 -5.98 -7.191 1 98.81 25 GLY B CA 1
ATOM 2864 C C . GLY B 1 25 ? -6.723 -6.355 -8.562 1 98.81 25 GLY B C 1
ATOM 2865 O O . GLY B 1 25 ? -7.348 -6.059 -9.578 1 98.81 25 GLY B O 1
ATOM 2866 N N . ILE B 1 26 ? -5.605 -7.023 -8.609 1 98.88 26 ILE B N 1
ATOM 2867 C CA . ILE B 1 26 ? -4.961 -7.414 -9.859 1 98.88 26 ILE B CA 1
ATOM 2868 C C . ILE B 1 26 ? -5.871 -8.367 -10.625 1 98.88 26 ILE B C 1
ATOM 2870 O O . ILE B 1 26 ? -6.148 -8.156 -11.805 1 98.88 26 ILE B O 1
ATOM 2874 N N . ARG B 1 27 ? -6.371 -9.367 -9.953 1 98.75 27 ARG B N 1
ATOM 2875 C CA . ARG B 1 27 ? -7.203 -10.367 -10.617 1 98.75 27 ARG B CA 1
ATOM 2876 C C . ARG B 1 27 ? -8.531 -9.758 -11.07 1 98.75 27 ARG B C 1
ATOM 2878 O O . ARG B 1 27 ? -8.992 -10.016 -12.18 1 98.75 27 ARG B O 1
ATOM 2885 N N . GLN B 1 28 ? -9.117 -8.945 -10.203 1 98.75 28 GLN B N 1
ATOM 2886 C CA . GLN B 1 28 ? -10.383 -8.328 -10.594 1 98.75 28 GLN B CA 1
ATOM 2887 C C . GLN B 1 28 ? -10.195 -7.383 -11.773 1 98.75 28 GLN B C 1
ATOM 2889 O O . GLN B 1 28 ? -11.055 -7.301 -12.648 1 98.75 28 GLN B O 1
ATOM 2894 N N . TYR B 1 29 ? -9.102 -6.664 -11.789 1 98.88 29 TYR B N 1
ATOM 2895 C CA . TYR B 1 29 ? -8.828 -5.816 -12.945 1 98.88 29 TYR B CA 1
ATOM 2896 C C . TYR B 1 29 ? -8.711 -6.648 -14.219 1 98.88 29 TYR B C 1
ATOM 2898 O O . TYR B 1 29 ? -9.289 -6.297 -15.25 1 98.88 29 TYR B O 1
ATOM 2906 N N . ARG B 1 30 ? -8 -7.715 -14.133 1 98.88 30 ARG B N 1
ATOM 2907 C CA . ARG B 1 30 ? -7.754 -8.539 -15.305 1 98.88 30 ARG B CA 1
ATOM 2908 C C . ARG B 1 30 ? -9.039 -9.211 -15.789 1 98.88 30 ARG B C 1
ATOM 2910 O O . ARG B 1 30 ? -9.219 -9.438 -16.984 1 98.88 30 ARG B O 1
ATOM 2917 N N . MET B 1 31 ? -9.984 -9.492 -14.852 1 98.69 31 MET B N 1
ATOM 2918 C CA . MET B 1 31 ? -11.273 -10.086 -15.188 1 98.69 31 MET B CA 1
ATOM 2919 C C . MET B 1 31 ? -12.219 -9.047 -15.773 1 98.69 31 MET B C 1
ATOM 2921 O O . MET B 1 31 ? -13.039 -9.359 -16.641 1 98.69 31 MET B O 1
ATOM 2925 N N . THR B 1 32 ? -12.07 -7.711 -15.352 1 98.44 32 THR B N 1
ATOM 2926 C CA . THR B 1 32 ? -13.172 -6.793 -15.609 1 98.44 32 THR B CA 1
ATOM 2927 C C . THR B 1 32 ? -12.703 -5.605 -16.438 1 98.44 32 THR B C 1
ATOM 2929 O O . THR B 1 32 ? -13.516 -4.918 -17.062 1 98.44 32 THR B O 1
ATOM 2932 N N . GLY B 1 33 ? -11.438 -5.266 -16.359 1 98.25 33 GLY B N 1
ATOM 2933 C CA . GLY B 1 33 ? -10.93 -4.051 -16.984 1 98.25 33 GLY B CA 1
ATOM 2934 C C . GLY B 1 33 ? -11.289 -2.797 -16.203 1 98.25 33 GLY B C 1
ATOM 2935 O O . GLY B 1 33 ? -10.984 -1.684 -16.641 1 98.25 33 GLY B O 1
ATOM 2936 N N . ASP B 1 34 ? -11.945 -2.943 -15.055 1 98.25 34 ASP B N 1
ATOM 2937 C CA . ASP B 1 34 ? -12.445 -1.809 -14.289 1 98.25 34 ASP B CA 1
ATOM 2938 C C . ASP B 1 34 ? -11.32 -1.14 -13.5 1 98.25 34 ASP B C 1
ATOM 2940 O O . ASP B 1 34 ? -10.688 -1.771 -12.648 1 98.25 34 ASP B O 1
ATOM 2944 N N . SER B 1 35 ? -11.125 0.14 -13.68 1 97.88 35 SER B N 1
ATOM 2945 C CA . SER B 1 35 ? -10.031 0.892 -13.07 1 97.88 35 SER B CA 1
ATOM 2946 C C . SER B 1 35 ? -10.258 1.069 -11.57 1 97.88 35 SER B C 1
ATOM 2948 O O . SER B 1 35 ? -9.344 1.463 -10.844 1 97.88 35 SER B O 1
ATOM 2950 N N . LYS B 1 36 ? -11.414 0.78 -11.055 1 97.69 36 LYS B N 1
ATOM 2951 C CA . LYS B 1 36 ? -11.641 0.912 -9.625 1 97.69 36 LYS B CA 1
ATOM 2952 C C . LYS B 1 36 ? -10.742 -0.039 -8.836 1 97.69 36 LYS B C 1
ATOM 2954 O O . LYS B 1 36 ? -10.516 0.161 -7.641 1 97.69 36 LYS B O 1
ATOM 2959 N N . TYR B 1 37 ? -10.18 -1.093 -9.492 1 98.69 37 TYR B N 1
ATOM 2960 C CA . TYR B 1 37 ? -9.336 -2.074 -8.82 1 98.69 37 TYR B CA 1
ATOM 2961 C C . TYR B 1 37 ? -7.863 -1.685 -8.914 1 98.69 37 TYR B C 1
ATOM 2963 O O . TYR B 1 37 ? -7 -2.336 -8.32 1 98.69 37 TYR B O 1
ATOM 2971 N N . ALA B 1 38 ? -7.555 -0.635 -9.633 1 98.75 38 ALA B N 1
ATOM 2972 C CA . ALA B 1 38 ? -6.18 -0.28 -9.977 1 98.75 38 ALA B CA 1
ATOM 2973 C C . ALA B 1 38 ? -5.398 0.154 -8.734 1 98.75 38 ALA B C 1
ATOM 2975 O O . ALA B 1 38 ? -4.207 -0.141 -8.609 1 98.75 38 ALA B O 1
ATOM 2976 N N . ASN B 1 39 ? -6.039 0.838 -7.816 1 98.88 39 ASN B N 1
ATOM 2977 C CA . ASN B 1 39 ? -5.324 1.317 -6.641 1 98.88 39 ASN B CA 1
ATOM 2978 C C . ASN B 1 39 ? -4.977 0.174 -5.691 1 98.88 39 ASN B C 1
ATOM 2980 O O . ASN B 1 39 ? -3.945 0.212 -5.016 1 98.88 39 ASN B O 1
ATOM 2984 N N . ALA B 1 40 ? -5.824 -0.881 -5.648 1 98.81 40 ALA B N 1
ATOM 2985 C CA . ALA B 1 40 ? -5.441 -2.08 -4.906 1 98.81 40 ALA B CA 1
ATOM 2986 C C . ALA B 1 40 ? -4.191 -2.717 -5.512 1 98.81 40 ALA B C 1
ATOM 2988 O O . ALA B 1 40 ? -3.309 -3.18 -4.781 1 98.81 40 ALA B O 1
ATOM 2989 N N . ALA B 1 41 ? -4.105 -2.766 -6.84 1 98.88 41 ALA B N 1
ATOM 2990 C CA . ALA B 1 41 ? -2.904 -3.246 -7.52 1 98.88 41 ALA B CA 1
ATOM 2991 C C . ALA B 1 41 ? -1.708 -2.348 -7.215 1 98.88 41 ALA B C 1
ATOM 2993 O O . ALA B 1 41 ? -0.587 -2.832 -7.047 1 98.88 41 ALA B O 1
ATOM 2994 N N . LEU B 1 42 ? -1.959 -1.059 -7.141 1 98.94 42 LEU B N 1
ATOM 2995 C CA . LEU B 1 42 ? -0.907 -0.098 -6.828 1 98.94 42 LEU B CA 1
ATOM 2996 C C . LEU B 1 42 ? -0.333 -0.354 -5.441 1 98.94 42 LEU B C 1
ATOM 2998 O O . LEU B 1 42 ? 0.875 -0.226 -5.23 1 98.94 42 LEU B O 1
ATOM 3002 N N . VAL B 1 43 ? -1.169 -0.714 -4.473 1 98.94 43 VAL B N 1
ATOM 3003 C CA . VAL B 1 43 ? -0.708 -1.089 -3.141 1 98.94 43 VAL B CA 1
ATOM 3004 C C . VAL B 1 43 ? 0.285 -2.244 -3.242 1 98.94 43 VAL B C 1
ATOM 3006 O O . VAL B 1 43 ? 1.331 -2.232 -2.59 1 98.94 43 VAL B O 1
ATOM 3009 N N . ASP B 1 44 ? -0.002 -3.246 -4.082 1 98.94 44 ASP B N 1
ATOM 3010 C CA . ASP B 1 44 ? 0.906 -4.367 -4.309 1 98.94 44 ASP B CA 1
ATOM 3011 C C . ASP B 1 44 ? 2.24 -3.885 -4.875 1 98.94 44 ASP B C 1
ATOM 3013 O O . ASP B 1 44 ? 3.303 -4.355 -4.461 1 98.94 44 ASP B O 1
ATOM 3017 N N . LEU B 1 45 ? 2.184 -3 -5.84 1 98.94 45 LEU B N 1
ATOM 3018 C CA . LEU B 1 45 ? 3.398 -2.473 -6.449 1 98.94 45 LEU B CA 1
ATOM 3019 C C . LEU B 1 45 ? 4.297 -1.826 -5.398 1 98.94 45 LEU B C 1
ATOM 3021 O O . LEU B 1 45 ? 5.52 -1.988 -5.434 1 98.94 45 LEU B O 1
ATOM 3025 N N . PHE B 1 46 ? 3.68 -1.082 -4.453 1 98.94 46 PHE B N 1
ATOM 3026 C CA . PHE B 1 46 ? 4.477 -0.471 -3.398 1 98.94 46 PHE B CA 1
ATOM 3027 C C . PHE B 1 46 ? 5.176 -1.536 -2.562 1 98.94 46 PHE B C 1
ATOM 3029 O O . PHE B 1 46 ? 6.359 -1.401 -2.24 1 98.94 46 PHE B O 1
ATOM 3036 N N . VAL B 1 47 ? 4.477 -2.6 -2.242 1 98.94 47 VAL B N 1
ATOM 3037 C CA . VAL B 1 47 ? 5.023 -3.641 -1.377 1 98.94 47 VAL B CA 1
ATOM 3038 C C . VAL B 1 47 ? 6.199 -4.328 -2.07 1 98.94 47 VAL B C 1
ATOM 3040 O O . VAL B 1 47 ? 7.273 -4.469 -1.485 1 98.94 47 VAL B O 1
ATOM 3043 N N . VAL B 1 48 ? 6.023 -4.68 -3.326 1 98.88 48 VAL B N 1
ATOM 3044 C CA . VAL B 1 48 ? 7.055 -5.461 -4 1 98.88 48 VAL B CA 1
ATOM 3045 C C . VAL B 1 48 ? 8.227 -4.555 -4.379 1 98.88 48 VAL B C 1
ATOM 3047 O O . VAL B 1 48 ? 9.375 -4.988 -4.379 1 98.88 48 VAL B O 1
ATOM 3050 N N . THR B 1 49 ? 7.977 -3.262 -4.664 1 98.94 49 THR B N 1
ATOM 3051 C CA . THR B 1 49 ? 9.055 -2.314 -4.945 1 98.94 49 THR B CA 1
ATOM 3052 C C . THR B 1 49 ? 9.922 -2.105 -3.709 1 98.94 49 THR B C 1
ATOM 3054 O O . THR B 1 49 ? 11.156 -2.1 -3.805 1 98.94 49 THR B O 1
ATOM 3057 N N . GLU B 1 50 ? 9.266 -1.934 -2.594 1 98.88 50 GLU B N 1
ATOM 3058 C CA . GLU B 1 50 ? 9.984 -1.78 -1.334 1 98.88 50 GLU B CA 1
ATOM 3059 C C . GLU B 1 50 ? 10.836 -3.012 -1.031 1 98.88 50 GLU B C 1
ATOM 3061 O O . GLU B 1 50 ? 12 -2.889 -0.641 1 98.88 50 GLU B O 1
ATOM 3066 N N . ALA B 1 51 ? 10.336 -4.207 -1.248 1 98.69 51 ALA B N 1
ATOM 3067 C CA . ALA B 1 51 ? 11.07 -5.453 -1.031 1 98.69 51 ALA B CA 1
ATOM 3068 C C . ALA B 1 51 ? 12.25 -5.57 -1.989 1 98.69 51 ALA B C 1
ATOM 3070 O O . ALA B 1 51 ? 13.359 -5.898 -1.574 1 98.69 51 ALA B O 1
ATOM 3071 N N . GLN B 1 52 ? 11.992 -5.312 -3.279 1 98.88 52 GLN B N 1
ATOM 3072 C CA . GLN B 1 52 ? 13.086 -5.406 -4.246 1 98.88 52 GLN B CA 1
ATOM 3073 C C . GLN B 1 52 ? 14.195 -4.406 -3.926 1 98.88 52 GLN B C 1
ATOM 3075 O O . GLN B 1 52 ? 15.375 -4.703 -4.105 1 98.88 52 GLN B O 1
ATOM 3080 N N . ALA B 1 53 ? 13.781 -3.195 -3.477 1 98.75 53 ALA B N 1
ATOM 3081 C CA . ALA B 1 53 ? 14.789 -2.211 -3.086 1 98.75 53 ALA B CA 1
ATOM 3082 C C . ALA B 1 53 ? 15.719 -2.77 -2.014 1 98.75 53 ALA B C 1
ATOM 3084 O O . ALA B 1 53 ? 16.938 -2.633 -2.109 1 98.75 53 ALA B O 1
ATOM 3085 N N . PHE B 1 54 ? 15.164 -3.424 -1.046 1 98.75 54 PHE B N 1
ATOM 3086 C CA . PHE B 1 54 ? 15.961 -4.012 0.024 1 98.75 54 PHE B CA 1
ATOM 3087 C C . PHE B 1 54 ? 16.859 -5.125 -0.513 1 98.75 54 PHE B C 1
ATOM 3089 O O . PHE B 1 54 ? 18.062 -5.152 -0.243 1 98.75 54 PHE B O 1
ATOM 3096 N N . TYR B 1 55 ? 16.359 -6.039 -1.293 1 98.75 55 TYR B N 1
ATOM 3097 C CA . TYR B 1 55 ? 17.078 -7.242 -1.703 1 98.75 55 TYR B CA 1
ATOM 3098 C C . TYR B 1 55 ? 18.047 -6.934 -2.838 1 98.75 55 TYR B C 1
ATOM 3100 O O . TYR B 1 55 ? 19.25 -7.207 -2.729 1 98.75 55 TYR B O 1
ATOM 3108 N N . ALA B 1 56 ? 17.531 -6.336 -3.885 1 98.69 56 ALA B N 1
ATOM 3109 C CA . ALA B 1 56 ? 18.312 -6.168 -5.102 1 98.69 56 ALA B CA 1
ATOM 3110 C C . ALA B 1 56 ? 19.453 -5.164 -4.891 1 98.69 56 ALA B C 1
ATOM 3112 O O . ALA B 1 56 ? 20.547 -5.34 -5.418 1 98.69 56 ALA B O 1
ATOM 3113 N N . CYS B 1 57 ? 19.203 -4.113 -4.102 1 97.81 57 CYS B N 1
ATOM 3114 C CA . CYS B 1 57 ? 20.203 -3.068 -3.938 1 97.81 57 CYS B CA 1
ATOM 3115 C C . CYS B 1 57 ? 21.297 -3.514 -2.977 1 97.81 57 CYS B C 1
ATOM 3117 O O . CYS B 1 57 ? 22.344 -2.871 -2.885 1 97.81 57 CYS B O 1
ATOM 3119 N N . ASN B 1 58 ? 21.109 -4.664 -2.338 1 98.19 58 ASN B N 1
ATOM 3120 C CA . ASN B 1 58 ? 22.094 -5.117 -1.364 1 98.19 58 ASN B CA 1
ATOM 3121 C C . ASN B 1 58 ? 22.812 -6.383 -1.837 1 98.19 58 ASN B C 1
ATOM 3123 O O . ASN B 1 58 ? 23.578 -6.992 -1.08 1 98.19 58 ASN B O 1
ATOM 3127 N N . LEU B 1 59 ? 22.688 -6.742 -3.078 1 98.56 59 LEU B N 1
ATOM 3128 C CA . LEU B 1 59 ? 23.172 -8.016 -3.605 1 98.56 59 LEU B CA 1
ATOM 3129 C C . LEU B 1 59 ? 24.688 -8.062 -3.586 1 98.56 59 LEU B C 1
ATOM 3131 O O . LEU B 1 59 ? 25.281 -9.148 -3.555 1 98.56 59 LEU B O 1
ATOM 3135 N N . ASP B 1 60 ? 25.344 -6.934 -3.586 1 97.19 60 ASP B N 1
ATOM 3136 C CA . ASP B 1 60 ? 26.797 -6.898 -3.65 1 97.19 60 ASP B CA 1
ATOM 3137 C C . ASP B 1 60 ? 27.406 -6.961 -2.254 1 97.19 60 ASP B C 1
ATOM 3139 O O . ASP B 1 60 ? 28.625 -7.062 -2.111 1 97.19 60 ASP B O 1
ATOM 3143 N N . LYS B 1 61 ? 26.594 -6.871 -1.213 1 97.62 61 LYS B N 1
ATOM 3144 C CA . LYS B 1 61 ? 27.125 -6.941 0.149 1 97.62 61 LYS B CA 1
ATOM 3145 C C . LYS B 1 61 ? 27.609 -8.352 0.484 1 97.62 61 LYS B C 1
ATOM 3147 O O . LYS B 1 61 ? 26.969 -9.336 0.105 1 97.62 61 LYS B O 1
ATOM 3152 N N . PRO B 1 62 ? 28.703 -8.438 1.225 1 97.94 62 PRO B N 1
ATOM 3153 C CA . PRO B 1 62 ? 29.234 -9.758 1.568 1 97.94 62 PRO B CA 1
ATOM 3154 C C . PRO B 1 62 ? 28.234 -10.617 2.334 1 97.94 62 PRO B C 1
ATOM 3156 O O . PRO B 1 62 ? 27.562 -10.125 3.238 1 97.94 62 PRO B O 1
ATOM 3159 N N . ASP B 1 63 ? 28.062 -11.859 1.943 1 98 63 ASP B N 1
ATOM 3160 C CA . ASP B 1 63 ? 27.297 -12.906 2.609 1 98 63 ASP B CA 1
ATOM 3161 C C . ASP B 1 63 ? 25.797 -12.609 2.574 1 98 63 ASP B C 1
ATOM 3163 O O . ASP B 1 63 ? 25.016 -13.305 3.217 1 98 63 ASP B O 1
ATOM 3167 N N . PHE B 1 64 ? 25.453 -11.57 1.828 1 98.56 64 PHE B N 1
ATOM 3168 C CA . PHE B 1 64 ? 24.062 -11.133 1.843 1 98.56 64 PHE B CA 1
ATOM 3169 C C . PHE B 1 64 ? 23.156 -12.219 1.273 1 98.56 64 PHE B C 1
ATOM 3171 O O . PHE B 1 64 ? 22.125 -12.539 1.862 1 98.56 64 PHE B O 1
ATOM 3178 N N . ILE B 1 65 ? 23.516 -12.773 0.163 1 98.5 65 ILE B N 1
ATOM 3179 C CA . ILE B 1 65 ? 22.688 -13.766 -0.514 1 98.5 65 ILE B CA 1
ATOM 3180 C C . ILE B 1 65 ? 22.547 -15 0.374 1 98.5 65 ILE B C 1
ATOM 3182 O O . ILE B 1 65 ? 21.438 -15.508 0.562 1 98.5 65 ILE B O 1
ATOM 3186 N N . GLU B 1 66 ? 23.609 -15.461 0.932 1 98.19 66 GLU B N 1
ATOM 3187 C CA . GLU B 1 66 ? 23.578 -16.625 1.814 1 98.19 66 GLU B CA 1
ATOM 3188 C C . GLU B 1 66 ? 22.703 -16.359 3.039 1 98.19 66 GLU B C 1
ATOM 3190 O O . GLU B 1 66 ? 21.891 -17.219 3.422 1 98.19 66 GLU B O 1
ATOM 3195 N N . ASP B 1 67 ? 22.859 -15.195 3.617 1 98.56 67 ASP B N 1
ATOM 3196 C CA . ASP B 1 67 ? 22.094 -14.828 4.805 1 98.56 67 ASP B CA 1
ATOM 3197 C C . ASP B 1 67 ? 20.609 -14.773 4.496 1 98.56 67 ASP B C 1
ATOM 3199 O O . ASP B 1 67 ? 19.781 -15.266 5.277 1 98.56 67 ASP B O 1
ATOM 3203 N N . GLN B 1 68 ? 20.281 -14.195 3.365 1 98.56 68 GLN B N 1
ATOM 3204 C CA . GLN B 1 68 ? 18.875 -14.039 3.004 1 98.56 68 GLN B CA 1
ATOM 3205 C C . GLN B 1 68 ? 18.266 -15.375 2.613 1 98.56 68 GLN B C 1
ATOM 3207 O O . GLN B 1 68 ? 17.078 -15.617 2.869 1 98.56 68 GLN B O 1
ATOM 3212 N N . ALA B 1 69 ? 19.016 -16.219 1.979 1 98.44 69 ALA B N 1
ATOM 3213 C CA . ALA B 1 69 ? 18.547 -17.562 1.688 1 98.44 69 ALA B CA 1
ATOM 3214 C C . ALA B 1 69 ? 18.219 -18.328 2.973 1 98.44 69 ALA B C 1
ATOM 3216 O O . ALA B 1 69 ? 17.172 -18.969 3.072 1 98.44 69 ALA B O 1
ATOM 3217 N N . GLU B 1 70 ? 19.125 -18.219 3.928 1 98 70 GLU B N 1
ATOM 3218 C CA . GLU B 1 70 ? 18.891 -18.875 5.215 1 98 70 GLU B CA 1
ATOM 3219 C C . GLU B 1 70 ? 17.641 -18.328 5.902 1 98 70 GLU B C 1
ATOM 3221 O O . GLU B 1 70 ? 16.891 -19.094 6.516 1 98 70 GLU B O 1
ATOM 3226 N N . GLN B 1 71 ? 17.469 -17.078 5.824 1 97.5 71 GLN B N 1
ATOM 3227 C CA . GLN B 1 71 ? 16.281 -16.469 6.406 1 97.5 71 GLN B CA 1
ATOM 3228 C C . GLN B 1 71 ? 15.016 -16.969 5.719 1 97.5 71 GLN B C 1
ATOM 3230 O O . GLN B 1 71 ? 14.023 -17.266 6.383 1 97.5 71 GLN B O 1
ATOM 3235 N N . ALA B 1 72 ? 15.055 -17.031 4.391 1 97.38 72 ALA B N 1
ATOM 3236 C CA . ALA B 1 72 ? 13.906 -17.516 3.633 1 97.38 72 ALA B CA 1
ATOM 3237 C C . ALA B 1 72 ? 13.562 -18.953 4.012 1 97.38 72 ALA B C 1
ATOM 3239 O O . ALA B 1 72 ? 12.391 -19.328 4.113 1 97.38 72 ALA B O 1
ATOM 3240 N N . ILE B 1 73 ? 14.555 -19.734 4.223 1 97.75 73 ILE B N 1
ATOM 3241 C CA . ILE B 1 73 ? 14.359 -21.125 4.598 1 97.75 73 ILE B CA 1
ATOM 3242 C C . ILE B 1 73 ? 13.812 -21.203 6.023 1 97.75 73 ILE B C 1
ATOM 3244 O O . ILE B 1 73 ? 12.93 -22.016 6.309 1 97.75 73 ILE B O 1
ATOM 3248 N N . SER B 1 74 ? 14.211 -20.328 6.883 1 95.38 74 SER B N 1
ATOM 3249 C CA . SER B 1 74 ? 13.867 -20.375 8.297 1 95.38 74 SER B CA 1
ATOM 3250 C C . SER B 1 74 ? 12.391 -20.078 8.516 1 95.38 74 SER B C 1
ATOM 3252 O O . SER B 1 74 ? 11.797 -20.547 9.492 1 95.38 74 SER B O 1
ATOM 3254 N N . VAL B 1 75 ? 11.773 -19.453 7.531 1 93.25 75 VAL B N 1
ATOM 3255 C CA . VAL B 1 75 ? 10.406 -19.016 7.766 1 93.25 75 VAL B CA 1
ATOM 3256 C C . VAL B 1 75 ? 9.43 -19.984 7.117 1 93.25 75 VAL B C 1
ATOM 3258 O O . VAL B 1 75 ? 8.211 -19.797 7.18 1 93.25 75 VAL B O 1
ATOM 3261 N N . LEU B 1 76 ? 9.75 -21.094 6.344 1 93.25 76 LEU B N 1
ATOM 3262 C CA . LEU B 1 76 ? 8.883 -22.078 5.715 1 93.25 76 LEU B CA 1
ATOM 3263 C C . LEU B 1 76 ? 8.023 -22.797 6.754 1 93.25 76 LEU B C 1
ATOM 3265 O O . LEU B 1 76 ? 6.961 -23.328 6.426 1 93.25 76 LEU B O 1
ATOM 3269 N N . GLY B 1 77 ? 8.133 -22.797 7.918 1 89.62 77 GLY B N 1
ATOM 3270 C CA . GLY B 1 77 ? 7.34 -23.438 8.945 1 89.62 77 GLY B CA 1
ATOM 3271 C C . GLY B 1 77 ? 7.969 -24.719 9.484 1 89.62 77 GLY B C 1
ATOM 3272 O O . GLY B 1 77 ? 9.172 -24.938 9.32 1 89.62 77 GLY B O 1
ATOM 3273 N N . LYS B 1 78 ? 7.152 -25.578 10.133 1 90.5 78 LYS B N 1
ATOM 3274 C CA . LYS B 1 78 ? 7.695 -26.75 10.797 1 90.5 78 LYS B CA 1
ATOM 3275 C C . LYS B 1 78 ? 6.887 -28 10.438 1 90.5 78 LYS B C 1
ATOM 3277 O O . LYS B 1 78 ? 7.223 -29.109 10.875 1 90.5 78 LYS B O 1
ATOM 3282 N N . GLY B 1 79 ? 5.93 -27.844 9.547 1 90.81 79 GLY B N 1
ATOM 3283 C CA . GLY B 1 79 ? 5.098 -28.969 9.156 1 90.81 79 GLY B CA 1
ATOM 3284 C C . GLY B 1 79 ? 5.758 -29.875 8.133 1 90.81 79 GLY B C 1
ATOM 3285 O O . GLY B 1 79 ? 6.883 -29.609 7.703 1 90.81 79 GLY B O 1
ATOM 3286 N N . PRO B 1 80 ? 5.059 -30.953 7.887 1 90.56 80 PRO B N 1
ATOM 3287 C CA . PRO B 1 80 ? 5.637 -31.938 6.984 1 90.56 80 PRO B CA 1
ATOM 3288 C C . PRO B 1 80 ? 6.016 -31.359 5.625 1 90.56 80 PRO B C 1
ATOM 3290 O O . PRO B 1 80 ? 7.078 -31.688 5.082 1 90.56 80 PRO B O 1
ATOM 3293 N N . ARG B 1 81 ? 5.199 -30.609 5.117 1 90.88 81 ARG B N 1
ATOM 3294 C CA . ARG B 1 81 ? 5.496 -29.984 3.832 1 90.88 81 ARG B CA 1
ATOM 3295 C C . ARG B 1 81 ? 6.73 -29.094 3.926 1 90.88 81 ARG B C 1
ATOM 3297 O O . ARG B 1 81 ? 7.586 -29.109 3.039 1 90.88 81 ARG B O 1
ATOM 3304 N N . ALA B 1 82 ? 6.785 -28.266 4.961 1 94.06 82 ALA B N 1
ATOM 3305 C CA . ALA B 1 82 ? 7.922 -27.375 5.184 1 94.06 82 ALA B CA 1
ATOM 3306 C C . ALA B 1 82 ? 9.219 -28.172 5.34 1 94.06 82 ALA B C 1
ATOM 3308 O O . ALA B 1 82 ? 10.258 -27.781 4.797 1 94.06 82 ALA B O 1
ATOM 3309 N N . LYS B 1 83 ? 9.164 -29.297 6.043 1 95.62 83 LYS B N 1
ATOM 3310 C CA . LYS B 1 83 ? 10.328 -30.141 6.242 1 95.62 83 LYS B CA 1
ATOM 3311 C C . LYS B 1 83 ? 10.812 -30.734 4.918 1 95.62 83 LYS B C 1
ATOM 3313 O O . LYS B 1 83 ? 12.016 -30.797 4.668 1 95.62 83 LYS B O 1
ATOM 3318 N N . ALA B 1 84 ? 9.906 -31.156 4.129 1 95.81 84 ALA B N 1
ATOM 3319 C CA . ALA B 1 84 ? 10.25 -31.703 2.818 1 95.81 84 ALA B CA 1
ATOM 3320 C C . ALA B 1 84 ? 10.891 -30.625 1.935 1 95.81 84 ALA B C 1
ATOM 3322 O O . ALA B 1 84 ? 11.844 -30.922 1.205 1 95.81 84 ALA B O 1
ATOM 3323 N N . ARG B 1 85 ? 10.398 -29.484 2.023 1 96.88 85 ARG B N 1
ATOM 3324 C CA . ARG B 1 85 ? 10.938 -28.375 1.241 1 96.88 85 ARG B CA 1
ATOM 3325 C C . ARG B 1 85 ? 12.352 -28.016 1.692 1 96.88 85 ARG B C 1
ATOM 3327 O O . ARG B 1 85 ? 13.242 -27.797 0.862 1 96.88 85 ARG B O 1
ATOM 3334 N N . LYS B 1 86 ? 12.523 -28 3.018 1 97.44 86 LYS B N 1
ATOM 3335 C CA . LYS B 1 86 ? 13.852 -27.719 3.557 1 97.44 86 LYS B CA 1
ATOM 3336 C C . LYS B 1 86 ? 14.852 -28.781 3.115 1 97.44 86 LYS B C 1
ATOM 3338 O O . LYS B 1 86 ? 15.984 -28.453 2.74 1 97.44 86 LYS B O 1
ATOM 3343 N N . LYS B 1 87 ? 14.445 -29.969 3.125 1 97.62 87 LYS B N 1
ATOM 3344 C CA . LYS B 1 87 ? 15.305 -31.062 2.699 1 97.62 87 LYS B CA 1
ATOM 3345 C C . LYS B 1 87 ? 15.656 -30.953 1.216 1 97.62 87 LYS B C 1
ATOM 3347 O O . LYS B 1 87 ? 16.797 -31.141 0.824 1 97.62 87 LYS B O 1
ATOM 3352 N N . ALA B 1 88 ? 14.68 -30.609 0.421 1 97.75 88 ALA B N 1
ATOM 3353 C CA . ALA B 1 88 ? 14.891 -30.5 -1.02 1 97.75 88 ALA B CA 1
ATOM 3354 C C . ALA B 1 88 ? 15.852 -29.359 -1.344 1 97.75 88 ALA B C 1
ATOM 3356 O O . ALA B 1 88 ? 16.594 -29.422 -2.328 1 97.75 88 ALA B O 1
ATOM 3357 N N . LEU B 1 89 ? 15.922 -28.359 -0.48 1 98.06 89 LEU B N 1
ATOM 3358 C CA . LEU B 1 89 ? 16.703 -27.156 -0.73 1 98.06 89 LEU B CA 1
ATOM 3359 C C . LEU B 1 89 ? 18.156 -27.359 -0.306 1 98.06 89 LEU B C 1
ATOM 3361 O O . LEU B 1 89 ? 19.031 -26.578 -0.687 1 98.06 89 LEU B O 1
ATOM 3365 N N . GLN B 1 90 ? 18.469 -28.406 0.433 1 97.62 90 GLN B N 1
ATOM 3366 C CA . GLN B 1 90 ? 19.766 -28.594 1.079 1 97.62 90 GLN B CA 1
ATOM 3367 C C . GLN B 1 90 ? 20.906 -28.531 0.063 1 97.62 90 GLN B C 1
ATOM 3369 O O . GLN B 1 90 ? 21.938 -27.906 0.317 1 97.62 90 GLN B O 1
ATOM 3374 N N . PRO B 1 91 ? 20.75 -29.062 -1.091 1 97.19 91 PRO B N 1
ATOM 3375 C CA . PRO B 1 91 ? 21.875 -29.031 -2.035 1 97.19 91 PRO B CA 1
ATOM 3376 C C . PRO B 1 91 ? 22.047 -27.656 -2.701 1 97.19 91 PRO B C 1
ATOM 3378 O O . PRO B 1 91 ? 23.078 -27.391 -3.312 1 97.19 91 PRO B O 1
ATOM 3381 N N . PHE B 1 92 ? 21.016 -26.859 -2.641 1 95.88 92 PHE B N 1
ATOM 3382 C CA . PHE B 1 92 ? 21.047 -25.531 -3.252 1 95.88 92 PHE B CA 1
ATOM 3383 C C . PHE B 1 92 ? 20.281 -24.531 -2.398 1 95.88 92 PHE B C 1
ATOM 3385 O O . PHE B 1 92 ? 19.281 -23.969 -2.842 1 95.88 92 PHE B O 1
ATOM 3392 N N . PRO B 1 93 ? 20.828 -24.141 -1.291 1 97.38 93 PRO B N 1
ATOM 3393 C CA . PRO B 1 93 ? 20.109 -23.328 -0.32 1 97.38 93 PRO B CA 1
ATOM 3394 C C . PRO B 1 93 ? 19.781 -21.922 -0.848 1 97.38 93 PRO B C 1
ATOM 3396 O O . PRO B 1 93 ? 18.797 -21.312 -0.438 1 97.38 93 PRO B O 1
ATOM 3399 N N . GLU B 1 94 ? 20.594 -21.422 -1.846 1 98.31 94 GLU B N 1
ATOM 3400 C CA . GLU B 1 94 ? 20.375 -20.062 -2.328 1 98.31 94 GLU B CA 1
ATOM 3401 C C . GLU B 1 94 ? 19.281 -20.016 -3.385 1 98.31 94 GLU B C 1
ATOM 3403 O O . GLU B 1 94 ? 18.797 -18.938 -3.744 1 98.31 94 GLU B O 1
ATOM 3408 N N . PHE B 1 95 ? 18.828 -21.188 -3.822 1 98.62 95 PHE B N 1
ATOM 3409 C CA . PHE B 1 95 ? 17.828 -21.297 -4.879 1 98.62 95 PHE B CA 1
ATOM 3410 C C . PHE B 1 95 ? 16.562 -20.531 -4.5 1 98.62 95 PHE B C 1
ATOM 3412 O O . PHE B 1 95 ? 16 -19.797 -5.32 1 98.62 95 PHE B O 1
ATOM 3419 N N . ILE B 1 96 ? 16.219 -20.656 -3.256 1 98.5 96 ILE B N 1
ATOM 3420 C CA . ILE B 1 96 ? 14.969 -20.062 -2.787 1 98.5 96 ILE B CA 1
ATOM 3421 C C . ILE B 1 96 ? 15.078 -18.531 -2.822 1 98.5 96 ILE B C 1
ATOM 3423 O O . ILE B 1 96 ? 14.094 -17.844 -3.088 1 98.5 96 ILE B O 1
ATOM 3427 N N . PHE B 1 97 ? 16.25 -18 -2.568 1 98.81 97 PHE B N 1
ATOM 3428 C CA . PHE B 1 97 ? 16.438 -16.547 -2.611 1 98.81 97 PHE B CA 1
ATOM 3429 C C . PHE B 1 97 ? 16.312 -16.031 -4.035 1 98.81 97 PHE B C 1
ATOM 3431 O O . PHE B 1 97 ? 15.633 -15.031 -4.281 1 98.81 97 PHE B O 1
ATOM 3438 N N . TYR B 1 98 ? 16.938 -16.672 -5.02 1 98.88 98 TYR B N 1
ATOM 3439 C CA . TYR B 1 98 ? 16.891 -16.25 -6.414 1 98.88 98 TYR B CA 1
ATOM 3440 C C . TYR B 1 98 ? 15.484 -16.344 -6.98 1 98.88 98 TYR B C 1
ATOM 3442 O O . TYR B 1 98 ? 15.062 -15.477 -7.762 1 98.88 98 TYR B O 1
ATOM 3450 N N . THR B 1 99 ? 14.766 -17.297 -6.523 1 98.69 99 THR B N 1
ATOM 3451 C CA . THR B 1 99 ? 13.492 -17.594 -7.176 1 98.69 99 THR B CA 1
ATOM 3452 C C . THR B 1 99 ? 12.328 -16.984 -6.395 1 98.69 99 THR B C 1
ATOM 3454 O O . THR B 1 99 ? 11.758 -15.969 -6.805 1 98.69 99 THR B O 1
ATOM 3457 N N . ASP B 1 100 ? 12.109 -17.375 -5.105 1 98.12 100 ASP B N 1
ATOM 3458 C CA . ASP B 1 100 ? 10.961 -16.984 -4.301 1 98.12 100 ASP B CA 1
ATOM 3459 C C . ASP B 1 100 ? 11.109 -15.539 -3.807 1 98.12 100 ASP B C 1
ATOM 3461 O O . ASP B 1 100 ? 10.172 -14.984 -3.232 1 98.12 100 ASP B O 1
ATOM 3465 N N . VAL B 1 101 ? 12.281 -14.93 -4.008 1 98.44 101 VAL B N 1
ATOM 3466 C CA . VAL B 1 101 ? 12.492 -13.539 -3.611 1 98.44 101 VAL B CA 1
ATOM 3467 C C . VAL B 1 101 ? 12.75 -12.68 -4.848 1 98.44 101 VAL B C 1
ATOM 3469 O O . VAL B 1 101 ? 11.867 -11.945 -5.297 1 98.44 101 VAL B O 1
ATOM 3472 N N . LEU B 1 102 ? 13.867 -12.875 -5.543 1 98.88 102 LEU B N 1
ATOM 3473 C CA . LEU B 1 102 ? 14.266 -11.969 -6.613 1 98.88 102 LEU B CA 1
ATOM 3474 C C . LEU B 1 102 ? 13.328 -12.102 -7.812 1 98.88 102 LEU B C 1
ATOM 3476 O O . LEU B 1 102 ? 12.805 -11.102 -8.305 1 98.88 102 LEU B O 1
ATOM 3480 N N . LEU B 1 103 ? 13.078 -13.297 -8.312 1 98.88 103 LEU B N 1
ATOM 3481 C CA . LEU B 1 103 ? 12.195 -13.484 -9.461 1 98.88 103 LEU B CA 1
ATOM 3482 C C . LEU B 1 103 ? 10.773 -13.047 -9.125 1 98.88 103 LEU B C 1
ATOM 3484 O O . LEU B 1 103 ? 10.102 -12.414 -9.938 1 98.88 103 LEU B O 1
ATOM 3488 N N . ARG B 1 104 ? 10.359 -13.422 -7.918 1 98.69 104 ARG B N 1
ATOM 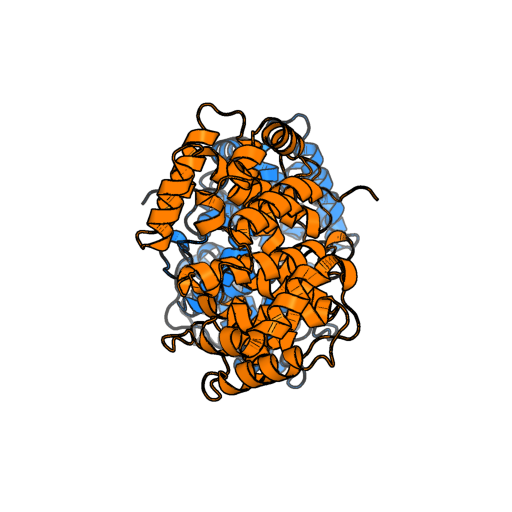3489 C CA . ARG B 1 104 ? 8.984 -13.141 -7.508 1 98.69 104 ARG B CA 1
ATOM 3490 C C . ARG B 1 104 ? 8.688 -11.648 -7.566 1 98.69 104 ARG B C 1
ATOM 3492 O O . ARG B 1 104 ? 7.719 -11.227 -8.203 1 98.69 104 ARG B O 1
ATOM 3499 N N . TYR B 1 105 ? 9.5 -10.797 -6.977 1 98.69 105 TYR B N 1
ATOM 3500 C CA . TYR B 1 105 ? 9.227 -9.367 -6.891 1 98.69 105 TYR B CA 1
ATOM 3501 C C . TYR B 1 105 ? 9.469 -8.688 -8.234 1 98.69 105 TYR B C 1
ATOM 3503 O O . TYR B 1 105 ? 8.672 -7.852 -8.664 1 98.69 105 TYR B O 1
ATOM 3511 N N . SER B 1 106 ? 10.516 -9.102 -8.93 1 98.88 106 SER B N 1
ATOM 3512 C CA . SER B 1 106 ? 10.844 -8.445 -10.188 1 98.88 106 SER B CA 1
ATOM 3513 C C . SER B 1 106 ? 9.812 -8.766 -11.266 1 98.88 106 SER B C 1
ATOM 3515 O O . SER B 1 106 ? 9.453 -7.906 -12.07 1 98.88 106 SER B O 1
ATOM 3517 N N . SER B 1 107 ? 9.344 -10 -11.289 1 98.88 107 SER B N 1
ATOM 3518 C CA . SER B 1 107 ? 8.336 -10.375 -12.281 1 98.88 107 SER B CA 1
ATOM 3519 C C . SER B 1 107 ? 7.023 -9.625 -12.039 1 98.88 107 SER B C 1
ATOM 3521 O O . SER B 1 107 ? 6.352 -9.219 -12.992 1 98.88 107 SER B O 1
ATOM 3523 N N . ARG B 1 108 ? 6.637 -9.492 -10.766 1 98.81 108 ARG B N 1
ATOM 3524 C CA . ARG B 1 108 ? 5.422 -8.758 -10.43 1 98.81 108 ARG B CA 1
ATOM 3525 C C . ARG B 1 108 ? 5.527 -7.297 -10.844 1 98.81 108 ARG B C 1
ATOM 3527 O O . ARG B 1 108 ? 4.582 -6.734 -11.406 1 98.81 108 ARG B O 1
ATOM 3534 N N . ILE B 1 109 ? 6.637 -6.648 -10.547 1 98.88 109 ILE B N 1
ATOM 3535 C CA . ILE B 1 109 ? 6.859 -5.266 -10.953 1 98.88 109 ILE B CA 1
ATOM 3536 C C . ILE B 1 109 ? 6.785 -5.156 -12.477 1 98.88 109 ILE B C 1
ATOM 3538 O O . ILE B 1 109 ? 6.156 -4.238 -13.008 1 98.88 109 ILE B O 1
ATOM 3542 N N . ASN B 1 110 ? 7.371 -6.145 -13.141 1 98.81 110 ASN B N 1
ATOM 3543 C CA . ASN B 1 110 ? 7.363 -6.195 -14.602 1 98.81 110 ASN B CA 1
ATOM 3544 C C . ASN B 1 110 ? 5.945 -6.32 -15.148 1 98.81 110 ASN B C 1
ATOM 3546 O O . ASN B 1 110 ? 5.613 -5.715 -16.172 1 98.81 110 ASN B O 1
ATOM 3550 N N . GLU B 1 111 ? 5.082 -7.102 -14.5 1 98.44 111 GLU B N 1
ATOM 3551 C CA . GLU B 1 111 ? 3.691 -7.281 -14.898 1 98.44 111 GLU B CA 1
ATOM 3552 C C . GLU B 1 111 ? 2.953 -5.945 -14.938 1 98.44 111 GLU B C 1
ATOM 3554 O O . GLU B 1 111 ? 1.995 -5.777 -15.695 1 98.44 111 GLU B O 1
ATOM 3559 N N . PHE B 1 112 ? 3.412 -5.004 -14.141 1 98.69 112 PHE B N 1
ATOM 3560 C CA . PHE B 1 112 ? 2.746 -3.709 -14.047 1 98.69 112 PHE B CA 1
ATOM 3561 C C . PHE B 1 112 ? 3.334 -2.727 -15.055 1 98.69 112 PHE B C 1
ATOM 3563 O O . PHE B 1 112 ? 2.904 -1.574 -15.125 1 98.69 112 PHE B O 1
ATOM 3570 N N . GLY B 1 113 ? 4.355 -3.15 -15.812 1 98 113 GLY B N 1
ATOM 3571 C CA . GLY B 1 113 ? 4.953 -2.311 -16.844 1 98 113 GLY B CA 1
ATOM 3572 C C . GLY B 1 113 ? 6.16 -1.537 -16.344 1 98 113 GLY B C 1
ATOM 3573 O O . GLY B 1 113 ? 6.449 -0.448 -16.844 1 98 113 GLY B O 1
ATOM 3574 N N . PHE B 1 114 ? 6.895 -2.102 -15.297 1 98.81 114 PHE B N 1
ATOM 3575 C CA . PHE B 1 114 ? 8.016 -1.357 -14.727 1 98.81 114 PHE B CA 1
ATOM 3576 C C . PHE B 1 114 ? 9.227 -2.264 -14.531 1 98.81 114 PHE B C 1
ATOM 3578 O O . PHE B 1 114 ? 9.086 -3.488 -14.484 1 98.81 114 PHE B O 1
ATOM 3585 N N . ASN B 1 115 ? 10.398 -1.656 -14.531 1 98.69 115 ASN B N 1
ATOM 3586 C CA . ASN B 1 115 ? 11.562 -2.207 -13.836 1 98.69 115 ASN B CA 1
ATOM 3587 C C . ASN B 1 115 ? 11.68 -1.656 -12.414 1 98.69 115 ASN B C 1
ATOM 3589 O O . ASN B 1 115 ? 11.375 -0.487 -12.172 1 98.69 115 ASN B O 1
ATOM 3593 N N . GLY B 1 116 ? 12.078 -2.51 -11.492 1 98.62 116 GLY B N 1
ATOM 3594 C CA . GLY B 1 116 ? 12.203 -2.098 -10.102 1 98.62 116 GLY B CA 1
ATOM 3595 C C . GLY B 1 116 ? 13.578 -1.55 -9.766 1 98.62 116 GLY B C 1
ATOM 3596 O O . GLY B 1 116 ? 14.43 -1.414 -10.648 1 98.62 116 GLY B O 1
ATOM 3597 N N . PRO B 1 117 ? 13.797 -1.145 -8.516 1 98.75 117 PRO B N 1
ATOM 3598 C CA . PRO B 1 117 ? 15.086 -0.613 -8.07 1 98.75 117 PRO B CA 1
ATOM 3599 C C . PRO B 1 117 ? 16.219 -1.633 -8.188 1 98.75 117 PRO B C 1
ATOM 3601 O O . PRO B 1 117 ? 16 -2.824 -7.941 1 98.75 117 PRO B O 1
ATOM 3604 N N . CYS B 1 118 ? 17.453 -1.152 -8.617 1 98.31 118 CYS B N 1
ATOM 3605 C CA . CYS B 1 118 ? 18.641 -1.979 -8.734 1 98.31 118 CYS B CA 1
ATOM 3606 C C . CYS B 1 118 ? 18.422 -3.125 -9.711 1 98.31 118 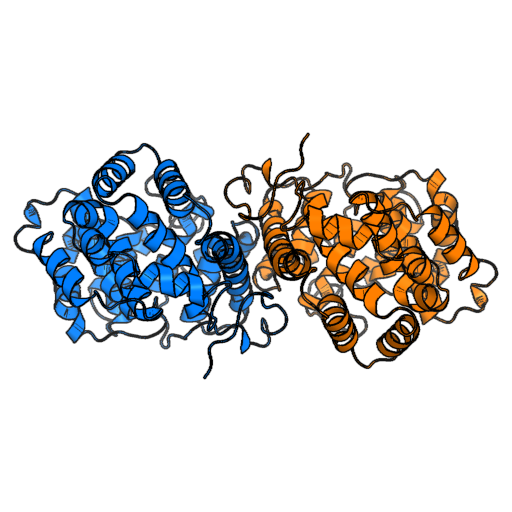CYS B C 1
ATOM 3608 O O . CYS B 1 118 ? 18.906 -4.238 -9.492 1 98.31 118 CYS B O 1
ATOM 3610 N N . HIS B 1 119 ? 17.688 -2.824 -10.773 1 98.5 119 HIS B N 1
ATOM 3611 C CA . HIS B 1 119 ? 17.234 -3.814 -11.75 1 98.5 119 HIS B CA 1
ATOM 3612 C C . HIS B 1 119 ? 18.422 -4.504 -12.414 1 98.5 119 HIS B C 1
ATOM 3614 O O . HIS B 1 119 ? 18.453 -5.734 -12.523 1 98.5 119 HIS B O 1
ATOM 3620 N N . ASP B 1 120 ? 19.422 -3.678 -12.828 1 98.31 120 ASP B N 1
ATOM 3621 C CA . ASP B 1 120 ? 20.547 -4.25 -13.555 1 98.31 120 ASP B CA 1
ATOM 3622 C C . ASP B 1 120 ? 21.359 -5.191 -12.664 1 98.31 120 ASP B C 1
ATOM 3624 O O . ASP B 1 120 ? 21.828 -6.238 -13.117 1 98.31 120 ASP B O 1
ATOM 3628 N N . LYS B 1 121 ? 21.516 -4.805 -11.414 1 98.12 121 LYS B N 1
ATOM 3629 C CA . LYS B 1 121 ? 22.203 -5.652 -10.453 1 98.12 121 LYS B CA 1
ATOM 3630 C C . LYS B 1 121 ? 21.438 -6.965 -10.234 1 98.12 121 LYS B C 1
ATOM 3632 O O . LYS B 1 121 ? 22.062 -8.031 -10.148 1 98.12 121 LYS B O 1
ATOM 3637 N N . LEU B 1 122 ? 20.156 -6.867 -10.141 1 98.81 122 LEU B N 1
ATOM 3638 C CA . LEU B 1 122 ? 19.281 -8.023 -9.961 1 98.81 122 LEU B CA 1
ATOM 3639 C C . LEU B 1 122 ? 19.391 -8.969 -11.156 1 98.81 122 LEU B C 1
ATOM 3641 O O . LEU B 1 122 ? 19.562 -10.18 -10.977 1 98.81 122 LEU B O 1
ATOM 3645 N N . ILE B 1 123 ? 19.344 -8.422 -12.352 1 98.81 123 ILE B N 1
ATOM 3646 C CA . ILE B 1 123 ? 19.406 -9.211 -13.578 1 98.81 123 ILE B CA 1
ATOM 3647 C C . ILE B 1 123 ? 20.75 -9.93 -13.664 1 98.81 123 ILE B C 1
ATOM 3649 O O . ILE B 1 123 ? 20.812 -11.117 -13.977 1 98.81 123 ILE B O 1
ATOM 3653 N N . ALA B 1 124 ? 21.828 -9.188 -13.352 1 98.62 124 ALA B N 1
ATOM 3654 C CA . ALA B 1 124 ? 23.172 -9.773 -13.398 1 98.62 124 ALA B CA 1
ATOM 3655 C C . ALA B 1 124 ? 23.281 -10.938 -12.422 1 98.62 124 ALA B C 1
ATOM 3657 O O . ALA B 1 124 ? 23.875 -11.977 -12.758 1 98.62 124 ALA B O 1
ATOM 3658 N N . ALA B 1 125 ? 22.734 -10.789 -11.242 1 98.62 125 ALA B N 1
ATOM 3659 C CA . ALA B 1 125 ? 22.781 -11.844 -10.227 1 98.62 125 ALA B CA 1
ATOM 3660 C C . ALA B 1 125 ? 22 -13.078 -10.672 1 98.62 125 ALA B C 1
ATOM 3662 O O . ALA B 1 125 ? 22.469 -14.203 -10.508 1 98.62 125 ALA B O 1
ATOM 3663 N N . LEU B 1 126 ? 20.859 -12.875 -11.25 1 98.75 126 LEU B N 1
ATOM 3664 C CA . LEU B 1 126 ? 20 -13.969 -11.672 1 98.75 126 LEU B CA 1
ATOM 3665 C C . LEU B 1 126 ? 20.609 -14.711 -12.859 1 98.75 126 LEU B C 1
ATOM 3667 O O . LEU B 1 126 ? 20.484 -15.938 -12.961 1 98.75 126 LEU B O 1
ATOM 3671 N N . LYS B 1 127 ? 21.281 -13.992 -13.727 1 98.44 127 LYS B N 1
ATOM 3672 C CA . LYS B 1 127 ? 21.906 -14.609 -14.898 1 98.44 127 LYS B CA 1
ATOM 3673 C C . LYS B 1 127 ? 23.094 -15.469 -14.492 1 98.44 127 LYS B C 1
ATOM 3675 O O . LYS B 1 127 ? 23.438 -16.438 -15.172 1 98.44 127 LYS B O 1
ATOM 3680 N N . LYS B 1 128 ? 23.703 -15.141 -13.406 1 97.56 128 LYS B N 1
ATOM 3681 C CA . LYS B 1 128 ? 24.859 -15.875 -12.922 1 97.56 128 LYS B CA 1
ATOM 3682 C C . LYS B 1 128 ? 24.438 -17.109 -12.133 1 97.56 128 LYS B C 1
ATOM 3684 O O . LYS B 1 128 ? 25.234 -18.047 -11.953 1 97.56 128 LYS B O 1
ATOM 3689 N N . ALA B 1 129 ? 23.234 -17.172 -11.648 1 97.5 129 ALA B N 1
ATOM 3690 C CA . ALA B 1 129 ? 22.75 -18.25 -10.789 1 97.5 129 ALA B CA 1
ATOM 3691 C C . ALA B 1 129 ? 22.469 -19.516 -11.602 1 97.5 129 ALA B C 1
ATOM 3693 O O . ALA B 1 129 ? 22 -19.438 -12.734 1 97.5 129 ALA B O 1
ATOM 3694 N N . ASP B 1 130 ? 22.734 -20.641 -11 1 96.69 130 ASP B N 1
ATOM 3695 C CA . ASP B 1 130 ? 22.344 -21.922 -11.594 1 96.69 130 ASP B CA 1
ATOM 3696 C C . ASP B 1 130 ? 20.906 -22.281 -11.227 1 96.69 130 ASP B C 1
ATOM 3698 O O . ASP B 1 130 ? 20.672 -23.109 -10.344 1 96.69 130 ASP B O 1
ATOM 3702 N N . LEU B 1 131 ? 19.984 -21.812 -12.008 1 98.38 131 LEU B N 1
ATOM 3703 C CA . LEU B 1 131 ? 18.578 -22.062 -11.719 1 98.38 131 LEU B CA 1
ATOM 3704 C C . LEU B 1 131 ? 18.141 -23.422 -12.227 1 98.38 131 LEU B C 1
ATOM 3706 O O . LEU B 1 131 ? 17.25 -24.062 -11.641 1 98.38 131 LEU B O 1
ATOM 3710 N N . LYS B 1 132 ? 18.719 -23.891 -13.281 1 98.31 132 LYS B N 1
ATOM 3711 C CA . LYS B 1 132 ? 18.297 -25.109 -13.945 1 98.31 132 LYS B CA 1
ATOM 3712 C C . LYS B 1 132 ? 18.344 -26.312 -13 1 98.31 132 LYS B C 1
ATOM 3714 O O . LYS B 1 132 ? 17.438 -27.141 -12.992 1 98.31 132 LYS B O 1
ATOM 3719 N N . THR B 1 133 ? 19.422 -26.359 -12.211 1 98.38 133 THR B N 1
ATOM 3720 C CA . THR B 1 133 ? 19.625 -27.5 -11.32 1 98.38 133 THR B CA 1
ATOM 3721 C C . THR B 1 133 ? 18.484 -27.609 -10.32 1 98.38 133 THR B C 1
ATOM 3723 O O . THR B 1 133 ? 17.906 -28.688 -10.141 1 98.38 133 THR B O 1
ATOM 3726 N N . GLY B 1 134 ? 18.141 -26.469 -9.633 1 98.44 134 GLY B N 1
ATOM 3727 C CA . GLY B 1 134 ? 17.031 -26.469 -8.688 1 98.44 134 GLY B CA 1
ATOM 3728 C C . GLY B 1 134 ? 15.688 -26.656 -9.344 1 98.44 134 GLY B C 1
ATOM 3729 O O . GLY B 1 134 ? 14.812 -27.328 -8.797 1 98.44 134 GLY B O 1
ATOM 3730 N N . LEU B 1 135 ? 15.492 -26.203 -10.539 1 98.81 135 LEU B N 1
ATOM 3731 C CA . LEU B 1 135 ? 14.227 -26.25 -11.266 1 98.81 135 LEU B CA 1
ATOM 3732 C C . LEU B 1 135 ? 13.914 -27.672 -11.711 1 98.81 135 LEU B C 1
ATOM 3734 O O . LEU B 1 135 ? 12.742 -28.062 -11.789 1 98.81 135 LEU B O 1
ATOM 3738 N N . THR B 1 136 ? 14.93 -28.453 -12.023 1 98.69 136 THR B N 1
ATOM 3739 C CA . THR B 1 136 ? 14.695 -29.75 -12.633 1 98.69 136 THR B CA 1
ATOM 3740 C C . THR B 1 136 ? 14.945 -30.875 -11.625 1 98.69 136 THR B C 1
ATOM 3742 O O . THR B 1 136 ? 14.891 -32.062 -11.977 1 98.69 136 THR B O 1
ATOM 3745 N N . ASP B 1 137 ? 15.242 -30.5 -10.359 1 98.69 137 ASP B N 1
ATOM 3746 C CA . ASP B 1 137 ? 15.516 -31.484 -9.32 1 98.69 137 ASP B CA 1
ATOM 3747 C C . ASP B 1 137 ? 14.242 -32.219 -8.906 1 98.69 137 ASP B C 1
ATOM 3749 O O . ASP B 1 137 ? 13.211 -31.594 -8.656 1 98.69 137 ASP B O 1
ATOM 3753 N N . LYS B 1 138 ? 14.344 -33.562 -8.766 1 98.56 138 LYS B N 1
ATOM 3754 C CA . LYS B 1 138 ? 13.188 -34.406 -8.484 1 98.56 138 LYS B CA 1
ATOM 3755 C C . LYS B 1 138 ? 12.57 -34.031 -7.133 1 98.56 138 LYS B C 1
ATOM 3757 O O . LYS B 1 138 ? 11.344 -33.938 -7.012 1 98.56 138 LYS B O 1
ATOM 3762 N N . ALA B 1 139 ? 13.367 -33.875 -6.098 1 98.12 139 ALA B N 1
ATOM 3763 C CA . ALA B 1 139 ? 12.867 -33.562 -4.758 1 98.12 139 ALA B CA 1
ATOM 3764 C C . ALA B 1 139 ? 12.172 -32.188 -4.734 1 98.12 139 ALA B C 1
ATOM 3766 O O . ALA B 1 139 ? 11.18 -32.031 -4.031 1 98.12 139 ALA B O 1
ATOM 3767 N N . MET B 1 140 ? 12.727 -31.25 -5.492 1 98.44 140 MET B N 1
ATOM 3768 C CA . MET B 1 140 ? 12.109 -29.938 -5.613 1 98.44 140 MET B CA 1
ATOM 3769 C C . MET B 1 140 ? 10.75 -30.047 -6.305 1 98.44 140 MET B C 1
ATOM 3771 O O . MET B 1 140 ? 9.773 -29.469 -5.844 1 98.44 140 MET B O 1
ATOM 3775 N N . ILE B 1 141 ? 10.641 -30.766 -7.387 1 98.81 141 ILE B N 1
ATOM 3776 C CA . ILE B 1 141 ? 9.398 -30.906 -8.141 1 98.81 141 ILE B CA 1
ATOM 3777 C C . ILE B 1 141 ? 8.352 -31.594 -7.27 1 98.81 141 ILE B C 1
ATOM 3779 O O . ILE B 1 141 ? 7.172 -31.25 -7.309 1 98.81 141 ILE B O 1
ATOM 3783 N N . GLU B 1 142 ? 8.75 -32.5 -6.418 1 98.31 142 GLU B N 1
ATOM 3784 C CA . GLU B 1 142 ? 7.828 -33.25 -5.57 1 98.31 142 GLU B CA 1
ATOM 3785 C C . GLU B 1 142 ? 7.305 -32.406 -4.426 1 98.31 142 GLU B C 1
ATOM 3787 O O . GLU B 1 142 ? 6.367 -32.781 -3.725 1 98.31 142 GLU B O 1
ATOM 3792 N N . THR B 1 143 ? 7.852 -31.172 -4.238 1 97.19 143 THR B N 1
ATOM 3793 C CA . THR B 1 143 ? 7.43 -30.375 -3.096 1 97.19 143 THR B CA 1
ATOM 3794 C C . THR B 1 143 ? 7.035 -28.969 -3.535 1 97.19 143 THR B C 1
ATOM 3796 O O . THR B 1 143 ? 6.316 -28.266 -2.822 1 97.19 143 THR B O 1
ATOM 3799 N N . TRP B 1 144 ? 7.48 -28.5 -4.73 1 97.44 144 TRP B N 1
ATOM 3800 C CA . TRP B 1 144 ? 7.312 -27.109 -5.145 1 97.44 144 TRP B CA 1
ATOM 3801 C C . TRP B 1 144 ? 6.789 -27.031 -6.574 1 97.44 144 TRP B C 1
ATOM 3803 O O . TRP B 1 144 ? 7.051 -26.047 -7.281 1 97.44 144 TRP B O 1
ATOM 3813 N N . ALA B 1 145 ? 6.059 -27.969 -7.035 1 98.19 145 ALA B N 1
ATOM 3814 C CA . ALA B 1 145 ? 5.73 -28.109 -8.453 1 98.19 145 ALA B CA 1
ATOM 3815 C C . ALA B 1 145 ? 5.152 -26.828 -9.016 1 98.19 145 ALA B C 1
ATOM 3817 O O . ALA B 1 145 ? 5.648 -26.297 -10.016 1 98.19 145 ALA B O 1
ATOM 3818 N N . ALA B 1 146 ? 4.102 -26.25 -8.367 1 98.12 146 ALA B N 1
ATOM 3819 C CA . ALA B 1 146 ? 3.438 -25.047 -8.875 1 98.12 146 ALA B CA 1
ATOM 3820 C C . ALA B 1 146 ? 4.375 -23.844 -8.844 1 98.12 146 ALA B C 1
ATOM 3822 O O . ALA B 1 146 ? 4.426 -23.062 -9.789 1 98.12 146 ALA B O 1
ATOM 3823 N N . GLN B 1 147 ? 5.141 -23.703 -7.734 1 98.38 147 GLN B N 1
ATOM 3824 C CA . GLN B 1 147 ? 6.07 -22.578 -7.598 1 98.38 147 GLN B CA 1
ATOM 3825 C C . GLN B 1 147 ? 7.168 -22.641 -8.656 1 98.38 147 GLN B C 1
ATOM 3827 O O . GLN B 1 147 ? 7.551 -21.625 -9.219 1 98.38 147 GLN B O 1
ATOM 3832 N N . LEU B 1 148 ? 7.605 -23.844 -8.938 1 98.88 148 LEU B N 1
ATOM 3833 C CA . LEU B 1 148 ? 8.68 -24 -9.914 1 98.88 148 LEU B CA 1
ATOM 3834 C C . LEU B 1 148 ? 8.211 -23.594 -11.305 1 98.88 148 LEU B C 1
ATOM 3836 O O . LEU B 1 148 ? 8.984 -23.016 -12.078 1 98.88 148 LEU B O 1
ATOM 3840 N N . VAL B 1 149 ? 6.969 -23.875 -11.641 1 98.81 149 VAL B N 1
ATOM 3841 C CA . VAL B 1 149 ? 6.445 -23.438 -12.93 1 98.81 149 VAL B CA 1
ATOM 3842 C C . VAL B 1 149 ? 6.473 -21.906 -12.992 1 98.81 149 VAL B C 1
ATOM 3844 O O . VAL B 1 149 ? 6.867 -21.328 -14.008 1 98.81 149 VAL B O 1
ATOM 3847 N N . ASN B 1 150 ? 6.051 -21.25 -11.93 1 98.81 150 ASN B N 1
ATOM 3848 C CA . ASN B 1 150 ? 6.102 -19.797 -11.883 1 98.81 150 ASN B CA 1
ATOM 3849 C C . ASN B 1 150 ? 7.516 -19.281 -12.117 1 98.81 150 ASN B C 1
ATOM 3851 O O . ASN B 1 150 ? 7.719 -18.359 -12.906 1 98.81 150 ASN B O 1
ATOM 3855 N N . TYR B 1 151 ? 8.492 -19.938 -11.406 1 98.88 151 TYR B N 1
ATOM 3856 C CA . TYR B 1 151 ? 9.867 -19.469 -11.5 1 98.88 151 TYR B CA 1
ATOM 3857 C C . TYR B 1 151 ? 10.375 -19.547 -12.938 1 98.88 151 TYR B C 1
ATOM 3859 O O . TYR B 1 151 ? 11.086 -18.656 -13.398 1 98.88 151 TYR B O 1
ATOM 3867 N N . VAL B 1 152 ? 9.969 -20.594 -13.625 1 98.81 152 VAL B N 1
ATOM 3868 C CA . VAL B 1 152 ? 10.383 -20.797 -15.008 1 98.81 152 VAL B CA 1
ATOM 3869 C C . VAL B 1 152 ? 9.812 -19.688 -15.891 1 98.81 152 VAL B C 1
ATOM 3871 O O . VAL B 1 152 ? 10.539 -19.094 -16.688 1 98.81 152 VAL B O 1
ATOM 3874 N N . TYR B 1 153 ? 8.578 -19.391 -15.727 1 98.88 153 TYR B N 1
ATOM 3875 C CA . TYR B 1 153 ? 7.934 -18.375 -16.547 1 98.88 153 TYR B CA 1
ATOM 3876 C C . TYR B 1 153 ? 8.422 -16.984 -16.156 1 98.88 153 TYR B C 1
ATOM 3878 O O . TYR B 1 153 ? 8.586 -16.109 -17.016 1 98.88 153 TYR B O 1
ATOM 3886 N N . TRP B 1 154 ? 8.672 -16.781 -14.883 1 98.88 154 TRP B N 1
ATOM 3887 C CA . TRP B 1 154 ? 9.172 -15.492 -14.422 1 98.88 154 TRP B CA 1
ATOM 3888 C C . TRP B 1 154 ? 10.578 -15.227 -14.953 1 98.88 154 TRP B C 1
ATOM 3890 O O . TRP B 1 154 ? 10.906 -14.102 -15.336 1 98.88 154 TRP B O 1
ATOM 3900 N N . ALA B 1 155 ? 11.414 -16.266 -14.93 1 98.94 155 ALA B N 1
ATOM 3901 C CA . ALA B 1 155 ? 12.766 -16.125 -15.469 1 98.94 155 ALA B CA 1
ATOM 3902 C C . ALA B 1 155 ? 12.727 -15.711 -16.938 1 98.94 155 ALA B C 1
ATOM 3904 O O . ALA B 1 155 ? 13.477 -14.82 -17.359 1 98.94 155 ALA B O 1
ATOM 3905 N N . LYS B 1 156 ? 11.859 -16.328 -17.672 1 98.75 156 LYS B N 1
ATOM 3906 C CA . LYS B 1 156 ? 11.703 -15.969 -19.078 1 98.75 156 LYS B CA 1
ATOM 3907 C C . LYS B 1 156 ? 11.156 -14.555 -19.219 1 98.75 156 LYS B C 1
ATOM 3909 O O . LYS B 1 156 ? 11.633 -13.789 -20.062 1 98.75 156 LYS B O 1
ATOM 3914 N N . GLN B 1 157 ? 10.18 -14.234 -18.438 1 98.62 157 GLN B N 1
ATOM 3915 C CA . GLN B 1 157 ? 9.508 -12.945 -18.469 1 98.62 157 GLN B CA 1
ATOM 3916 C C . GLN B 1 157 ? 10.5 -11.797 -18.297 1 98.62 157 GLN B C 1
ATOM 3918 O O . GLN B 1 157 ? 10.422 -10.797 -19.016 1 98.62 157 GLN B O 1
ATOM 3923 N N . ILE B 1 158 ? 11.484 -11.945 -17.359 1 98.38 158 ILE B N 1
ATOM 3924 C CA . ILE B 1 158 ? 12.359 -10.812 -17.062 1 98.38 158 ILE B CA 1
ATOM 3925 C C . ILE B 1 158 ? 13.688 -10.992 -17.797 1 98.38 158 ILE B C 1
ATOM 3927 O O . ILE B 1 158 ? 14.625 -10.211 -17.609 1 98.38 158 ILE B O 1
ATOM 3931 N N . GLY B 1 159 ? 13.836 -12.078 -18.594 1 98.12 159 GLY B N 1
ATOM 3932 C CA . GLY B 1 159 ? 14.922 -12.219 -19.547 1 98.12 159 GLY B CA 1
ATOM 3933 C C . GLY B 1 159 ? 16.188 -12.797 -18.922 1 98.12 159 GLY B C 1
ATOM 3934 O O . GLY B 1 159 ? 17.297 -12.438 -19.312 1 98.12 159 GLY B O 1
ATOM 3935 N N . VAL B 1 160 ? 16.016 -13.695 -17.922 1 98.75 160 VAL B N 1
ATOM 3936 C CA . VAL B 1 160 ? 17.234 -14.172 -17.281 1 98.75 160 VAL B CA 1
ATOM 3937 C C . VAL B 1 160 ? 17.453 -15.648 -17.609 1 98.75 160 VAL B C 1
ATOM 3939 O O . VAL B 1 160 ? 18.438 -16.25 -17.188 1 98.75 160 VAL B O 1
ATOM 3942 N N . GLY B 1 161 ? 16.562 -16.219 -18.375 1 98.44 161 GLY B N 1
ATOM 3943 C CA . GLY B 1 161 ? 16.703 -17.594 -18.812 1 98.44 161 GLY B CA 1
ATOM 3944 C C . GLY B 1 161 ? 15.414 -18.219 -19.281 1 98.44 161 GLY B C 1
ATOM 3945 O O . GLY B 1 161 ? 14.328 -17.812 -18.844 1 98.44 161 GLY B O 1
ATOM 3946 N N . ASP B 1 162 ? 15.516 -19.172 -20.188 1 98.56 162 ASP B N 1
ATOM 3947 C CA . ASP B 1 162 ? 14.375 -19.969 -20.641 1 98.56 162 ASP B CA 1
ATOM 3948 C C . ASP B 1 162 ? 14.555 -21.438 -20.266 1 98.56 162 ASP B C 1
ATOM 3950 O O . ASP B 1 162 ? 15.336 -22.156 -20.891 1 98.56 162 ASP B O 1
ATOM 3954 N N . TYR B 1 163 ? 13.766 -21.859 -19.281 1 98.75 163 TYR B N 1
ATOM 3955 C CA . TYR B 1 163 ? 13.922 -23.188 -18.719 1 98.75 163 TYR B CA 1
ATOM 3956 C C . TYR B 1 163 ? 12.656 -24.016 -18.922 1 98.75 163 TYR B C 1
ATOM 3958 O O . TYR B 1 163 ? 12.484 -25.062 -18.281 1 98.75 163 TYR B O 1
ATOM 3966 N N . LEU B 1 164 ? 11.727 -23.531 -19.719 1 98.56 164 LEU B N 1
ATOM 3967 C CA . LEU B 1 164 ? 10.406 -24.141 -19.828 1 98.56 164 LEU B CA 1
ATOM 3968 C C . LEU B 1 164 ? 10.5 -25.578 -20.328 1 98.56 164 LEU B C 1
ATOM 3970 O O . LEU B 1 164 ? 9.883 -26.469 -19.75 1 98.56 164 LEU B O 1
ATOM 3974 N N . ALA B 1 165 ? 11.25 -25.797 -21.422 1 98.56 165 ALA B N 1
ATOM 3975 C CA . ALA B 1 165 ? 11.367 -27.141 -21.969 1 98.56 165 ALA B CA 1
ATOM 3976 C C . ALA B 1 165 ? 12.016 -28.094 -20.969 1 98.56 165 ALA B C 1
ATOM 3978 O O . ALA B 1 165 ? 11.586 -29.234 -20.828 1 98.56 165 ALA B O 1
ATOM 3979 N N . ASP B 1 166 ? 13.086 -27.594 -20.312 1 98.69 166 ASP B N 1
ATOM 3980 C CA . ASP B 1 166 ? 13.797 -28.406 -19.328 1 98.69 166 ASP B CA 1
ATOM 3981 C C . ASP B 1 166 ? 12.875 -28.781 -18.172 1 98.69 166 ASP B C 1
ATOM 3983 O O . ASP B 1 166 ? 12.844 -29.953 -17.75 1 98.69 166 ASP B O 1
ATOM 3987 N N . TYR B 1 167 ? 12.188 -27.844 -17.656 1 98.81 167 TYR B N 1
ATOM 3988 C CA . TYR B 1 167 ? 11.312 -28.094 -16.516 1 98.81 167 TYR B CA 1
ATOM 3989 C C . TYR B 1 167 ? 10.156 -29.016 -16.906 1 98.81 167 TYR B C 1
ATOM 3991 O O . TYR B 1 167 ? 9.797 -29.922 -16.156 1 98.81 167 TYR B O 1
ATOM 3999 N N . LYS B 1 168 ? 9.484 -28.719 -18.047 1 98.75 168 LYS B N 1
ATOM 4000 C CA . LYS B 1 168 ? 8.375 -29.547 -18.5 1 98.75 168 LYS B CA 1
ATOM 4001 C C . LYS B 1 168 ? 8.797 -31.016 -18.594 1 98.75 168 LYS B C 1
ATOM 4003 O O . LYS B 1 168 ? 8.07 -31.906 -18.141 1 98.75 168 LYS B O 1
ATOM 4008 N N . LYS B 1 169 ? 9.969 -31.234 -19.219 1 98.75 169 LYS B N 1
ATOM 4009 C CA . LYS B 1 169 ? 10.484 -32.594 -19.328 1 98.75 169 LYS B CA 1
ATOM 4010 C C . LYS B 1 169 ? 10.664 -33.219 -17.953 1 98.75 169 LYS B C 1
ATOM 4012 O O . LYS B 1 169 ? 10.219 -34.375 -17.719 1 98.75 169 LYS B O 1
ATOM 4017 N N . ALA B 1 170 ? 11.32 -32.5 -17.047 1 98.88 170 ALA B N 1
ATOM 4018 C CA . ALA B 1 170 ? 11.578 -33.031 -15.695 1 98.88 170 ALA B CA 1
ATOM 4019 C C . ALA B 1 170 ? 10.273 -33.281 -14.953 1 98.88 170 ALA B C 1
ATOM 4021 O O . ALA B 1 170 ? 10.141 -34.281 -14.234 1 98.88 170 ALA B O 1
ATOM 4022 N N . PHE B 1 171 ? 9.305 -32.375 -15.078 1 98.88 171 PHE B N 1
ATOM 4023 C CA . PHE B 1 171 ? 8.008 -32.5 -14.43 1 98.88 171 PHE B CA 1
ATOM 4024 C C . PHE B 1 171 ? 7.297 -33.781 -14.875 1 98.88 171 PHE B C 1
ATOM 4026 O O . PHE B 1 171 ? 6.785 -34.531 -14.039 1 98.88 171 PHE B O 1
ATOM 4033 N N . ILE B 1 172 ? 7.273 -34.062 -16.172 1 98.69 172 ILE B N 1
ATOM 4034 C CA . ILE B 1 172 ? 6.59 -35.219 -16.734 1 98.69 172 ILE B CA 1
ATOM 4035 C C . ILE B 1 172 ? 7.301 -36.5 -16.297 1 98.69 172 ILE B C 1
ATOM 4037 O O . ILE B 1 172 ? 6.66 -37.5 -16.031 1 98.69 172 ILE B O 1
ATOM 4041 N N . GLU B 1 173 ? 8.617 -36.406 -16.172 1 98.56 173 GLU B N 1
ATOM 4042 C CA . GLU B 1 173 ? 9.383 -37.562 -15.703 1 98.56 173 GLU B CA 1
ATOM 4043 C C . GLU B 1 173 ? 9.047 -37.875 -14.25 1 98.56 173 GLU B C 1
ATOM 4045 O O . GLU B 1 173 ? 8.992 -39.031 -13.867 1 98.56 173 GLU B O 1
ATOM 4050 N N . VAL B 1 174 ? 8.844 -36.844 -13.422 1 98.69 174 VAL B N 1
ATOM 4051 C CA . VAL B 1 174 ? 8.531 -37.031 -12.008 1 98.69 174 VAL B CA 1
ATOM 4052 C C . VAL B 1 174 ? 7.086 -37.5 -11.859 1 98.69 174 VAL B C 1
ATOM 4054 O O . VAL B 1 174 ? 6.773 -38.281 -10.969 1 98.69 174 VAL B O 1
ATOM 4057 N N . TYR B 1 175 ? 6.211 -36.969 -12.75 1 98.44 175 TYR B N 1
ATOM 4058 C CA . TYR B 1 175 ? 4.781 -37.219 -12.633 1 98.44 175 TYR B CA 1
ATOM 4059 C C . TYR B 1 175 ? 4.234 -37.812 -13.938 1 98.44 175 TYR B C 1
ATOM 4061 O O . TYR B 1 175 ? 3.314 -37.25 -14.531 1 98.44 175 TYR B O 1
ATOM 4069 N N . PRO B 1 176 ? 4.719 -38.969 -14.352 1 97.56 176 PRO B N 1
ATOM 4070 C CA . PRO B 1 176 ? 4.07 -39.594 -15.508 1 97.56 176 PRO B CA 1
ATOM 4071 C C . PRO B 1 176 ? 2.646 -40.031 -15.211 1 97.56 176 PRO B C 1
ATOM 4073 O O . PRO B 1 176 ? 2.369 -40.531 -14.117 1 97.56 176 PRO B O 1
ATOM 4076 N N . ASP B 1 177 ? 1.765 -39.906 -16.188 1 96.5 177 ASP B N 1
ATOM 4077 C CA . ASP B 1 177 ? 0.363 -40.25 -16 1 96.5 177 ASP B CA 1
ATOM 4078 C C . ASP B 1 177 ? 0.221 -41.719 -15.594 1 96.5 177 ASP B C 1
ATOM 4080 O O . ASP B 1 177 ? -0.686 -42.094 -14.836 1 96.5 177 ASP B O 1
ATOM 4084 N N . SER B 1 178 ? 1.114 -42.562 -16.031 1 96 178 SER B N 1
ATOM 4085 C CA . SER B 1 178 ? 1.042 -44 -15.812 1 96 178 SER B CA 1
ATOM 4086 C C . SER B 1 178 ? 1.223 -44.344 -14.336 1 96 178 SER B C 1
ATOM 4088 O O . SER B 1 178 ? 0.893 -45.438 -13.906 1 96 178 SER B O 1
ATOM 4090 N N . LYS B 1 179 ? 1.693 -43.406 -13.578 1 96.94 179 LYS B N 1
ATOM 4091 C CA . LYS B 1 179 ? 1.972 -43.688 -12.172 1 96.94 179 LYS B CA 1
ATOM 4092 C C . LYS B 1 179 ? 0.986 -42.969 -11.25 1 96.94 179 LYS B C 1
ATOM 4094 O O . LYS B 1 179 ? 1.149 -43 -10.031 1 96.94 179 LYS B O 1
ATOM 4099 N N . ASP B 1 180 ? -0.021 -42.406 -11.758 1 97 180 ASP B N 1
ATOM 4100 C CA . ASP B 1 180 ? -0.975 -41.594 -10.984 1 97 180 ASP B CA 1
ATOM 4101 C C . ASP B 1 180 ? -1.622 -42.469 -9.891 1 97 180 ASP B C 1
ATOM 4103 O O . ASP B 1 180 ? -1.888 -41.969 -8.789 1 97 180 ASP B O 1
ATOM 4107 N N . ALA B 1 181 ? -1.909 -43.688 -10.227 1 95.81 181 ALA B N 1
ATOM 4108 C CA . ALA B 1 181 ? -2.584 -44.562 -9.281 1 95.81 181 ALA B CA 1
ATOM 4109 C C . ALA B 1 181 ? -1.738 -44.781 -8.031 1 95.81 181 ALA B C 1
ATOM 4111 O O . ALA B 1 181 ? -2.27 -45.094 -6.961 1 95.81 181 ALA B O 1
ATOM 4112 N N . LYS B 1 182 ? -0.483 -44.594 -8.164 1 96.69 182 LYS B N 1
ATOM 4113 C CA . LYS B 1 182 ? 0.433 -44.844 -7.055 1 96.69 182 LYS B CA 1
ATOM 4114 C C . LYS B 1 182 ? 0.661 -43.594 -6.223 1 96.69 182 LYS B C 1
ATOM 4116 O O . LYS B 1 182 ? 1.228 -43.656 -5.133 1 96.69 182 LYS B O 1
ATOM 4121 N N . LEU B 1 183 ? 0.207 -42.5 -6.723 1 97.56 183 LEU B N 1
ATOM 4122 C CA . LEU B 1 183 ? 0.399 -41.25 -5.988 1 97.56 183 LEU B CA 1
ATOM 4123 C C . LEU B 1 183 ? -0.546 -41.156 -4.797 1 97.56 183 LEU B C 1
ATOM 4125 O O . LEU B 1 183 ? -1.735 -41.469 -4.918 1 97.56 183 LEU B O 1
ATOM 4129 N N . ASN B 1 184 ? 0.001 -40.844 -3.592 1 95.94 184 ASN B N 1
ATOM 4130 C CA . ASN B 1 184 ? -0.882 -40.469 -2.492 1 95.94 184 ASN B CA 1
ATOM 4131 C C . ASN B 1 184 ? -1.517 -39.094 -2.717 1 95.94 184 ASN B C 1
ATOM 4133 O O . ASN B 1 184 ? -1.197 -38.406 -3.689 1 95.94 184 ASN B O 1
ATOM 4137 N N . LYS B 1 185 ? -2.398 -38.688 -1.874 1 95.44 185 LYS B N 1
ATOM 4138 C CA . LYS B 1 185 ? -3.191 -37.469 -2.049 1 95.44 185 LYS B CA 1
ATOM 4139 C C . LYS B 1 185 ? -2.297 -36.25 -2.146 1 95.44 185 LYS B C 1
ATOM 4141 O O . LYS B 1 185 ? -2.525 -35.375 -2.986 1 95.44 185 LYS B O 1
ATOM 4146 N N . LYS B 1 186 ? -1.318 -36.188 -1.283 1 95.62 186 LYS B N 1
ATOM 4147 C CA . LYS B 1 186 ? -0.421 -35.031 -1.248 1 95.62 186 LYS B CA 1
ATOM 4148 C C . LYS B 1 186 ? 0.321 -34.875 -2.572 1 95.62 186 LYS B C 1
ATOM 4150 O O . LYS B 1 186 ? 0.372 -33.781 -3.133 1 95.62 186 LYS B O 1
ATOM 4155 N N . GLN B 1 187 ? 0.901 -35.969 -3.086 1 97.56 187 GLN B N 1
ATOM 4156 C CA . GLN B 1 187 ? 1.653 -35.906 -4.336 1 97.56 187 GLN B CA 1
ATOM 4157 C C . GLN B 1 187 ? 0.726 -35.719 -5.527 1 97.56 187 GLN B C 1
ATOM 4159 O O . GLN B 1 187 ? 1.096 -35.031 -6.496 1 97.56 187 GLN B O 1
ATOM 4164 N N . TYR B 1 188 ? -0.453 -36.312 -5.43 1 98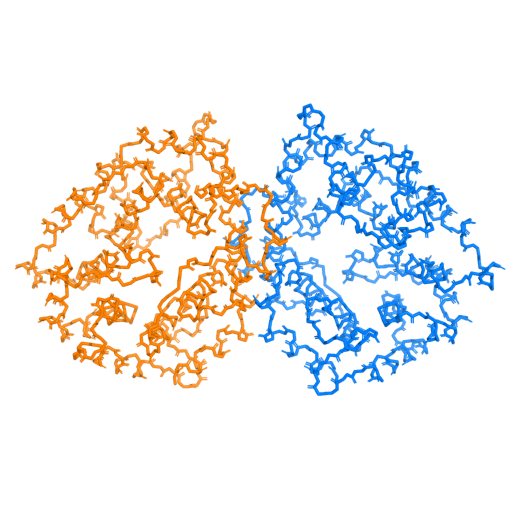.25 188 TYR B N 1
ATOM 4165 C CA . TYR B 1 188 ? -1.425 -36.094 -6.496 1 98.25 188 TYR B CA 1
ATOM 4166 C C . TYR B 1 188 ? -1.812 -34.625 -6.582 1 98.25 188 TYR B C 1
ATOM 4168 O O . TYR B 1 188 ? -1.861 -34.062 -7.672 1 98.25 188 TYR B O 1
ATOM 4176 N N . ARG B 1 189 ? -2.047 -34 -5.504 1 97.88 189 ARG B N 1
ATOM 4177 C CA . ARG B 1 189 ? -2.371 -32.594 -5.445 1 97.88 189 ARG B CA 1
ATOM 4178 C C . ARG B 1 189 ? -1.214 -31.734 -5.965 1 97.88 189 ARG B C 1
ATOM 4180 O O . ARG B 1 189 ? -1.426 -30.766 -6.695 1 97.88 189 ARG B O 1
ATOM 4187 N N . ASN B 1 190 ? 0.006 -32.094 -5.562 1 98.25 190 ASN B N 1
ATOM 4188 C CA . ASN B 1 190 ? 1.183 -31.359 -6.039 1 98.25 190 ASN B CA 1
ATOM 4189 C C . ASN B 1 190 ? 1.306 -31.422 -7.559 1 98.25 190 ASN B C 1
ATOM 4191 O O . ASN B 1 190 ? 1.646 -30.438 -8.203 1 98.25 190 ASN B O 1
ATOM 4195 N N . LYS B 1 191 ? 1.041 -32.594 -8.117 1 98.81 191 LYS B N 1
ATOM 4196 C CA . LYS B 1 191 ? 1.033 -32.75 -9.57 1 98.81 191 LYS B CA 1
ATOM 4197 C C . LYS B 1 191 ? -0.006 -31.859 -10.219 1 98.81 191 LYS B C 1
ATOM 4199 O O . LYS B 1 191 ? 0.305 -31.125 -11.172 1 98.81 191 LYS B O 1
ATOM 4204 N N . LEU B 1 192 ? -1.246 -31.906 -9.68 1 98.81 192 LEU B N 1
ATOM 4205 C CA . LEU B 1 192 ? -2.338 -31.125 -10.234 1 98.81 192 LEU B CA 1
ATOM 4206 C C . LEU B 1 192 ? -2.01 -29.625 -10.18 1 98.81 192 LEU B C 1
ATOM 4208 O O . LEU B 1 192 ? -2.246 -28.906 -11.148 1 98.81 192 LEU B O 1
ATOM 4212 N N . TYR B 1 193 ? -1.48 -29.266 -9.062 1 98.44 193 TYR B N 1
ATOM 4213 C CA . TYR B 1 193 ? -1.171 -27.859 -8.852 1 98.44 193 TYR B CA 1
ATOM 4214 C C . TYR B 1 193 ? -0.107 -27.375 -9.836 1 98.44 193 TYR B C 1
ATOM 4216 O O . TYR B 1 193 ? -0.201 -26.281 -10.375 1 98.44 193 TYR B O 1
ATOM 4224 N N . GLY B 1 194 ? 0.926 -28.203 -10.062 1 98.75 194 GLY B N 1
ATOM 4225 C CA . GLY B 1 194 ? 1.896 -27.891 -11.102 1 98.75 194 GLY B CA 1
ATOM 4226 C C . GLY B 1 194 ? 1.269 -27.75 -12.477 1 98.75 194 GLY B C 1
ATOM 4227 O O . GLY B 1 194 ? 1.57 -26.797 -13.203 1 98.75 194 GLY B O 1
ATOM 4228 N N . MET B 1 195 ? 0.394 -28.641 -12.797 1 98.94 195 MET B N 1
ATOM 4229 C CA . MET B 1 195 ? -0.254 -28.641 -14.102 1 98.94 195 MET B CA 1
ATOM 4230 C C . MET B 1 195 ? -1.074 -27.375 -14.312 1 98.94 195 MET B C 1
ATOM 4232 O O . MET B 1 195 ? -0.999 -26.75 -15.367 1 98.94 195 MET B O 1
ATOM 4236 N N . THR B 1 196 ? -1.859 -26.938 -13.312 1 98.94 196 THR B N 1
ATOM 4237 C CA . THR B 1 196 ? -2.65 -25.734 -13.453 1 98.94 196 THR B CA 1
ATOM 4238 C C . THR B 1 196 ? -1.745 -24.516 -13.656 1 98.94 196 THR B C 1
ATOM 4240 O O . THR B 1 196 ? -2.07 -23.609 -14.422 1 98.94 196 THR B O 1
ATOM 4243 N N . HIS B 1 197 ? -0.578 -24.516 -13.016 1 98.88 197 HIS B N 1
ATOM 4244 C CA . HIS B 1 197 ? 0.282 -23.344 -13.039 1 98.88 197 HIS B CA 1
ATOM 4245 C C . HIS B 1 197 ? 1.026 -23.234 -14.367 1 98.88 197 HIS B C 1
ATOM 4247 O O . HIS B 1 197 ? 1.414 -22.141 -14.773 1 98.88 197 HIS B O 1
ATOM 4253 N N . PHE B 1 198 ? 1.211 -24.391 -15.133 1 98.94 198 PHE B N 1
ATOM 4254 C CA . PHE B 1 198 ? 1.695 -24.266 -16.5 1 98.94 198 PHE B CA 1
ATOM 4255 C C . PHE B 1 198 ? 0.776 -23.375 -17.328 1 98.94 198 PHE B C 1
ATOM 4257 O O . PHE B 1 198 ? 1.245 -22.516 -18.094 1 98.94 198 PHE B O 1
ATOM 4264 N N . ILE B 1 199 ? -0.504 -23.547 -17.141 1 98.94 199 ILE B N 1
ATOM 4265 C CA . ILE B 1 199 ? -1.505 -22.828 -17.922 1 98.94 199 ILE B CA 1
ATOM 4266 C C . ILE B 1 199 ? -1.643 -21.391 -17.406 1 98.94 199 ILE B C 1
ATOM 4268 O O . ILE B 1 199 ? -1.673 -20.453 -18.188 1 98.94 199 ILE B O 1
ATOM 4272 N N . PHE B 1 200 ? -1.709 -21.188 -16.078 1 98.88 200 PHE B N 1
ATOM 4273 C CA . PHE B 1 200 ? -1.848 -19.875 -15.484 1 98.88 200 PHE B CA 1
ATOM 4274 C C . PHE B 1 200 ? -0.66 -18.984 -15.844 1 98.88 200 PHE B C 1
ATOM 4276 O O . PHE B 1 200 ? -0.837 -17.844 -16.266 1 98.88 200 PHE B O 1
ATOM 4283 N N . ALA B 1 201 ? 0.521 -19.547 -15.688 1 98.88 201 ALA B N 1
ATOM 4284 C CA . ALA B 1 201 ? 1.721 -18.766 -15.977 1 98.88 201 ALA B CA 1
ATOM 4285 C C . ALA B 1 201 ? 1.811 -18.422 -17.469 1 98.88 201 ALA B C 1
ATOM 4287 O O . ALA B 1 201 ? 2.229 -17.328 -17.828 1 98.88 201 ALA B O 1
ATOM 4288 N N . ALA B 1 202 ? 1.424 -19.391 -18.297 1 98.81 202 ALA B N 1
ATOM 4289 C CA . ALA B 1 202 ? 1.439 -19.141 -19.734 1 98.81 202 ALA B CA 1
ATOM 4290 C C . ALA B 1 202 ? 0.5 -18 -20.109 1 98.81 202 ALA B C 1
ATOM 4292 O O . ALA B 1 202 ? 0.762 -17.266 -21.062 1 98.81 202 ALA B O 1
ATOM 4293 N N . SER B 1 203 ? -0.59 -17.891 -19.391 1 98.88 203 SER B N 1
ATOM 4294 C CA . SER B 1 203 ? -1.543 -16.812 -19.625 1 98.88 203 SER B CA 1
ATOM 4295 C C . SER B 1 203 ? -1.063 -15.5 -19.016 1 98.88 203 SER B C 1
ATOM 4297 O O . SER B 1 203 ? -1.78 -14.492 -19.047 1 98.88 203 SER B O 1
ATOM 4299 N N . GLU B 1 204 ? 0.147 -15.531 -18.375 1 98.62 204 GLU B N 1
ATOM 4300 C CA . GLU B 1 204 ? 0.632 -14.406 -17.578 1 98.62 204 GLU B CA 1
ATOM 4301 C C . GLU B 1 204 ? -0.375 -14.031 -16.484 1 98.62 204 GLU B C 1
ATOM 4303 O O . GLU B 1 204 ? -0.63 -12.844 -16.266 1 98.62 204 GLU B O 1
ATOM 4308 N N . TYR B 1 205 ? -0.949 -15.117 -15.938 1 98.56 205 TYR B N 1
ATOM 4309 C CA . TYR B 1 205 ? -1.859 -15.031 -14.797 1 98.56 205 TYR B CA 1
ATOM 4310 C C . TYR B 1 205 ? -3.117 -14.25 -15.172 1 98.56 205 TYR B C 1
ATOM 4312 O O . TYR B 1 205 ? -3.416 -13.219 -14.562 1 98.56 205 TYR B O 1
ATOM 4320 N N . TYR B 1 206 ? -3.842 -14.734 -16.219 1 98.69 206 TYR B N 1
ATOM 4321 C CA . TYR B 1 206 ? -5.203 -14.375 -16.594 1 98.69 206 TYR B CA 1
ATOM 4322 C C . TYR B 1 206 ? -5.219 -13.094 -17.422 1 98.69 206 TYR B C 1
ATOM 4324 O O . TYR B 1 206 ? -6.203 -12.344 -17.391 1 98.69 206 TYR B O 1
ATOM 4332 N N . GLN B 1 207 ? -4.145 -12.797 -18.109 1 98.75 207 GLN B N 1
ATOM 4333 C CA . GLN B 1 207 ? -4.121 -11.578 -18.922 1 98.75 207 GLN B CA 1
ATOM 4334 C C . GLN B 1 207 ? -4.574 -11.867 -20.344 1 98.75 207 GLN B C 1
ATOM 4336 O O . GLN B 1 207 ? -4.918 -10.945 -21.094 1 98.75 207 GLN B O 1
ATOM 4341 N N . HIS B 1 208 ? -4.492 -13.125 -20.797 1 98.56 208 HIS B N 1
ATOM 4342 C CA . HIS B 1 208 ? -4.91 -13.57 -22.125 1 98.56 208 HIS B CA 1
ATOM 4343 C C . HIS B 1 208 ? -5.172 -15.07 -22.141 1 98.56 208 HIS B C 1
ATOM 4345 O O . HIS B 1 208 ? -4.746 -15.789 -21.234 1 98.56 208 HIS B O 1
ATOM 4351 N N . ASN B 1 209 ? -5.832 -15.547 -23.109 1 98.62 209 ASN B N 1
ATOM 4352 C CA . ASN B 1 209 ? -6.082 -16.969 -23.281 1 98.62 209 ASN B CA 1
ATOM 4353 C C . ASN B 1 209 ? -4.816 -17.719 -23.703 1 98.62 209 ASN B C 1
ATOM 4355 O O . ASN B 1 209 ? -3.828 -17.094 -24.094 1 98.62 209 ASN B O 1
ATOM 4359 N N . VAL B 1 210 ? -4.887 -19.016 -23.547 1 98.69 210 VAL B N 1
ATOM 4360 C CA . VAL B 1 210 ? -3.789 -19.875 -23.984 1 98.69 210 VAL B CA 1
ATOM 4361 C C . VAL B 1 210 ? -4.273 -20.797 -25.109 1 98.69 210 VAL B C 1
ATOM 4363 O O . VAL B 1 210 ? -5.48 -20.906 -25.359 1 98.69 210 VAL B O 1
ATOM 4366 N N . ASP B 1 211 ? -3.354 -21.422 -25.812 1 98.44 211 ASP B N 1
ATOM 4367 C CA . ASP B 1 211 ? -3.67 -22.375 -26.875 1 98.44 211 ASP B CA 1
ATOM 4368 C C . ASP B 1 211 ? -4.023 -23.734 -26.297 1 98.44 211 ASP B C 1
ATOM 4370 O O . ASP B 1 211 ? -3.168 -24.422 -25.719 1 98.44 211 ASP B O 1
ATOM 4374 N N . ALA B 1 212 ? -5.242 -24.141 -26.531 1 98.44 212 ALA B N 1
ATOM 4375 C CA . ALA B 1 212 ? -5.711 -25.422 -26 1 98.44 212 ALA B CA 1
ATOM 4376 C C . ALA B 1 212 ? -4.855 -26.578 -26.516 1 98.44 212 ALA B C 1
ATOM 4378 O O . ALA B 1 212 ? -4.633 -27.562 -25.797 1 98.44 212 ALA B O 1
ATOM 4379 N N . LYS B 1 213 ? -4.387 -26.484 -27.703 1 98.56 213 LYS B N 1
ATOM 4380 C CA . LYS B 1 213 ? -3.58 -27.547 -28.297 1 98.56 213 LYS B CA 1
ATOM 4381 C C . LYS B 1 213 ? -2.232 -27.672 -27.594 1 98.56 213 LYS B C 1
ATOM 4383 O O . LYS B 1 213 ? -1.738 -28.781 -27.375 1 98.56 213 LYS B O 1
ATOM 4388 N N . GLU B 1 214 ? -1.705 -26.547 -27.266 1 98.31 214 GLU B N 1
ATOM 4389 C CA . GLU B 1 214 ? -0.428 -26.531 -26.562 1 98.31 214 GLU B CA 1
ATOM 4390 C C . GLU B 1 214 ? -0.541 -27.219 -25.203 1 98.31 214 GLU B C 1
ATOM 4392 O O . GLU B 1 214 ? 0.397 -27.891 -24.766 1 98.31 214 GLU B O 1
ATOM 4397 N N . PHE B 1 215 ? -1.688 -27.125 -24.625 1 98.75 215 PHE B N 1
ATOM 4398 C CA . PHE B 1 215 ? -1.826 -27.641 -23.266 1 98.75 215 PHE B CA 1
ATOM 4399 C C . PHE B 1 215 ? -2.758 -28.844 -23.234 1 98.75 215 PHE B C 1
ATOM 4401 O O . PHE B 1 215 ? -3.34 -29.156 -22.188 1 98.75 215 PHE B O 1
ATOM 4408 N N . ALA B 1 216 ? -2.918 -29.516 -24.344 1 98.69 216 ALA B N 1
ATOM 4409 C CA . ALA B 1 216 ? -3.783 -30.688 -24.438 1 98.69 216 ALA B CA 1
ATOM 4410 C C . ALA B 1 216 ? -3.352 -31.766 -23.438 1 98.69 216 ALA B C 1
ATOM 4412 O O . ALA B 1 216 ? -4.191 -32.469 -22.875 1 98.69 216 ALA B O 1
ATOM 4413 N N . TRP B 1 217 ? -2.025 -31.875 -23.203 1 98.38 217 TRP B N 1
ATOM 4414 C CA . TRP B 1 217 ? -1.515 -32.906 -22.312 1 98.38 217 TRP B CA 1
ATOM 4415 C C . TRP B 1 217 ? -2.018 -32.688 -20.875 1 98.38 217 TRP B C 1
ATOM 4417 O O . TRP B 1 217 ? -2.137 -33.656 -20.109 1 98.38 217 TRP B O 1
ATOM 4427 N N . ILE B 1 218 ? -2.34 -31.484 -20.531 1 98.88 218 ILE B N 1
ATOM 4428 C CA . ILE B 1 218 ? -2.859 -31.156 -19.203 1 98.88 218 ILE B CA 1
ATOM 4429 C C . ILE B 1 218 ? -4.387 -31.219 -19.219 1 98.88 218 ILE B C 1
ATOM 4431 O O . ILE B 1 218 ? -4.992 -31.859 -18.344 1 98.88 218 ILE B O 1
ATOM 4435 N N . LEU B 1 219 ? -5.031 -30.609 -20.188 1 98.88 219 LEU B N 1
ATOM 4436 C CA . LEU B 1 219 ? -6.488 -30.562 -20.281 1 98.88 219 LEU B CA 1
ATOM 4437 C C . LEU B 1 219 ? -7.082 -31.953 -20.391 1 98.88 219 LEU B C 1
ATOM 4439 O O . LEU B 1 219 ? -8.07 -32.281 -19.734 1 98.88 219 LEU B O 1
ATOM 4443 N N . ASP B 1 220 ? -6.441 -32.812 -21.219 1 98.75 220 ASP B N 1
ATOM 4444 C CA . ASP B 1 220 ? -6.887 -34.219 -21.359 1 98.75 220 ASP B CA 1
ATOM 4445 C C . ASP B 1 220 ? -6.781 -34.938 -20.016 1 98.75 220 ASP B C 1
ATOM 4447 O O . ASP B 1 220 ? -7.672 -35.719 -19.656 1 98.75 220 ASP B O 1
ATOM 4451 N N . HIS B 1 221 ? -5.66 -34.719 -19.375 1 98.75 221 HIS B N 1
ATOM 4452 C CA . HIS B 1 221 ? -5.488 -35.344 -18.078 1 98.75 221 HIS B CA 1
ATOM 4453 C C . HIS B 1 221 ? -6.602 -34.938 -17.109 1 98.75 221 HIS B C 1
ATOM 4455 O O . HIS B 1 221 ? -7.156 -35.781 -16.406 1 98.75 221 HIS B O 1
ATOM 4461 N N . PHE B 1 222 ? -6.926 -33.656 -17.016 1 98.88 222 PHE B N 1
ATOM 4462 C CA . PHE B 1 222 ? -7.977 -33.156 -16.141 1 98.88 222 PHE B CA 1
ATOM 4463 C C . PHE B 1 222 ? -9.32 -33.781 -16.484 1 98.88 222 PHE B C 1
ATOM 4465 O O . PHE B 1 222 ? -10.055 -34.219 -15.609 1 98.88 222 PHE B O 1
ATOM 4472 N N . GLU B 1 223 ? -9.617 -33.812 -17.75 1 98.81 223 GLU B N 1
ATOM 4473 C CA . GLU B 1 223 ? -10.875 -34.375 -18.219 1 98.81 223 GLU B CA 1
ATOM 4474 C C . GLU B 1 223 ? -10.992 -35.844 -17.844 1 98.81 223 GLU B C 1
ATOM 4476 O O . GLU B 1 223 ? -12.008 -36.281 -17.281 1 98.81 223 GLU B O 1
ATOM 4481 N N . ASN B 1 224 ? -9.945 -36.562 -18.109 1 98.38 224 ASN B N 1
ATOM 4482 C CA . ASN B 1 224 ? -9.961 -38.031 -17.906 1 98.38 224 ASN B CA 1
ATOM 4483 C C . ASN B 1 224 ? -9.984 -38.375 -16.422 1 98.38 224 ASN B C 1
ATOM 4485 O O . ASN B 1 224 ? -10.336 -39.5 -16.062 1 98.38 224 ASN B O 1
ATOM 4489 N N . ASN B 1 225 ? -9.609 -37.469 -15.57 1 98.44 225 ASN B N 1
ATOM 4490 C CA . ASN B 1 225 ? -9.492 -37.781 -14.156 1 98.44 225 ASN B CA 1
ATOM 4491 C C . ASN B 1 225 ? -10.383 -36.875 -13.305 1 98.44 225 ASN B C 1
ATOM 4493 O O . ASN B 1 225 ? -10.156 -36.719 -12.102 1 98.44 225 ASN B O 1
ATOM 4497 N N . ILE B 1 226 ? -11.406 -36.281 -13.844 1 98.75 226 ILE B N 1
ATOM 4498 C CA . ILE B 1 226 ? -12.18 -35.219 -13.18 1 98.75 226 ILE B CA 1
ATOM 4499 C C . ILE B 1 226 ? -12.867 -35.781 -11.945 1 98.75 226 ILE B C 1
ATOM 4501 O O . ILE B 1 226 ? -12.977 -35.125 -10.922 1 98.75 226 ILE B O 1
ATOM 4505 N N . ASP B 1 227 ? -13.32 -37.031 -11.969 1 98.06 227 ASP B N 1
ATOM 4506 C CA . ASP B 1 227 ? -13.984 -37.625 -10.812 1 98.06 227 ASP B CA 1
ATOM 4507 C C . ASP B 1 227 ? -13.023 -37.75 -9.633 1 98.06 227 ASP B C 1
ATOM 4509 O O . ASP B 1 227 ? -13.383 -37.406 -8.5 1 98.06 227 ASP B O 1
ATOM 4513 N N . ARG B 1 228 ? -11.859 -38.219 -9.922 1 98.19 228 ARG B N 1
ATOM 4514 C CA . ARG B 1 228 ? -10.859 -38.312 -8.852 1 98.19 228 ARG B CA 1
ATOM 4515 C C . ARG B 1 228 ? -10.461 -36.906 -8.352 1 98.19 228 ARG B C 1
ATOM 4517 O O . ARG B 1 228 ? -10.25 -36.719 -7.156 1 98.19 228 ARG B O 1
ATOM 4524 N N . ILE B 1 229 ? -10.281 -36 -9.273 1 98.69 229 ILE B N 1
ATOM 4525 C CA . ILE B 1 229 ? -9.898 -34.625 -8.914 1 98.69 229 ILE B CA 1
ATOM 4526 C C . ILE B 1 229 ? -10.938 -34.031 -7.969 1 98.69 229 ILE B C 1
ATOM 4528 O O . ILE B 1 229 ? -10.594 -33.5 -6.918 1 98.69 229 ILE B O 1
ATOM 4532 N N . LEU B 1 230 ? -12.234 -34.188 -8.219 1 98.5 230 LEU B N 1
ATOM 4533 C CA . LEU B 1 230 ? -13.305 -33.656 -7.387 1 98.5 230 LEU B CA 1
ATOM 4534 C C . LEU B 1 230 ? -13.297 -34.312 -6.008 1 98.5 230 LEU B C 1
ATOM 4536 O O . LEU B 1 230 ? -13.68 -33.688 -5.02 1 98.5 230 LEU B O 1
ATOM 4540 N N . LYS B 1 231 ? -12.797 -35.5 -5.941 1 97.06 231 LYS B N 1
ATOM 4541 C CA . LYS B 1 231 ? -12.797 -36.25 -4.695 1 97.06 231 LYS B CA 1
ATOM 4542 C C . LYS B 1 231 ? -11.562 -35.938 -3.854 1 97.06 231 LYS B C 1
ATOM 4544 O O . LYS B 1 231 ? -11.656 -35.812 -2.633 1 97.06 231 LYS B O 1
ATOM 4549 N N . ASP B 1 232 ? -10.391 -35.75 -4.527 1 97 232 ASP B N 1
ATOM 4550 C CA . ASP B 1 232 ? -9.141 -35.812 -3.785 1 97 232 ASP B CA 1
ATOM 4551 C C . ASP B 1 232 ? -8.477 -34.438 -3.732 1 97 232 ASP B C 1
ATOM 4553 O O . ASP B 1 232 ? -7.594 -34.188 -2.904 1 97 232 ASP B O 1
ATOM 4557 N N . ALA B 1 233 ? -8.828 -33.562 -4.598 1 97 233 ALA B N 1
ATOM 4558 C CA . ALA B 1 233 ? -8.156 -32.25 -4.652 1 97 233 ALA B CA 1
ATOM 4559 C C . ALA B 1 233 ? -8.805 -31.25 -3.701 1 97 233 ALA B C 1
ATOM 4561 O O . ALA B 1 233 ? -9.883 -31.516 -3.156 1 97 233 ALA B O 1
ATOM 4562 N N . THR B 1 234 ? -8.141 -30.188 -3.357 1 94.75 234 THR B N 1
ATOM 4563 C CA . THR B 1 234 ? -8.664 -29.094 -2.537 1 94.75 234 THR B CA 1
ATOM 4564 C C . THR B 1 234 ? -9.5 -28.141 -3.383 1 94.75 234 THR B C 1
ATOM 4566 O O . THR B 1 234 ? -9.414 -28.156 -4.613 1 94.75 234 THR B O 1
ATOM 4569 N N . ASP B 1 235 ? -10.266 -27.266 -2.742 1 95.94 235 ASP B N 1
ATOM 4570 C CA . ASP B 1 235 ? -11.141 -26.328 -3.436 1 95.94 235 ASP B CA 1
ATOM 4571 C C . ASP B 1 235 ? -10.344 -25.422 -4.367 1 95.94 235 ASP B C 1
ATOM 4573 O O . ASP B 1 235 ? -10.773 -25.141 -5.488 1 95.94 235 ASP B O 1
ATOM 4577 N N . ASP B 1 236 ? -9.141 -25.031 -3.982 1 95.94 236 ASP B N 1
ATOM 4578 C CA . ASP B 1 236 ? -8.305 -24.156 -4.812 1 95.94 236 ASP B CA 1
ATOM 4579 C C . ASP B 1 236 ? -7.898 -24.859 -6.105 1 95.94 236 ASP B C 1
ATOM 4581 O O . ASP B 1 236 ? -8.008 -24.297 -7.191 1 95.94 236 ASP B O 1
ATOM 4585 N N . ILE B 1 237 ? -7.465 -26.062 -5.938 1 97.75 237 ILE B N 1
ATOM 4586 C CA . ILE B 1 237 ? -7.016 -26.828 -7.098 1 97.75 237 ILE B CA 1
ATOM 4587 C C . ILE B 1 237 ? -8.195 -27.094 -8.031 1 97.75 237 ILE B C 1
ATOM 4589 O O . ILE B 1 237 ? -8.078 -26.969 -9.25 1 97.75 237 ILE B O 1
ATOM 4593 N N . ILE B 1 238 ? -9.336 -27.469 -7.445 1 98.69 238 ILE B N 1
ATOM 4594 C CA . ILE B 1 238 ? -10.531 -27.75 -8.234 1 98.69 238 ILE B CA 1
ATOM 4595 C C . ILE B 1 238 ? -10.945 -26.516 -9.023 1 98.69 238 ILE B C 1
ATOM 4597 O O . ILE B 1 238 ? -11.242 -26.594 -10.219 1 98.69 238 ILE B O 1
ATOM 4601 N N . ALA B 1 239 ? -10.945 -25.328 -8.391 1 98.69 239 ALA B N 1
ATOM 4602 C CA . ALA B 1 239 ? -11.25 -24.094 -9.102 1 98.69 239 ALA B CA 1
ATOM 4603 C C . ALA B 1 239 ? -10.258 -23.844 -10.227 1 98.69 239 ALA B C 1
ATOM 4605 O O . ALA B 1 239 ? -10.648 -23.453 -11.328 1 98.69 239 ALA B O 1
ATOM 4606 N N . GLU B 1 240 ? -8.992 -24.109 -9.961 1 98.88 240 GLU B N 1
ATOM 4607 C CA . GLU B 1 240 ? -7.945 -23.859 -10.953 1 98.88 240 GLU B CA 1
ATOM 4608 C C . GLU B 1 240 ? -8.078 -24.797 -12.141 1 98.88 240 GLU B C 1
ATOM 4610 O O . GLU B 1 240 ? -7.777 -24.422 -13.281 1 98.88 240 GLU B O 1
ATOM 4615 N N . VAL B 1 241 ? -8.508 -26 -11.875 1 98.94 241 VAL B N 1
ATOM 4616 C CA . VAL B 1 241 ? -8.75 -26.953 -12.953 1 98.94 241 VAL B CA 1
ATOM 4617 C C . VAL B 1 241 ? -9.836 -26.406 -13.891 1 98.94 241 VAL B C 1
ATOM 4619 O O . VAL B 1 241 ? -9.656 -26.391 -15.109 1 98.94 241 VAL B O 1
ATOM 4622 N N . GLY B 1 242 ? -10.945 -25.938 -13.336 1 98.94 242 GLY B N 1
ATOM 4623 C CA . GLY B 1 242 ? -11.984 -25.344 -14.156 1 98.94 242 GLY B CA 1
ATOM 4624 C C . GLY B 1 242 ? -11.5 -24.125 -14.922 1 98.94 242 GLY B C 1
ATOM 4625 O O . GLY B 1 242 ? -11.781 -23.984 -16.109 1 98.94 242 GLY B O 1
ATOM 4626 N N . ILE B 1 243 ? -10.742 -23.266 -14.289 1 98.94 243 ILE B N 1
ATOM 4627 C CA . ILE B 1 243 ? -10.242 -22.031 -14.883 1 98.94 243 ILE B CA 1
ATOM 4628 C C . ILE B 1 243 ? -9.273 -22.359 -16.016 1 98.94 243 ILE B C 1
ATOM 4630 O O . ILE B 1 243 ? -9.195 -21.625 -17 1 98.94 243 ILE B O 1
ATOM 4634 N N . SER B 1 244 ? -8.555 -23.5 -15.891 1 98.94 244 SER B N 1
ATOM 4635 C CA . SER B 1 244 ? -7.641 -23.906 -16.953 1 98.94 244 SER B CA 1
ATOM 4636 C C . SER B 1 244 ? -8.383 -24.094 -18.281 1 98.94 244 SER B C 1
ATOM 4638 O O . SER B 1 244 ? -7.891 -23.688 -19.328 1 98.94 244 SER B O 1
ATOM 4640 N N . PHE B 1 245 ? -9.562 -24.672 -18.219 1 98.94 245 PHE B N 1
ATOM 4641 C CA . PHE B 1 245 ? -10.367 -24.844 -19.422 1 98.94 245 PHE B CA 1
ATOM 4642 C C . PHE B 1 245 ? -10.883 -23.5 -19.938 1 98.94 245 PHE B C 1
ATOM 4644 O O . PHE B 1 245 ? -10.945 -23.266 -21.141 1 98.94 245 PHE B O 1
ATOM 4651 N N . LEU B 1 246 ? -11.25 -22.625 -18.953 1 98.94 246 LEU B N 1
ATOM 4652 C CA . LEU B 1 246 ? -11.719 -21.281 -19.328 1 98.94 246 LEU B CA 1
ATOM 4653 C C . LEU B 1 246 ? -10.617 -20.5 -20.031 1 98.94 246 LEU B C 1
ATOM 4655 O O . LEU B 1 246 ? -10.852 -19.891 -21.078 1 98.94 246 LEU B O 1
ATOM 4659 N N . LEU B 1 247 ? -9.375 -20.594 -19.562 1 98.94 247 LEU B N 1
ATOM 4660 C CA . LEU B 1 247 ? -8.227 -19.938 -20.156 1 98.94 247 LEU B CA 1
ATOM 4661 C C . LEU B 1 247 ? -7.934 -20.5 -21.547 1 98.94 247 LEU B C 1
ATOM 4663 O O . LEU B 1 247 ? -7.422 -19.797 -22.422 1 98.94 247 LEU B O 1
ATOM 4667 N N . ALA B 1 248 ? -8.289 -21.75 -21.734 1 98.81 248 ALA B N 1
ATOM 4668 C CA . ALA B 1 248 ? -8.031 -22.422 -23 1 98.81 248 ALA B CA 1
ATOM 4669 C C . ALA B 1 248 ? -9.164 -22.188 -24 1 98.81 248 ALA B C 1
ATOM 4671 O O . ALA B 1 248 ? -9.195 -22.766 -25.078 1 98.81 248 ALA B O 1
ATOM 4672 N N . GLY B 1 249 ? -10.195 -21.359 -23.609 1 98.38 249 GLY B N 1
ATOM 4673 C CA . GLY B 1 249 ? -11.273 -21 -24.516 1 98.38 249 GLY B CA 1
ATOM 4674 C C . GLY B 1 249 ? -12.344 -22.078 -24.625 1 98.38 249 GLY B C 1
ATOM 4675 O O . GLY B 1 249 ? -12.93 -22.266 -25.688 1 98.38 249 GLY B O 1
ATOM 4676 N N . MET B 1 250 ? -12.523 -22.812 -23.5 1 98.25 250 MET B N 1
ATOM 4677 C CA . MET B 1 250 ? -13.484 -23.906 -23.516 1 98.25 250 MET B CA 1
ATOM 4678 C C . MET B 1 250 ? -14.523 -23.734 -22.406 1 98.25 250 MET B C 1
ATOM 4680 O O . MET B 1 250 ? -14.719 -24.641 -21.594 1 98.25 250 MET B O 1
ATOM 4684 N N . PRO B 1 251 ? -15.258 -22.672 -22.438 1 98 251 PRO B N 1
ATOM 4685 C CA . PRO B 1 251 ? -16.156 -22.359 -21.312 1 98 251 PRO B CA 1
ATOM 4686 C C . PRO B 1 251 ? -17.297 -23.359 -21.188 1 98 251 PRO B C 1
ATOM 4688 O O . PRO B 1 251 ? -17.875 -23.516 -20.109 1 98 251 PRO B O 1
ATOM 4691 N N . ASN B 1 252 ? -17.641 -24.109 -22.25 1 98.06 252 ASN B N 1
ATOM 4692 C CA . ASN B 1 252 ? -18.766 -25.016 -22.219 1 98.06 252 ASN B CA 1
ATOM 4693 C C . ASN B 1 252 ? -18.328 -26.453 -21.953 1 98.06 252 ASN B C 1
ATOM 4695 O O . ASN B 1 252 ? -19.125 -27.391 -22.047 1 98.06 252 ASN B O 1
ATOM 4699 N N . HIS B 1 253 ? -17.047 -26.641 -21.734 1 98.5 253 HIS B N 1
ATOM 4700 C CA . HIS B 1 253 ? -16.562 -27.984 -21.453 1 98.5 253 HIS B CA 1
ATOM 4701 C C . HIS B 1 253 ? -17.188 -28.531 -20.172 1 98.5 253 HIS B C 1
ATOM 4703 O O . HIS B 1 253 ? -17.344 -27.812 -19.188 1 98.5 253 HIS B O 1
ATOM 4709 N N . PRO B 1 254 ? -17.516 -29.797 -20.078 1 98.69 254 PRO B N 1
ATOM 4710 C CA . PRO B 1 254 ? -18.203 -30.375 -18.906 1 98.69 254 PRO B CA 1
ATOM 4711 C C . PRO B 1 254 ? -17.406 -30.234 -17.625 1 98.69 254 PRO B C 1
ATOM 4713 O O . PRO B 1 254 ? -17.984 -30.094 -16.547 1 98.69 254 PRO B O 1
ATOM 4716 N N . VAL B 1 255 ? -16.141 -30.219 -17.703 1 98.88 255 VAL B N 1
ATOM 4717 C CA . VAL B 1 255 ? -15.289 -30.062 -16.531 1 98.88 255 VAL B CA 1
ATOM 4718 C C . VAL B 1 255 ? -15.562 -28.703 -15.867 1 98.88 255 VAL B C 1
ATOM 4720 O O . VAL B 1 255 ? -15.539 -28.609 -14.633 1 98.88 255 VAL B O 1
ATOM 4723 N N . VAL B 1 256 ? -15.797 -27.641 -16.625 1 98.88 256 VAL B N 1
ATOM 4724 C CA . VAL B 1 256 ? -16.094 -26.312 -16.094 1 98.88 256 VAL B CA 1
ATOM 4725 C C . VAL B 1 256 ? -17.359 -26.359 -15.242 1 98.88 256 VAL B C 1
ATOM 4727 O O . VAL B 1 256 ? -17.375 -25.906 -14.102 1 98.88 256 VAL B O 1
ATOM 4730 N N . GLU B 1 257 ? -18.375 -27 -15.766 1 98.69 257 GLU B N 1
ATOM 4731 C CA . GLU B 1 257 ? -19.641 -27.094 -15.039 1 98.69 257 GLU B CA 1
ATOM 4732 C C . GLU B 1 257 ? -19.469 -27.891 -13.742 1 98.69 257 GLU B C 1
ATOM 4734 O O . GLU B 1 257 ? -20 -27.516 -12.703 1 98.69 257 GLU B O 1
ATOM 4739 N N . LYS B 1 258 ? -18.781 -29 -13.828 1 98.81 258 LYS B N 1
ATOM 4740 C CA . LYS B 1 258 ? -18.562 -29.844 -12.656 1 98.81 258 LYS B CA 1
ATOM 4741 C C . LYS B 1 258 ? -17.812 -29.078 -11.562 1 98.81 258 LYS B C 1
ATOM 4743 O O . LYS B 1 258 ? -18.156 -29.188 -10.383 1 98.81 258 LYS B O 1
ATOM 4748 N N . THR B 1 259 ? -16.812 -28.344 -11.945 1 98.88 259 THR B N 1
ATOM 4749 C CA . THR B 1 259 ? -16.031 -27.594 -10.961 1 98.88 259 THR B CA 1
ATOM 4750 C C . THR B 1 259 ? -16.844 -26.422 -10.422 1 98.88 259 THR B C 1
ATOM 4752 O O . THR B 1 259 ? -16.734 -26.078 -9.242 1 98.88 259 THR B O 1
ATOM 4755 N N . GLN B 1 260 ? -17.625 -25.75 -11.242 1 98.69 260 GLN B N 1
ATOM 4756 C CA . GLN B 1 260 ? -18.516 -24.703 -10.773 1 98.69 260 GLN B CA 1
ATOM 4757 C C . GLN B 1 260 ? -19.484 -25.234 -9.719 1 98.69 260 GLN B C 1
ATOM 4759 O O . GLN B 1 260 ? -19.672 -24.609 -8.672 1 98.69 260 GLN B O 1
ATOM 4764 N N . GLN B 1 261 ? -20.047 -26.375 -10.062 1 98.56 261 GLN B N 1
ATOM 4765 C CA . GLN B 1 261 ? -21 -26.969 -9.133 1 98.56 261 GLN B CA 1
ATOM 4766 C C . GLN B 1 261 ? -20.328 -27.328 -7.805 1 98.56 261 GLN B C 1
ATOM 4768 O O . GLN B 1 261 ? -20.922 -27.172 -6.738 1 98.56 261 GLN B O 1
ATOM 4773 N N . HIS B 1 262 ? -19.141 -27.828 -7.91 1 98.25 262 HIS B N 1
ATOM 4774 C CA . HIS B 1 262 ? -18.391 -28.125 -6.695 1 98.25 262 HIS B CA 1
ATOM 4775 C C . HIS B 1 262 ? -18.219 -26.875 -5.832 1 98.25 262 HIS B C 1
ATOM 4777 O O . HIS B 1 262 ? -18.422 -26.938 -4.613 1 98.25 262 HIS B O 1
ATOM 4783 N N . MET B 1 263 ? -17.859 -25.719 -6.418 1 97.75 263 MET B N 1
ATOM 4784 C CA . MET B 1 263 ? -17.641 -24.484 -5.684 1 97.75 263 MET B CA 1
ATOM 4785 C C . MET B 1 263 ? -18.953 -23.969 -5.082 1 97.75 263 MET B C 1
ATOM 4787 O O . MET B 1 263 ? -18.969 -23.469 -3.955 1 97.75 263 MET B O 1
ATOM 4791 N N . ILE B 1 264 ? -20.031 -24.094 -5.82 1 97.81 264 ILE B N 1
ATOM 4792 C CA . ILE B 1 264 ? -21.328 -23.656 -5.34 1 97.81 264 ILE B CA 1
ATOM 4793 C C . ILE B 1 264 ? -21.719 -24.453 -4.094 1 97.81 264 ILE B C 1
ATOM 4795 O O . ILE B 1 264 ? -22.219 -23.891 -3.119 1 97.81 264 ILE B O 1
ATOM 4799 N N . ASN B 1 265 ? -21.344 -25.719 -4.117 1 97.06 265 ASN B N 1
ATOM 4800 C CA . ASN B 1 265 ? -21.688 -26.578 -2.988 1 97.06 265 ASN B CA 1
ATOM 4801 C C . ASN B 1 265 ? -20.812 -26.266 -1.771 1 97.06 265 ASN B C 1
ATOM 4803 O O . ASN B 1 265 ? -21.219 -26.516 -0.635 1 97.06 265 ASN B O 1
ATOM 4807 N N . ALA B 1 266 ? -19.688 -25.703 -2.004 1 96.31 266 ALA B N 1
ATOM 4808 C CA . ALA B 1 266 ? -18.734 -25.438 -0.926 1 96.31 266 ALA B CA 1
ATOM 4809 C C . ALA B 1 266 ? -19.016 -24.094 -0.274 1 96.31 266 ALA B C 1
ATOM 4811 O O . ALA B 1 266 ? -18.453 -23.766 0.774 1 96.31 266 ALA B O 1
ATOM 4812 N N . PHE B 1 267 ? -19.891 -23.281 -0.82 1 97.25 267 PHE B N 1
ATOM 4813 C CA . PHE B 1 267 ? -20.156 -21.906 -0.393 1 97.25 267 PHE B CA 1
ATOM 4814 C C . PHE B 1 267 ? -20.953 -21.891 0.909 1 97.25 267 PHE B C 1
ATOM 4816 O O . PHE B 1 267 ? -21.922 -22.641 1.058 1 97.25 267 PHE B O 1
ATOM 4823 N N . ASP B 1 268 ? -20.438 -21.188 1.894 1 97.38 268 ASP B N 1
ATOM 4824 C CA . ASP B 1 268 ? -21.172 -20.922 3.133 1 97.38 268 ASP B CA 1
ATOM 4825 C C . ASP B 1 268 ? -22.031 -19.672 3.01 1 97.38 268 ASP B C 1
ATOM 4827 O O . ASP B 1 268 ? -21.516 -18.547 3.031 1 97.38 268 ASP B O 1
ATOM 4831 N N . THR B 1 269 ? -23.281 -19.812 3.012 1 96.06 269 THR B N 1
ATOM 4832 C CA . THR B 1 269 ? -24.219 -18.734 2.738 1 96.06 269 THR B CA 1
ATOM 4833 C C . THR B 1 269 ? -24.25 -17.734 3.896 1 96.06 269 THR B C 1
ATOM 4835 O O . THR B 1 269 ? -24.5 -16.547 3.697 1 96.06 269 THR B O 1
ATOM 4838 N N . LYS B 1 270 ? -24 -18.203 5.016 1 96.44 270 LYS B N 1
ATOM 4839 C CA . LYS B 1 270 ? -24 -17.344 6.191 1 96.44 270 LYS B CA 1
ATOM 4840 C C . LYS B 1 270 ? -22.766 -16.453 6.227 1 96.44 270 LYS B C 1
ATOM 4842 O O . LYS B 1 270 ? -22.859 -15.242 6.414 1 96.44 270 LYS B O 1
ATOM 4847 N N . GLU B 1 271 ? -21.625 -17.047 6.012 1 96.38 271 GLU B N 1
ATOM 4848 C CA . GLU B 1 271 ? -20.359 -16.328 6.09 1 96.38 271 GLU B CA 1
ATOM 4849 C C . GLU B 1 271 ? -20.031 -15.633 4.77 1 96.38 271 GLU B C 1
ATOM 4851 O O . GLU B 1 271 ? -19.125 -14.812 4.699 1 96.38 271 GLU B O 1
ATOM 4856 N N . GLN B 1 272 ? -20.75 -16 3.691 1 97.19 272 GLN B N 1
ATOM 4857 C CA . GLN B 1 272 ? -20.562 -15.445 2.357 1 97.19 272 GLN B CA 1
ATOM 4858 C C . GLN B 1 272 ? -19.141 -15.656 1.873 1 97.19 272 GLN B C 1
ATOM 4860 O O . GLN B 1 272 ? -18.5 -14.719 1.373 1 97.19 272 GLN B O 1
ATOM 4865 N N . ILE B 1 273 ? -18.609 -16.844 2.105 1 97.5 273 ILE B N 1
ATOM 4866 C CA . ILE B 1 273 ? -17.266 -17.234 1.718 1 97.5 273 ILE B CA 1
ATOM 4867 C C . ILE B 1 273 ? -17.203 -18.75 1.56 1 97.5 273 ILE B C 1
ATOM 4869 O O . ILE B 1 273 ? -18.062 -19.469 2.072 1 97.5 273 ILE B O 1
ATOM 4873 N N . ILE B 1 274 ? -16.312 -19.266 0.796 1 97.56 274 ILE B N 1
ATOM 4874 C CA . ILE B 1 274 ? -15.883 -20.656 0.886 1 97.56 274 ILE B CA 1
ATOM 4875 C C . ILE B 1 274 ? -14.836 -20.797 1.991 1 97.56 274 ILE B C 1
ATOM 4877 O O . ILE B 1 274 ? -13.711 -20.297 1.859 1 97.56 274 ILE B O 1
ATOM 4881 N N . PRO B 1 275 ? -15.18 -21.438 3.074 1 96.69 275 PRO B N 1
ATOM 4882 C CA . PRO B 1 275 ? -14.258 -21.531 4.211 1 96.69 275 PRO B CA 1
ATOM 4883 C C . PRO B 1 275 ? -13.086 -22.469 3.947 1 96.69 275 PRO B C 1
ATOM 4885 O O . PRO B 1 275 ? -13.07 -23.172 2.93 1 96.69 275 PRO B O 1
ATOM 4888 N N . SER B 1 276 ? -12.125 -22.453 4.82 1 92.75 276 SER B N 1
ATOM 4889 C CA . SER B 1 276 ? -11.047 -23.438 4.75 1 92.75 276 SER B CA 1
ATOM 4890 C C . SER B 1 276 ? -11.586 -24.859 4.945 1 92.75 276 SER B C 1
ATOM 4892 O O . SER B 1 276 ? -12.742 -25.047 5.34 1 92.75 276 SER B O 1
ATOM 4894 N N . PRO B 1 277 ? -10.766 -25.844 4.57 1 85.56 277 PRO B N 1
ATOM 4895 C CA . PRO B 1 277 ? -11.219 -27.219 4.789 1 85.56 277 PRO B CA 1
ATOM 4896 C C . PRO B 1 277 ? -11.672 -27.469 6.227 1 85.56 277 PRO B C 1
ATOM 4898 O O . PRO B 1 277 ? -12.531 -28.328 6.469 1 85.56 277 PRO B O 1
ATOM 4901 N N . ARG B 1 278 ? -11.133 -26.672 7.156 1 91.19 278 ARG B N 1
ATOM 4902 C CA . ARG B 1 278 ? -11.484 -26.859 8.562 1 91.19 278 ARG B CA 1
ATOM 4903 C C . ARG B 1 278 ? -12.617 -25.922 8.969 1 91.19 278 ARG B C 1
ATOM 4905 O O . ARG B 1 278 ? -12.906 -25.766 10.156 1 91.19 278 ARG B O 1
ATOM 4912 N N . GLY B 1 279 ? -13.141 -25.156 8 1 91.44 279 GLY B N 1
ATOM 4913 C CA . GLY B 1 279 ? -14.312 -24.328 8.242 1 91.44 279 GLY B CA 1
ATOM 4914 C C . GLY B 1 279 ? -13.977 -22.906 8.617 1 91.44 279 GLY B C 1
ATOM 4915 O O . GLY B 1 279 ? -14.867 -22.125 8.961 1 91.44 279 GLY B O 1
ATOM 4916 N N . ASN B 1 280 ? -12.773 -22.516 8.648 1 93.56 280 ASN B N 1
ATOM 4917 C CA . ASN B 1 280 ? -12.344 -21.172 9.016 1 93.56 280 ASN B CA 1
ATOM 4918 C C . ASN B 1 280 ? -12.719 -20.156 7.938 1 93.56 280 ASN B C 1
ATOM 4920 O O . ASN B 1 280 ? -12.273 -20.266 6.793 1 93.56 280 ASN B O 1
ATOM 4924 N N . PRO B 1 281 ? -13.555 -19.156 8.297 1 95.56 281 PRO B N 1
ATOM 4925 C CA . PRO B 1 281 ? -14.016 -18.172 7.316 1 95.56 281 PRO B CA 1
ATOM 4926 C C . PRO B 1 281 ? -13.062 -16.984 7.184 1 95.56 281 PRO B C 1
ATOM 4928 O O . PRO B 1 281 ? -13.398 -15.984 6.551 1 95.56 281 PRO B O 1
ATOM 4931 N N . ASP B 1 282 ? -11.875 -17.031 7.723 1 95.81 282 ASP B N 1
ATOM 4932 C CA . ASP B 1 282 ? -10.922 -15.93 7.73 1 95.81 282 ASP B CA 1
ATOM 4933 C C . ASP B 1 282 ? -10.609 -15.469 6.312 1 95.81 282 ASP B C 1
ATOM 4935 O O . ASP B 1 282 ? -10.25 -16.266 5.449 1 95.81 282 ASP B O 1
ATOM 4939 N N . LEU B 1 283 ? -10.68 -14.141 6.043 1 96 283 LEU B N 1
ATOM 4940 C CA . LEU B 1 283 ? -10.555 -13.609 4.691 1 96 283 LEU B CA 1
ATOM 4941 C C . LEU B 1 283 ? -9.086 -13.555 4.266 1 96 283 LEU B C 1
ATOM 4943 O O . LEU B 1 283 ? -8.781 -13.633 3.076 1 96 283 LEU B O 1
ATOM 4947 N N . VAL B 1 284 ? -8.219 -13.398 5.234 1 96.12 284 VAL B N 1
ATOM 4948 C CA . VAL B 1 284 ? -6.805 -13.289 4.902 1 96.12 284 VAL B CA 1
ATOM 4949 C C . VAL B 1 284 ? -6.32 -14.586 4.25 1 96.12 284 VAL B C 1
ATOM 4951 O O . VAL B 1 284 ? -5.684 -14.555 3.193 1 96.12 284 VAL B O 1
ATOM 4954 N N . ILE B 1 285 ? -6.691 -15.695 4.848 1 94.38 285 ILE B N 1
ATOM 4955 C CA . ILE B 1 285 ? -6.215 -16.984 4.336 1 94.38 285 ILE B CA 1
ATOM 4956 C C . ILE B 1 285 ? -7.176 -17.5 3.264 1 94.38 285 ILE B C 1
ATOM 4958 O O . ILE B 1 285 ? -6.809 -18.344 2.451 1 94.38 285 ILE B O 1
ATOM 4962 N N . GLY B 1 286 ? -8.383 -16.969 3.236 1 96.44 286 GLY B N 1
ATOM 4963 C CA . GLY B 1 286 ? -9.406 -17.469 2.334 1 96.44 286 GLY B CA 1
ATOM 4964 C C . GLY B 1 286 ? -9.477 -16.719 1.023 1 96.44 286 GLY B C 1
ATOM 4965 O O . GLY B 1 286 ? -10.141 -17.156 0.081 1 96.44 286 GLY B O 1
ATOM 4966 N N . GLU B 1 287 ? -8.844 -15.516 0.971 1 97.69 287 GLU B N 1
ATOM 4967 C CA . GLU B 1 287 ? -8.969 -14.641 -0.19 1 97.69 287 GLU B CA 1
ATOM 4968 C C . GLU B 1 287 ? -8.641 -15.383 -1.481 1 97.69 287 GLU B C 1
ATOM 4970 O O . GLU B 1 287 ? -9.414 -15.336 -2.443 1 97.69 287 GLU B O 1
ATOM 4975 N N . HIS B 1 288 ? -7.605 -16.109 -1.562 1 97 288 HIS B N 1
ATOM 4976 C CA . HIS B 1 288 ? -7.152 -16.766 -2.781 1 97 288 HIS B CA 1
ATOM 4977 C C . HIS B 1 288 ? -8.195 -17.75 -3.297 1 97 288 HIS B C 1
ATOM 4979 O O . HIS B 1 288 ? -8.578 -17.703 -4.465 1 97 288 HIS B O 1
ATOM 4985 N N . ARG B 1 289 ? -8.648 -18.609 -2.406 1 97.12 289 ARG B N 1
ATOM 4986 C CA . ARG B 1 289 ? -9.641 -19.625 -2.748 1 97.12 289 ARG B CA 1
ATOM 4987 C C . ARG B 1 289 ? -10.938 -18.984 -3.24 1 97.12 289 ARG B C 1
ATOM 4989 O O . ARG B 1 289 ? -11.547 -19.453 -4.199 1 97.12 289 ARG B O 1
ATOM 4996 N N . ASN B 1 290 ? -11.297 -17.938 -2.666 1 98.44 290 ASN B N 1
ATOM 4997 C CA . ASN B 1 290 ? -12.586 -17.328 -2.971 1 98.44 290 ASN B CA 1
ATOM 4998 C C . ASN B 1 290 ? -12.508 -16.469 -4.23 1 98.44 290 ASN B C 1
ATOM 5000 O O . ASN B 1 290 ? -13.477 -16.391 -4.992 1 98.44 290 ASN B O 1
ATOM 5004 N N . VAL B 1 291 ? -11.375 -15.867 -4.496 1 98.44 291 VAL B N 1
ATOM 5005 C CA . VAL B 1 291 ? -11.211 -15.141 -5.75 1 98.44 291 VAL B CA 1
ATOM 5006 C C . VAL B 1 291 ? -11.203 -16.125 -6.922 1 98.44 291 VAL B C 1
ATOM 5008 O O . VAL B 1 291 ? -11.773 -15.836 -7.977 1 98.44 291 VAL B O 1
ATOM 5011 N N . LEU B 1 292 ? -10.539 -17.25 -6.734 1 98.62 292 LEU B N 1
ATOM 5012 C CA . LEU B 1 292 ? -10.57 -18.297 -7.762 1 98.62 292 LEU B CA 1
ATOM 5013 C C . LEU B 1 292 ? -12 -18.734 -8.047 1 98.62 292 LEU B C 1
ATOM 5015 O O . LEU B 1 292 ? -12.383 -18.906 -9.203 1 98.62 292 LEU B O 1
ATOM 5019 N N . ALA B 1 293 ? -12.758 -18.922 -6.969 1 98.5 293 ALA B N 1
ATOM 5020 C CA . ALA B 1 293 ? -14.164 -19.312 -7.125 1 98.5 293 ALA B CA 1
ATOM 5021 C C . ALA B 1 293 ? -14.945 -18.25 -7.891 1 98.5 293 ALA B C 1
ATOM 5023 O O . ALA B 1 293 ? -15.742 -18.562 -8.773 1 98.5 293 ALA B O 1
ATOM 5024 N N . MET B 1 294 ? -14.758 -17 -7.539 1 98.62 294 MET B N 1
ATOM 5025 C CA . MET B 1 294 ? -15.406 -15.891 -8.25 1 98.62 294 MET B CA 1
ATOM 5026 C C . MET B 1 294 ? -15.07 -15.93 -9.734 1 98.62 294 MET B C 1
ATOM 5028 O O . MET B 1 294 ? -15.961 -15.812 -10.578 1 98.62 294 MET B O 1
ATOM 5032 N N . MET B 1 295 ? -13.789 -16.125 -10.055 1 98.75 295 MET B N 1
ATOM 5033 C CA . MET B 1 295 ? -13.344 -16.156 -11.445 1 98.75 295 MET B CA 1
ATOM 5034 C C . MET B 1 295 ? -13.969 -17.328 -12.195 1 98.75 295 MET B C 1
ATOM 5036 O O . MET B 1 295 ? -14.43 -17.172 -13.328 1 98.75 295 MET B O 1
ATOM 5040 N N . LEU B 1 296 ? -13.953 -18.5 -11.547 1 98.81 296 LEU B N 1
ATOM 5041 C CA . LEU B 1 296 ? -14.523 -19.703 -12.148 1 98.81 296 LEU B CA 1
ATOM 5042 C C . LEU B 1 296 ? -16.016 -19.516 -12.438 1 98.81 296 LEU B C 1
ATOM 5044 O O . LEU B 1 296 ? -16.5 -19.969 -13.477 1 98.81 296 LEU B O 1
ATOM 5048 N N . LEU B 1 297 ? -16.719 -18.797 -11.578 1 98.25 297 LEU B N 1
ATOM 5049 C CA . LEU B 1 297 ? -18.172 -18.703 -11.656 1 98.25 297 LEU B CA 1
ATOM 5050 C C . LEU B 1 297 ? -18.594 -17.594 -12.602 1 98.25 297 LEU B C 1
ATOM 5052 O O . LEU B 1 297 ? -19.688 -17.625 -13.172 1 98.25 297 LEU B O 1
ATOM 5056 N N . ASP B 1 298 ? -17.734 -16.609 -12.742 1 97.5 298 ASP B N 1
ATOM 5057 C CA . ASP B 1 298 ? -18.078 -15.453 -13.57 1 97.5 298 ASP B CA 1
ATOM 5058 C C . ASP B 1 298 ? -16.922 -15.062 -14.477 1 97.5 298 ASP B C 1
ATOM 5060 O O . ASP B 1 298 ? -16.453 -13.922 -14.461 1 97.5 298 ASP B O 1
ATOM 5064 N N . TRP B 1 299 ? -16.5 -16.031 -15.32 1 98.44 299 TRP B N 1
ATOM 5065 C CA . TRP B 1 299 ? -15.414 -15.805 -16.266 1 98.44 299 TRP B CA 1
ATOM 5066 C C . TRP B 1 299 ? -15.844 -14.836 -17.359 1 98.44 299 TRP B C 1
ATOM 5068 O O . TRP B 1 299 ? -16.938 -14.969 -17.922 1 98.44 299 TRP B O 1
ATOM 5078 N N . PRO B 1 300 ? -15.086 -13.859 -17.672 1 98.06 300 PRO B N 1
ATOM 5079 C CA . PRO B 1 300 ? -15.508 -12.82 -18.609 1 98.06 300 PRO B CA 1
ATOM 5080 C C . PRO B 1 300 ? -15.289 -13.234 -20.078 1 98.06 300 PRO B C 1
ATOM 5082 O O . PRO B 1 300 ? -14.562 -14.195 -20.344 1 98.06 300 PRO B O 1
ATOM 5085 N N . GLU B 1 301 ? -15.914 -12.5 -20.953 1 96.62 301 GLU B N 1
ATOM 5086 C CA . GLU B 1 301 ? -15.719 -12.695 -22.391 1 96.62 301 GLU B CA 1
ATOM 5087 C C . GLU B 1 301 ? -14.328 -12.234 -22.812 1 96.62 301 GLU B C 1
ATOM 5089 O O . GLU B 1 301 ? -13.742 -12.797 -23.75 1 96.62 301 GLU B O 1
ATOM 5094 N N . THR B 1 302 ? -13.914 -11.203 -22.125 1 97.56 302 THR B N 1
ATOM 5095 C CA . THR B 1 302 ? -12.625 -10.617 -22.484 1 97.56 302 THR B CA 1
ATOM 5096 C C . THR B 1 302 ? -11.742 -10.461 -21.25 1 97.56 302 THR B C 1
ATOM 5098 O O . THR B 1 302 ? -12.18 -9.953 -20.219 1 97.56 302 THR B O 1
ATOM 5101 N N . LEU B 1 303 ? -10.492 -10.93 -21.359 1 98.56 303 LEU B N 1
ATOM 5102 C CA . LEU B 1 303 ? -9.469 -10.703 -20.344 1 98.56 303 LEU B CA 1
ATOM 5103 C C . LEU B 1 303 ? -8.719 -9.398 -20.609 1 98.56 303 LEU B C 1
ATOM 5105 O O . LEU B 1 303 ? -8.773 -8.867 -21.719 1 98.56 303 LEU B O 1
ATOM 5109 N N . HIS B 1 304 ? -8.078 -8.859 -19.594 1 98.62 304 HIS B N 1
ATOM 5110 C CA . HIS B 1 304 ? -7.398 -7.57 -19.719 1 98.62 304 HIS B CA 1
ATOM 5111 C C . HIS B 1 304 ? -5.961 -7.652 -19.219 1 98.62 304 HIS B C 1
ATOM 5113 O O . HIS B 1 304 ? -5.695 -8.258 -18.172 1 98.62 304 HIS B O 1
ATOM 5119 N N . LYS B 1 305 ? -5.066 -7.059 -19.891 1 98 305 LYS B N 1
ATOM 5120 C CA . LYS B 1 305 ? -3.66 -7.016 -19.516 1 98 305 LYS B CA 1
ATOM 5121 C C . LYS B 1 305 ? -3.418 -5.992 -18.406 1 98 305 LYS B C 1
ATOM 5123 O O . LYS B 1 305 ? -4.16 -5.016 -18.297 1 98 305 LYS B O 1
ATOM 5128 N N . GLY B 1 306 ? -2.322 -6.246 -17.656 1 96.75 306 GLY B N 1
ATOM 5129 C CA . GLY B 1 306 ? -1.919 -5.297 -16.625 1 96.75 306 GLY B CA 1
ATOM 5130 C C . GLY B 1 306 ? -2.535 -5.59 -15.273 1 96.75 306 GLY B C 1
ATOM 5131 O O . GLY B 1 306 ? -2.664 -6.75 -14.883 1 96.75 306 GLY B O 1
ATOM 5132 N N . PRO B 1 307 ? -2.885 -4.594 -14.531 1 98.44 307 PRO B N 1
ATOM 5133 C CA . PRO B 1 307 ? -3.023 -3.197 -14.961 1 98.44 307 PRO B CA 1
ATOM 5134 C C . PRO B 1 307 ? -1.679 -2.518 -15.203 1 98.44 307 PRO B C 1
ATOM 5136 O O . PRO B 1 307 ? -0.746 -2.684 -14.414 1 98.44 307 PRO B O 1
ATOM 5139 N N . TYR B 1 308 ? -1.532 -1.748 -16.312 1 98.5 308 TYR B N 1
ATOM 5140 C CA . TYR B 1 308 ? -0.406 -0.859 -16.578 1 98.5 308 TYR B CA 1
ATOM 5141 C C . TYR B 1 308 ? -0.591 0.48 -15.867 1 98.5 308 TYR B C 1
ATOM 5143 O O . TYR B 1 308 ? -1.102 1.434 -16.453 1 98.5 308 TYR B O 1
ATOM 5151 N N . LEU B 1 309 ? -0.119 0.593 -14.672 1 98.56 309 LEU B N 1
ATOM 5152 C CA . LEU B 1 309 ? -0.49 1.583 -13.664 1 98.56 309 LEU B CA 1
ATOM 5153 C C . LEU B 1 309 ? -0.036 2.979 -14.086 1 98.56 309 LEU B C 1
ATOM 5155 O O . LEU B 1 309 ? -0.635 3.977 -13.68 1 98.56 309 LEU B O 1
ATOM 5159 N N . SER B 1 310 ? 0.987 3.105 -14.906 1 98.19 310 SER B N 1
ATOM 5160 C CA . SER B 1 310 ? 1.457 4.41 -15.367 1 98.19 310 SER B CA 1
ATOM 5161 C C . SER B 1 310 ? 0.521 4.996 -16.422 1 98.19 310 SER B C 1
ATOM 5163 O O . SER B 1 310 ? 0.611 6.18 -16.75 1 98.19 310 SER B O 1
ATOM 5165 N N . GLU B 1 311 ? -0.391 4.191 -16.953 1 97.81 311 GLU B N 1
ATOM 5166 C CA . GLU B 1 311 ? -1.251 4.609 -18.062 1 97.81 311 GLU B CA 1
ATOM 5167 C C . GLU B 1 311 ? -2.668 4.902 -17.562 1 97.81 311 GLU B C 1
ATOM 5169 O O . GLU B 1 311 ? -3.504 5.387 -18.344 1 97.81 311 GLU B O 1
ATOM 5174 N N . LEU B 1 312 ? -2.938 4.594 -16.359 1 98.06 312 LEU B N 1
ATOM 5175 C CA . LEU B 1 312 ? -4.281 4.77 -15.828 1 98.06 312 LEU B CA 1
ATOM 5176 C C . LEU B 1 312 ? -4.395 6.086 -15.062 1 98.06 312 LEU B C 1
ATOM 5178 O O . LEU B 1 312 ? -3.537 6.406 -14.234 1 98.06 312 LEU B O 1
ATOM 5182 N N . LYS B 1 313 ? -5.434 6.859 -15.312 1 97.5 313 LYS B N 1
ATOM 5183 C CA . LYS B 1 313 ? -5.688 8.117 -14.617 1 97.5 313 LYS B CA 1
ATOM 5184 C C . LYS B 1 313 ? -5.766 7.906 -13.102 1 97.5 313 LYS B C 1
ATOM 5186 O O . LYS B 1 313 ? -5.312 8.75 -12.328 1 97.5 313 LYS B O 1
ATOM 5191 N N . ALA B 1 314 ? -6.27 6.754 -12.664 1 97.12 314 ALA B N 1
ATOM 5192 C CA . ALA B 1 314 ? -6.523 6.441 -11.266 1 97.12 314 ALA B CA 1
ATOM 5193 C C . ALA B 1 314 ? -5.215 6.305 -10.484 1 97.12 314 ALA B C 1
ATOM 5195 O O . ALA B 1 314 ? -5.184 6.508 -9.266 1 97.12 314 ALA B O 1
ATOM 5196 N N . THR B 1 315 ? -4.082 5.996 -11.273 1 98.44 315 THR B N 1
ATOM 5197 C CA . THR B 1 315 ? -2.912 5.59 -10.508 1 98.44 315 THR B CA 1
ATOM 5198 C C . THR B 1 315 ? -1.672 6.352 -10.961 1 98.44 315 THR B C 1
ATOM 5200 O O . THR B 1 315 ? -0.679 6.422 -10.234 1 98.44 315 THR B O 1
ATOM 5203 N N . LYS B 1 316 ? -1.631 6.98 -12.125 1 97.88 316 LYS B N 1
ATOM 5204 C CA . LYS B 1 316 ? -0.427 7.477 -12.781 1 97.88 316 LYS B CA 1
ATOM 5205 C C . LYS B 1 316 ? 0.275 8.531 -11.938 1 97.88 316 LYS B C 1
ATOM 5207 O O . LYS B 1 316 ? 1.497 8.672 -12 1 97.88 316 LYS B O 1
ATOM 5212 N N . LYS B 1 317 ? -0.427 9.234 -11.062 1 96 317 LYS B N 1
ATOM 5213 C CA . LYS B 1 317 ? 0.157 10.32 -10.281 1 96 317 LYS B CA 1
ATOM 5214 C C . LYS B 1 317 ? 0.648 9.805 -8.922 1 96 317 LYS B C 1
ATOM 5216 O O . LYS B 1 317 ? 1.208 10.57 -8.133 1 96 317 LYS B O 1
ATOM 5221 N N . TYR B 1 318 ? 0.494 8.508 -8.656 1 98.06 318 TYR B N 1
ATOM 5222 C CA . TYR B 1 318 ? 0.727 8.008 -7.305 1 98.06 318 TYR B CA 1
ATOM 5223 C C . TYR B 1 318 ? 1.782 6.906 -7.305 1 98.06 318 TYR B C 1
ATOM 5225 O O . TYR B 1 318 ? 1.928 6.18 -6.32 1 98.06 318 TYR B O 1
ATOM 5233 N N . LEU B 1 319 ? 2.557 6.781 -8.312 1 98.75 319 LEU B N 1
ATOM 5234 C CA . LEU B 1 319 ? 3.473 5.664 -8.523 1 98.75 319 LEU B CA 1
ATOM 5235 C C . LEU B 1 319 ? 4.664 5.75 -7.57 1 98.75 319 LEU B C 1
ATOM 5237 O O . LEU B 1 319 ? 5.039 6.844 -7.141 1 98.75 319 LEU B O 1
ATOM 5241 N N . PRO B 1 320 ? 5.262 4.582 -7.145 1 98.81 320 PRO B N 1
ATOM 5242 C CA . PRO B 1 320 ? 6.52 4.605 -6.398 1 98.81 320 PRO B CA 1
ATOM 5243 C C . PRO B 1 320 ? 7.621 5.375 -7.125 1 98.81 320 PRO B C 1
ATOM 5245 O O . PRO B 1 320 ? 7.688 5.352 -8.359 1 98.81 320 PRO B O 1
ATOM 5248 N N . LYS B 1 321 ? 8.5 5.941 -6.34 1 98.31 321 LYS B N 1
ATOM 5249 C CA . LYS B 1 321 ? 9.586 6.746 -6.887 1 98.31 321 LYS B CA 1
ATOM 5250 C C . LYS B 1 321 ? 10.664 5.867 -7.516 1 98.31 321 LYS B C 1
ATOM 5252 O O . LYS B 1 321 ? 11.414 6.316 -8.383 1 98.31 321 LYS B O 1
ATOM 5257 N N . GLN B 1 322 ? 10.688 4.59 -7.172 1 98.62 322 GLN B N 1
ATOM 5258 C CA . GLN B 1 322 ? 11.875 3.799 -7.48 1 98.62 322 GLN B CA 1
ATOM 5259 C C . GLN B 1 322 ? 11.617 2.859 -8.656 1 98.62 322 GLN B C 1
ATOM 5261 O O . GLN B 1 322 ? 12.445 1.992 -8.953 1 98.62 322 GLN B O 1
ATOM 5266 N N . VAL B 1 323 ? 10.461 2.963 -9.297 1 98.75 323 VAL B N 1
ATOM 5267 C CA . VAL B 1 323 ? 10.203 2.141 -10.477 1 98.75 323 VAL B CA 1
ATOM 5268 C C . VAL B 1 323 ? 10.43 2.965 -11.742 1 98.75 323 VAL B C 1
ATOM 5270 O O . VAL B 1 323 ? 10.32 4.195 -11.719 1 98.75 323 VAL B O 1
ATOM 5273 N N . THR B 1 324 ? 10.727 2.326 -12.797 1 98.12 324 THR B N 1
ATOM 5274 C CA . THR B 1 324 ? 10.906 2.953 -14.102 1 98.12 324 THR B CA 1
ATOM 5275 C C . THR B 1 324 ? 10.031 2.279 -15.156 1 98.12 324 THR B C 1
ATOM 5277 O O . THR B 1 324 ? 10.086 1.06 -15.328 1 98.12 324 THR B O 1
ATOM 5280 N N . PRO B 1 325 ? 9.18 2.98 -15.82 1 96.88 325 PRO B N 1
ATOM 5281 C CA . PRO B 1 325 ? 8.336 2.379 -16.859 1 96.88 325 PRO B CA 1
ATOM 5282 C C . PRO B 1 325 ? 9.148 1.65 -17.922 1 96.88 325 PRO B C 1
ATOM 5284 O O . PRO B 1 325 ? 10.227 2.117 -18.312 1 96.88 325 PRO B O 1
ATOM 5287 N N . LEU B 1 326 ? 8.609 0.54 -18.297 1 95.44 326 LEU B N 1
ATOM 5288 C CA . LEU B 1 326 ? 9.242 -0.19 -19.391 1 95.44 326 LEU B CA 1
ATOM 5289 C C . LEU B 1 326 ? 9.195 0.621 -20.672 1 95.44 326 LEU B C 1
ATOM 5291 O O . LEU B 1 326 ? 8.219 1.336 -20.938 1 95.44 326 LEU B O 1
ATOM 5295 N N . LYS B 1 327 ? 10.219 0.639 -21.422 1 83.44 327 LYS B N 1
ATOM 5296 C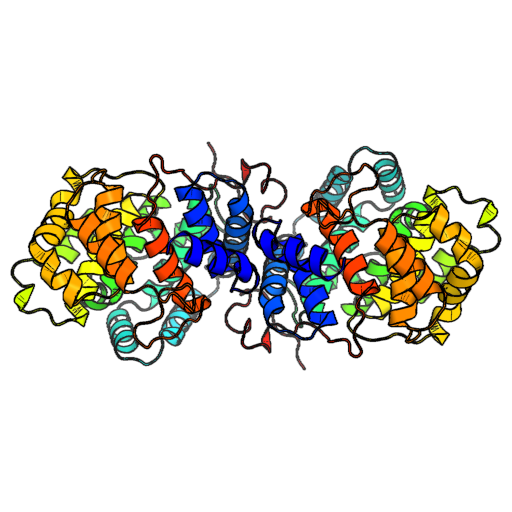 CA . LYS B 1 327 ? 10.266 1.312 -22.719 1 83.44 327 LYS B CA 1
ATOM 5297 C C . LYS B 1 327 ? 9.344 0.629 -23.719 1 83.44 327 LYS B C 1
ATOM 5299 O O . LYS B 1 327 ? 9.273 -0.6 -23.781 1 83.44 327 LYS B O 1
ATOM 5304 N N . LYS B 1 328 ? 8.516 1.299 -24.359 1 72.12 328 LYS B N 1
ATOM 5305 C CA . LYS B 1 328 ? 7.641 0.741 -25.391 1 72.12 328 LYS B CA 1
ATOM 5306 C C . LYS B 1 328 ? 8.438 0.31 -26.625 1 72.12 328 LYS B C 1
ATOM 5308 O O . LYS B 1 328 ? 9.461 0.921 -26.953 1 72.12 328 LYS B O 1
#

Organism: Shewanella halifaxensis (strain HAW-EB4) (NCBI:txid458817)